Protein AF-0000000066054425 (afdb_homodimer)

Sequence (482 aa):
MESLDFTKAPPEFQEVKYLSDILLVTLASGWLVCYFATIRTAFCDRACWMPLLPLSCNVAWELVFITLYPPPGSPILGFWLLVNLGVIYSALRFAPSKASHLAVEKHYLPVLFVLAVGFWAWGHLALIEQLNPLPAFYYGGMACQLMTSAAALSGLVDQGSTQGASYTIWLSRVIGTSSALAGLFFRAHYWPSLWAWADNELMRWLAAAFGILDGVYGVQFWRLRRSENQLTIDHAHRKTEMESLDFTKAPPEFQEVKYLSDILLVTLASGWLVCYFATIRTAFCDRACWMPLLPLSCNVAWELVFITLYPPPGSPILGFWLLVNLGVIYSALRFAPSKASHLAVEKHYLPVLFVLAVGFWAWGHLALIEQLNPLPAFYYGGMACQLMTSAAALSGLVDQGSTQGASYTIWLSRVIGTSSALAGLFFRAHYWPSLWAWADNELMRWLAAAFGILDGVYGVQFWRLRRSENQLTIDHAHRKTE

Organism: Penicillium canescens (NCBI:txid5083)

Foldseek 3Di:
DPAVPCVPFDPLCVVVVVLLVVLQVLLLQLVLLLLVVLLVLLVVLLAALFALLLLLLVLLLLVLCVPPNDHPPPPVSVVVNVSSVSNVVSCLRSPDQPPPPVPDGSVCVVVVSVVSNVVSNVVLVVLCVVPNNPVSSVVSVLVSLLVRLQSSQVSCVVVLACRSHDPSNLVSNCSSVVSVLVSLVVCCVRGVVPRVVCPDVVNVVSVVSSCVSSVVSVVSSVVSVVVVVVVVVVVVVVVVD/DPAVPCVPFDPLCVVVVVLLVVLQVLLLQLVLLLLVVLLVLLVVLLAALFALLLLLLVLLLLVLCVPPNDHPPVPSSVVVNVSSVSNVCSCLRSPDQPPPPCPDGSVCVVVVSVVSNVVSNVVLVVLCVVPNNPVSSVVSVLVSLLVRLQSSQVSCVVVLACRSHDPSNLVSNCSSVVSVLVSLVVCCVRGVVPRVVCPDVVNVVSVVSSVVSSVVSVVSSVVSVVVVVVVVVVVVVVVVD

Nearest PDB structures (foldseek):
  8dyp-assembly1_A  TM=5.833E-01  e=1.787E-03  Homo sapiens
  8dkx-assembly1_P  TM=5.879E-01  e=7.947E-03  Homo sapiens
  7rxc-assembly1_K  TM=6.079E-01  e=1.527E-02  Gallus gallus
  8dkm-assembly1_P  TM=6.492E-01  e=5.904E-02  Homo sapiens
  8apy-assembly1_A  TM=5.789E-01  e=4.676E-02  Gallus gallus

pLDDT: mean 89.68, std 11.21, range [47.03, 98.62]

Radius of gyration: 24.19 Å; Cα contacts (8 Å, |Δi|>4): 532; chains: 2; bounding box: 61×75×50 Å

Secondary structure (DSSP, 8-state):
-----GGGS-HHHHHTHHHHHHHHHHHHHHHHHHHHHHHHHHHHHT--S--HHHHHHHHHHHHHHHHTSPPTTTHHHHHHHHHHHHHHHHHHHT--SSS-TTT--GGGHHHHHHHHHHHHHHHHHHHHHHH-HHHHHHHHHHHHHHHHHHHHHHHHHHHTS-TT--HHHHHHHHHHHHHHHHHHHHHHHH-HHHHGGGSSHHHHHHHHHHHHHHHHHHHHHHHHHHHHHHHHHHHHHHHH-/-----GGGS-HHHHHTHHHHHHHHHHHHHHHHHHHHHHHHHHHHHT--S--HHHHHHHHHHHHHHHHTSPPTTTHHHHHHHHHHHHHHHHHHHT--SSS-TTT--GGGHHHHHHHHHHHHHHHHHHHHHHH-HHHHHHHHHHHHHHHHHHHHHHHHHHHTS-TT--HHHHHHHHHHHHHHHHHHHHHHHH-HHHHGGGSSHHHHHHHHHHHHHHHHHHHHHHHHHHHHHHHHHHHHHHHH-

Structure (mmCIF, N/CA/C/O backbone):
data_AF-0000000066054425-model_v1
#
loop_
_entity.id
_entity.type
_entity.pdbx_description
1 polymer 'Terpene cyclase olcD'
#
loop_
_atom_site.group_PDB
_atom_site.id
_atom_site.type_symbol
_atom_site.label_atom_id
_atom_site.label_alt_id
_atom_site.label_comp_id
_atom_site.label_asym_id
_atom_site.label_entity_id
_atom_site.label_seq_id
_atom_site.pdbx_PDB_ins_code
_atom_site.Cartn_x
_atom_site.Cartn_y
_atom_site.Cartn_z
_atom_site.occupancy
_atom_site.B_iso_or_equiv
_atom_site.auth_seq_id
_atom_site.auth_comp_id
_atom_site.auth_asym_id
_atom_site.auth_atom_id
_atom_site.pdbx_PDB_model_num
ATOM 1 N N . MET A 1 1 ? 15.656 -22.156 0.666 1 47.09 1 MET A N 1
ATOM 2 C CA . MET A 1 1 ? 15.531 -21.688 -0.712 1 47.09 1 MET A CA 1
ATOM 3 C C . MET A 1 1 ? 16.656 -22.234 -1.577 1 47.09 1 MET A C 1
ATOM 5 O O . MET A 1 1 ? 17.766 -22.484 -1.083 1 47.09 1 MET A O 1
ATOM 9 N N . GLU A 1 2 ? 16.391 -23.062 -2.512 1 51.44 2 GLU A N 1
ATOM 10 C CA . GLU A 1 2 ? 17.562 -23.297 -3.355 1 51.44 2 GLU A CA 1
ATOM 11 C C . GLU A 1 2 ? 18.453 -22.062 -3.424 1 51.44 2 GLU A C 1
ATOM 13 O O . GLU A 1 2 ? 17.984 -20.969 -3.748 1 51.44 2 GLU A O 1
ATOM 18 N N . SER A 1 3 ? 19.281 -22.203 -2.588 1 54.91 3 SER A N 1
ATOM 19 C CA . SER A 1 3 ? 20.25 -21.188 -2.227 1 54.91 3 SER A CA 1
ATOM 20 C C . SER A 1 3 ? 20.766 -20.438 -3.459 1 54.91 3 SER A C 1
ATOM 22 O O . SER A 1 3 ? 20.688 -20.953 -4.574 1 54.91 3 SER A O 1
ATOM 24 N N . LEU A 1 4 ? 20.5 -19.031 -3.598 1 63.12 4 LEU A N 1
ATOM 25 C CA . LEU A 1 4 ? 21.297 -18.219 -4.492 1 63.12 4 LEU A CA 1
ATOM 26 C C . LEU A 1 4 ? 22.719 -18.766 -4.609 1 63.12 4 LEU A C 1
ATOM 28 O O . LEU A 1 4 ? 23.688 -18.047 -4.336 1 63.12 4 LEU A O 1
ATOM 32 N N . ASP A 1 5 ? 22.688 -20.078 -4.688 1 70.06 5 ASP A N 1
ATOM 33 C CA . ASP A 1 5 ? 23.984 -20.703 -4.887 1 70.06 5 ASP A CA 1
ATOM 34 C C . ASP A 1 5 ? 24.5 -20.469 -6.305 1 70.06 5 ASP A C 1
ATOM 36 O O . ASP A 1 5 ? 24.156 -21.188 -7.23 1 70.06 5 ASP A O 1
ATOM 40 N N . PHE A 1 6 ? 25.359 -19.547 -6.43 1 75.56 6 PHE A N 1
ATOM 41 C CA . PHE A 1 6 ? 25.828 -19.094 -7.73 1 75.56 6 PHE A CA 1
ATOM 42 C C . PHE A 1 6 ? 26.812 -20.078 -8.336 1 75.56 6 PHE A C 1
ATOM 44 O O . PHE A 1 6 ? 27.141 -19.984 -9.516 1 75.56 6 PHE A O 1
ATOM 51 N N . THR A 1 7 ? 27.125 -21.062 -7.5 1 75 7 THR A N 1
ATOM 52 C CA . THR A 1 7 ? 28.031 -22.078 -8.023 1 75 7 THR A CA 1
ATOM 53 C C . THR A 1 7 ? 27.312 -22.984 -9.016 1 75 7 THR A C 1
ATOM 55 O O . THR A 1 7 ? 27.953 -23.609 -9.859 1 75 7 THR A O 1
ATOM 58 N N . LYS A 1 8 ? 26.078 -23 -8.953 1 80.88 8 LYS A N 1
ATOM 59 C CA . LYS A 1 8 ? 25.281 -23.859 -9.828 1 80.88 8 LYS A CA 1
ATOM 60 C C . LYS A 1 8 ? 24.781 -23.094 -11.047 1 80.88 8 LYS A C 1
ATOM 62 O O . LYS A 1 8 ? 24 -23.625 -11.844 1 80.88 8 LYS A O 1
ATOM 67 N N . ALA A 1 9 ? 25.328 -21.906 -11.203 1 87.12 9 ALA A N 1
ATOM 68 C CA . ALA A 1 9 ? 24.891 -21.062 -12.305 1 87.12 9 ALA A CA 1
ATOM 69 C C . ALA A 1 9 ? 25.469 -21.547 -13.633 1 87.12 9 ALA A C 1
ATOM 71 O O . ALA A 1 9 ? 26.531 -22.156 -13.664 1 87.12 9 ALA A O 1
ATOM 72 N N . PRO A 1 10 ? 24.828 -21.281 -14.672 1 90.94 10 PRO A N 1
ATOM 73 C CA . PRO A 1 10 ? 25.344 -21.672 -15.984 1 90.94 10 PRO A CA 1
ATOM 74 C C . PRO A 1 10 ? 26.656 -20.969 -16.344 1 90.94 10 PRO A C 1
ATOM 76 O O . PRO A 1 10 ? 26.984 -19.938 -15.742 1 90.94 10 PRO A O 1
ATOM 79 N N . PRO A 1 11 ? 27.328 -21.609 -17.266 1 91 11 PRO A N 1
ATOM 80 C CA . PRO A 1 11 ? 28.641 -21.062 -17.656 1 91 11 PRO A CA 1
ATOM 81 C C . PRO A 1 11 ? 28.547 -19.609 -18.125 1 91 11 PRO A C 1
ATOM 83 O O . PRO A 1 11 ? 29.453 -18.812 -17.828 1 91 11 PRO A O 1
ATOM 86 N N . GLU A 1 12 ? 27.531 -19.25 -18.812 1 91.12 12 GLU A N 1
ATOM 87 C CA . GLU A 1 12 ? 27.375 -17.875 -19.297 1 91.12 12 GLU A CA 1
ATOM 88 C C . GLU A 1 12 ? 27.297 -16.891 -18.141 1 91.12 12 GLU A C 1
ATOM 90 O O . GLU A 1 12 ? 27.828 -15.781 -18.219 1 91.12 12 GLU A O 1
ATOM 95 N N . PHE A 1 13 ? 26.641 -17.266 -17.109 1 92.25 13 PHE A N 1
ATOM 96 C CA . PHE A 1 13 ? 26.547 -16.438 -15.906 1 92.25 13 PHE A CA 1
ATOM 97 C C . PHE A 1 13 ? 27.891 -16.406 -15.172 1 92.25 13 PHE A C 1
ATOM 99 O O . PHE A 1 13 ? 28.281 -15.352 -14.656 1 92.25 13 PHE A O 1
ATOM 106 N N . GLN A 1 14 ? 28.562 -17.531 -15.117 1 91.38 14 GLN A N 1
ATOM 107 C CA . GLN A 1 14 ? 29.828 -17.625 -14.406 1 91.38 14 GLN A CA 1
ATOM 108 C C . GLN A 1 14 ? 30.859 -16.672 -14.992 1 91.38 14 GLN A C 1
ATOM 110 O O . GLN A 1 14 ? 31.703 -16.141 -14.273 1 91.38 14 GLN A O 1
ATOM 115 N N . GLU A 1 15 ? 30.719 -16.422 -16.25 1 91.69 15 GLU A N 1
ATOM 116 C CA . GLU A 1 15 ? 31.656 -15.523 -16.922 1 91.69 15 GLU A CA 1
ATOM 117 C C . GLU A 1 15 ? 31.484 -14.078 -16.469 1 91.69 15 GLU A C 1
ATOM 119 O O . GLU A 1 15 ? 32.438 -13.305 -16.469 1 91.69 15 GLU A O 1
ATOM 124 N N . VAL A 1 16 ? 30.281 -13.766 -16.109 1 92.12 16 VAL A N 1
ATOM 125 C CA . VAL A 1 16 ? 29.984 -12.383 -15.766 1 92.12 16 VAL A CA 1
ATOM 126 C C . VAL A 1 16 ? 29.531 -12.297 -14.312 1 92.12 16 VAL A C 1
ATOM 128 O O . VAL A 1 16 ? 28.906 -11.312 -13.898 1 92.12 16 VAL A O 1
ATOM 131 N N . LYS A 1 17 ? 29.828 -13.258 -13.578 1 91.19 17 LYS A N 1
ATOM 132 C CA . LYS A 1 17 ? 29.406 -13.344 -12.188 1 91.19 17 LYS A CA 1
ATOM 133 C C . LYS A 1 17 ? 29.906 -12.148 -11.383 1 91.19 17 LYS A C 1
ATOM 135 O O . LYS A 1 17 ? 29.219 -11.68 -10.461 1 91.19 17 LYS A O 1
ATOM 140 N N . TYR A 1 18 ? 31.016 -11.656 -11.734 1 91.19 18 TYR A N 1
ATOM 141 C CA . TYR A 1 18 ? 31.594 -10.523 -11.016 1 91.19 18 TYR A CA 1
ATOM 142 C C . TYR A 1 18 ? 30.656 -9.32 -11.07 1 91.19 18 TYR A C 1
ATOM 144 O O . TYR A 1 18 ? 30.594 -8.531 -10.117 1 91.19 18 TYR A O 1
ATOM 152 N N . LEU A 1 19 ? 29.922 -9.109 -12.102 1 93.44 19 LEU A N 1
ATOM 153 C CA . LEU A 1 19 ? 28.969 -8.023 -12.203 1 93.44 19 LEU A CA 1
ATOM 154 C C . LEU A 1 19 ? 27.828 -8.195 -11.195 1 93.44 19 LEU A C 1
ATOM 156 O O . LEU A 1 19 ? 27.391 -7.227 -10.57 1 93.44 19 LEU A O 1
ATOM 160 N N . SER A 1 20 ? 27.375 -9.406 -11.078 1 90 20 SER A N 1
ATOM 161 C CA . SER A 1 20 ? 26.344 -9.711 -10.078 1 90 20 SER A CA 1
ATOM 162 C C . SER A 1 20 ? 26.859 -9.438 -8.672 1 90 20 SER A C 1
ATOM 164 O O . SER A 1 20 ? 26.125 -8.898 -7.836 1 90 20 SER A O 1
ATOM 166 N N . ASP A 1 21 ? 28.047 -9.781 -8.414 1 87.69 21 ASP A N 1
ATOM 167 C CA . ASP A 1 21 ? 28.641 -9.547 -7.105 1 87.69 21 ASP A CA 1
ATOM 168 C C . ASP A 1 21 ? 28.75 -8.055 -6.812 1 87.69 21 ASP A C 1
ATOM 170 O O . ASP A 1 21 ? 28.516 -7.617 -5.684 1 87.69 21 ASP A O 1
ATOM 174 N N . ILE A 1 22 ? 29.172 -7.309 -7.77 1 93.19 22 ILE A N 1
ATOM 175 C CA . ILE A 1 22 ? 29.266 -5.863 -7.613 1 93.19 22 ILE A CA 1
ATOM 176 C C . ILE A 1 22 ? 27.906 -5.277 -7.285 1 93.19 22 ILE A C 1
ATOM 178 O O . ILE A 1 22 ? 27.781 -4.418 -6.402 1 93.19 22 ILE A O 1
ATOM 182 N N . LEU A 1 23 ? 26.922 -5.746 -7.926 1 93.25 23 LEU A N 1
ATOM 183 C CA . LEU A 1 23 ? 25.562 -5.258 -7.695 1 93.25 23 LEU A CA 1
ATOM 184 C C . LEU A 1 23 ? 25.078 -5.625 -6.297 1 93.25 23 LEU A C 1
ATOM 186 O O . LEU A 1 23 ? 24.422 -4.824 -5.633 1 93.25 23 LEU A O 1
ATOM 190 N N . LEU A 1 24 ? 25.438 -6.758 -5.887 1 87.81 24 LEU A N 1
ATOM 191 C CA . LEU A 1 24 ? 25.047 -7.203 -4.551 1 87.81 24 LEU A CA 1
ATOM 192 C C . LEU A 1 24 ? 25.75 -6.371 -3.48 1 87.81 24 LEU A C 1
ATOM 194 O O . LEU A 1 24 ? 25.141 -5.992 -2.479 1 87.81 24 LEU A O 1
ATOM 198 N N . VAL A 1 25 ? 27.016 -6.121 -3.67 1 88.38 25 VAL A N 1
ATOM 199 C CA . VAL A 1 25 ? 27.781 -5.324 -2.717 1 88.38 25 VAL A CA 1
ATOM 200 C C . VAL A 1 25 ? 27.266 -3.891 -2.701 1 88.38 25 VAL A C 1
ATOM 202 O O . VAL A 1 25 ? 27.188 -3.264 -1.643 1 88.38 25 VAL A O 1
ATOM 205 N N . THR A 1 26 ? 26.953 -3.389 -3.861 1 93.19 26 THR A N 1
ATOM 206 C CA . THR A 1 26 ? 26.391 -2.043 -3.961 1 93.19 26 THR A CA 1
ATOM 207 C C . THR A 1 26 ? 25.047 -1.952 -3.246 1 93.19 26 THR A C 1
ATOM 209 O O . THR A 1 26 ? 24.766 -0.965 -2.562 1 93.19 26 THR A O 1
ATOM 212 N N . LEU A 1 27 ? 24.25 -2.928 -3.418 1 91.75 27 LEU A N 1
ATOM 213 C CA . LEU A 1 27 ? 22.984 -3.006 -2.715 1 91.75 27 LEU A CA 1
ATOM 214 C C . LEU A 1 27 ? 23.188 -2.988 -1.205 1 91.75 27 LEU A C 1
ATOM 216 O O . LEU A 1 27 ? 22.562 -2.197 -0.497 1 91.75 27 LEU A O 1
ATOM 220 N N . ALA A 1 28 ? 24.047 -3.826 -0.742 1 86.75 28 ALA A N 1
ATOM 221 C CA . ALA A 1 28 ? 24.281 -3.959 0.693 1 86.75 28 ALA A CA 1
ATOM 222 C C . ALA A 1 28 ? 24.875 -2.678 1.269 1 86.75 28 ALA A C 1
ATOM 224 O O . ALA A 1 28 ? 24.453 -2.205 2.322 1 86.75 28 ALA A O 1
ATOM 225 N N . SER A 1 29 ? 25.844 -2.119 0.558 1 90 29 SER A N 1
ATOM 226 C CA . SER A 1 29 ? 26.5 -0.9 1.025 1 90 29 SER A CA 1
ATOM 227 C C . SER A 1 29 ? 25.531 0.28 1.019 1 90 29 SER A C 1
ATOM 229 O O . SER A 1 29 ? 25.562 1.118 1.923 1 90 29 SER A O 1
ATOM 231 N N . GLY A 1 30 ? 24.719 0.323 -0.009 1 93.25 30 GLY A N 1
ATOM 232 C CA . GLY A 1 30 ? 23.75 1.396 -0.083 1 93.25 30 GLY A CA 1
ATOM 233 C C . GLY A 1 30 ? 22.812 1.438 1.111 1 93.25 30 GLY A C 1
ATOM 234 O O . GLY A 1 30 ? 22.656 2.479 1.755 1 93.25 30 GLY A O 1
ATOM 235 N N . TRP A 1 31 ? 22.312 0.34 1.506 1 91.81 31 TRP A N 1
ATOM 236 C CA . TRP A 1 31 ? 21.359 0.296 2.604 1 91.81 31 TRP A CA 1
ATOM 237 C C . TRP A 1 31 ? 22.062 0.409 3.951 1 91.81 31 TRP A C 1
ATOM 239 O O . TRP A 1 31 ? 21.516 0.968 4.902 1 91.81 31 TRP A O 1
ATOM 249 N N . LEU A 1 32 ? 23.281 -0.096 4.043 1 90.88 32 LEU A N 1
ATOM 250 C CA . LEU A 1 32 ? 24.031 0.084 5.277 1 90.88 32 LEU A CA 1
ATOM 251 C C . LEU A 1 32 ? 24.328 1.56 5.523 1 90.88 32 LEU A C 1
ATOM 253 O O . LEU A 1 32 ? 24.172 2.051 6.645 1 90.88 32 LEU A O 1
ATOM 257 N N . VAL A 1 33 ? 24.75 2.213 4.492 1 94.44 33 VAL A N 1
ATOM 258 C CA . VAL A 1 33 ? 24.984 3.646 4.602 1 94.44 33 VAL A CA 1
ATOM 259 C C . VAL A 1 33 ? 23.688 4.367 4.961 1 94.44 33 VAL A C 1
ATOM 261 O O . VAL A 1 33 ? 23.688 5.281 5.789 1 94.44 33 VAL A O 1
ATOM 264 N N . CYS A 1 34 ? 22.625 3.951 4.391 1 95.44 34 CYS A N 1
ATOM 265 C CA . CYS A 1 34 ? 21.328 4.543 4.684 1 95.44 34 CYS A CA 1
ATOM 266 C C . CYS A 1 34 ? 20.984 4.395 6.16 1 95.44 34 CYS A C 1
ATOM 268 O O . CYS A 1 34 ? 20.531 5.348 6.797 1 95.44 34 CYS A O 1
ATOM 270 N N . TYR A 1 35 ? 21.234 3.246 6.711 1 94.12 35 TYR A N 1
ATOM 271 C CA . TYR A 1 35 ? 20.906 2.998 8.109 1 94.12 35 TYR A CA 1
ATOM 272 C C . TYR A 1 35 ? 21.75 3.863 9.031 1 94.12 35 TYR A C 1
ATOM 274 O O . TYR A 1 35 ? 21.234 4.504 9.953 1 94.12 35 TYR A O 1
ATOM 282 N N . PHE A 1 36 ? 23 3.93 8.727 1 95.81 36 PHE A N 1
ATOM 283 C CA . PHE A 1 36 ? 23.891 4.723 9.562 1 95.81 36 PHE A CA 1
ATOM 284 C C . PHE A 1 36 ? 23.547 6.203 9.469 1 95.81 36 PHE A C 1
ATOM 286 O O . PHE A 1 36 ? 23.516 6.906 10.484 1 95.81 36 PHE A O 1
ATOM 293 N N . ALA A 1 37 ? 23.312 6.629 8.289 1 97.31 37 ALA A N 1
ATOM 294 C CA . ALA A 1 37 ? 22.953 8.031 8.094 1 97.31 37 ALA A CA 1
ATOM 295 C C . ALA A 1 37 ? 21.625 8.344 8.781 1 97.31 37 ALA A C 1
ATOM 297 O O . ALA A 1 37 ? 21.438 9.438 9.32 1 97.31 37 ALA A O 1
ATOM 298 N N . THR A 1 38 ? 20.719 7.453 8.742 1 97.25 38 THR A N 1
ATOM 299 C CA . THR A 1 38 ? 19.438 7.629 9.406 1 97.25 38 THR A CA 1
ATOM 300 C C . THR A 1 38 ? 19.609 7.801 10.906 1 97.25 38 THR A C 1
ATOM 302 O O . THR A 1 38 ? 19.062 8.727 11.508 1 97.25 38 THR A O 1
ATOM 305 N N . ILE A 1 39 ? 20.422 6.953 11.484 1 96.94 39 ILE A N 1
ATOM 306 C CA . ILE A 1 39 ? 20.656 7.008 12.922 1 96.94 39 ILE A CA 1
ATOM 307 C C . ILE A 1 39 ? 21.344 8.328 13.281 1 96.94 39 ILE A C 1
ATOM 309 O O . ILE A 1 39 ? 20.891 9.039 14.188 1 96.94 39 ILE A O 1
ATOM 313 N N . ARG A 1 40 ? 22.281 8.68 12.555 1 97.5 40 ARG A N 1
ATOM 314 C CA . ARG A 1 40 ? 23.031 9.898 12.82 1 97.5 40 ARG A CA 1
ATOM 315 C C . ARG A 1 40 ? 22.141 11.125 12.695 1 97.5 40 ARG A C 1
ATOM 317 O O . ARG A 1 40 ? 22.094 11.969 13.594 1 97.5 40 ARG A O 1
ATOM 324 N N . THR A 1 41 ? 21.453 11.203 11.617 1 97.81 41 THR A N 1
ATOM 325 C CA . THR A 1 41 ? 20.609 12.367 11.352 1 97.81 41 THR A CA 1
ATOM 326 C C . THR A 1 41 ? 19.484 12.461 12.375 1 97.81 41 THR A C 1
ATOM 328 O O . THR A 1 41 ? 19.094 13.555 12.781 1 97.81 41 THR A O 1
ATOM 331 N N . ALA A 1 42 ? 18.953 11.344 12.758 1 96.81 42 ALA A N 1
ATOM 332 C CA . ALA A 1 42 ? 17.875 11.32 13.727 1 96.81 42 ALA A CA 1
ATOM 333 C C . ALA A 1 42 ? 18.312 11.922 15.062 1 96.81 42 ALA A C 1
ATOM 335 O O . ALA A 1 42 ? 17.578 12.703 15.672 1 96.81 42 ALA A O 1
ATOM 336 N N . PHE A 1 43 ? 19.484 11.617 15.508 1 96.62 43 PHE A N 1
ATOM 337 C CA . PHE A 1 43 ? 19.984 12.117 16.781 1 96.62 43 PHE A CA 1
ATOM 338 C C . PHE A 1 43 ? 20.406 13.578 16.672 1 96.62 43 PHE A C 1
ATOM 340 O O . PHE A 1 43 ? 20.25 14.352 17.625 1 96.62 43 PHE A O 1
ATOM 347 N N . CYS A 1 44 ? 20.797 13.961 15.531 1 97.12 44 CYS A N 1
ATOM 348 C CA . CYS A 1 44 ? 21.203 15.344 15.32 1 97.12 44 CYS A CA 1
ATOM 349 C C . CYS A 1 44 ? 19.984 16.266 15.25 1 97.12 44 CYS A C 1
ATOM 351 O O . CYS A 1 44 ? 19.969 17.328 15.867 1 97.12 44 CYS A O 1
ATOM 353 N N . ASP A 1 45 ? 19 15.805 14.531 1 96.06 45 ASP A N 1
ATOM 354 C CA . ASP A 1 45 ? 17.844 16.641 14.266 1 96.06 45 ASP A CA 1
ATOM 355 C C . ASP A 1 45 ? 16.734 16.391 15.297 1 96.06 45 ASP A C 1
ATOM 357 O O . ASP A 1 45 ? 15.766 17.141 15.359 1 96.06 45 ASP A O 1
ATOM 361 N N . ARG A 1 46 ? 16.906 15.32 16.078 1 95.19 46 ARG A N 1
ATOM 362 C CA . ARG A 1 46 ? 15.852 14.883 16.984 1 95.19 46 ARG A CA 1
ATOM 363 C C . ARG A 1 46 ? 14.539 14.672 16.25 1 95.19 46 ARG A C 1
ATOM 365 O O . ARG A 1 46 ? 13.492 15.156 16.688 1 95.19 46 ARG A O 1
ATOM 372 N N . ALA A 1 47 ? 14.727 14.133 15.094 1 94.62 47 ALA A N 1
ATOM 373 C CA . ALA A 1 47 ? 13.633 13.766 14.195 1 94.62 47 ALA A CA 1
ATOM 374 C C . ALA A 1 47 ? 14.062 12.641 13.258 1 94.62 47 ALA A C 1
ATOM 376 O O . ALA A 1 47 ? 15.227 12.547 12.883 1 94.62 47 ALA A O 1
ATOM 377 N N . CYS A 1 48 ? 13.148 11.805 12.914 1 94.44 48 CYS A N 1
ATOM 378 C CA . CYS A 1 48 ? 13.461 10.672 12.062 1 94.44 48 CYS A CA 1
ATOM 379 C C . CYS A 1 48 ? 12.547 10.633 10.844 1 94.44 48 CYS A C 1
ATOM 381 O O . CYS A 1 48 ? 11.32 10.734 10.977 1 94.44 48 CYS A O 1
ATOM 383 N N . TRP A 1 49 ? 13.117 10.43 9.664 1 93 49 TRP A N 1
ATOM 384 C CA . TRP A 1 49 ? 12.375 10.43 8.414 1 93 49 TRP A CA 1
ATOM 385 C C . TRP A 1 49 ? 11.562 9.141 8.258 1 93 49 TRP A C 1
ATOM 387 O O . TRP A 1 49 ? 10.594 9.102 7.5 1 93 49 TRP A O 1
ATOM 397 N N . MET A 1 50 ? 11.953 8.07 8.906 1 91.62 50 MET A N 1
ATOM 398 C CA . MET A 1 50 ? 11.438 6.719 8.695 1 91.62 50 MET A CA 1
ATOM 399 C C . MET A 1 50 ? 10.172 6.488 9.5 1 91.62 50 MET A C 1
ATOM 401 O O . MET A 1 50 ? 10.211 6.43 10.734 1 91.62 50 MET A O 1
ATOM 405 N N . PRO A 1 51 ? 9.047 6.262 8.703 1 90.25 51 PRO A N 1
ATOM 406 C CA . PRO A 1 51 ? 7.812 5.961 9.438 1 90.25 51 PRO A CA 1
ATOM 407 C C . PRO A 1 51 ? 7.797 4.543 10.008 1 90.25 51 PRO A C 1
ATOM 409 O O . PRO A 1 51 ? 8.398 3.635 9.422 1 90.25 51 PRO A O 1
ATOM 412 N N . LEU A 1 52 ? 7.027 4.359 11 1 92.25 52 LEU A N 1
ATOM 413 C CA . LEU A 1 52 ? 7.023 3.105 11.75 1 92.25 52 LEU A CA 1
ATOM 414 C C . LEU A 1 52 ? 6.352 1.996 10.945 1 92.25 52 LEU A C 1
ATOM 416 O O . LEU A 1 52 ? 6.742 0.831 11.047 1 92.25 52 LEU A O 1
ATOM 420 N N . LEU A 1 53 ? 5.402 2.373 10.117 1 92.88 53 LEU A N 1
ATOM 421 C CA . LEU A 1 53 ? 4.648 1.354 9.391 1 92.88 53 LEU A CA 1
ATOM 422 C C . LEU A 1 53 ? 5.535 0.633 8.383 1 92.88 53 LEU A C 1
ATOM 424 O O . LEU A 1 53 ? 5.66 -0.593 8.43 1 92.88 53 LEU A O 1
ATOM 428 N N . PRO A 1 54 ? 6.168 1.306 7.488 1 95.62 54 PRO A N 1
ATOM 429 C CA . PRO A 1 54 ? 7.07 0.595 6.578 1 95.62 54 PRO A CA 1
ATOM 430 C C . PRO A 1 54 ? 8.242 -0.057 7.301 1 95.62 54 PRO A C 1
ATOM 432 O O . PRO A 1 54 ? 8.727 -1.111 6.879 1 95.62 54 PRO A O 1
ATOM 435 N N . LEU A 1 55 ? 8.695 0.582 8.359 1 95.5 55 LEU A N 1
ATOM 436 C CA . LEU A 1 55 ? 9.789 0.002 9.141 1 95.5 55 LEU A CA 1
ATOM 437 C C . LEU A 1 55 ? 9.383 -1.353 9.711 1 95.5 55 LEU A C 1
ATOM 439 O O . LEU A 1 55 ? 10.164 -2.307 9.664 1 95.5 55 LEU A O 1
ATOM 443 N N . SER A 1 56 ? 8.219 -1.407 10.258 1 96.88 56 SER A N 1
ATOM 444 C CA . SER A 1 56 ? 7.758 -2.674 10.82 1 96.88 56 SER A CA 1
ATOM 445 C C . SER A 1 56 ? 7.645 -3.744 9.734 1 96.88 56 SER A C 1
ATOM 447 O O . SER A 1 56 ? 7.918 -4.922 9.992 1 96.88 56 SER A O 1
ATOM 449 N N . CYS A 1 57 ? 7.223 -3.398 8.57 1 97.19 57 CYS A N 1
ATOM 450 C CA . CYS A 1 57 ? 7.133 -4.336 7.457 1 97.19 57 CYS A CA 1
ATOM 451 C C . CYS A 1 57 ? 8.508 -4.852 7.066 1 97.19 57 CYS A C 1
ATOM 453 O O . CYS A 1 57 ? 8.68 -6.043 6.785 1 97.19 57 CYS A O 1
ATOM 455 N N . ASN A 1 58 ? 9.461 -3.955 7.035 1 94.38 58 ASN A N 1
ATOM 456 C CA . ASN A 1 58 ? 10.836 -4.316 6.703 1 94.38 58 ASN A CA 1
ATOM 457 C C . ASN A 1 58 ? 11.438 -5.254 7.746 1 94.38 58 ASN A C 1
ATOM 459 O O . ASN A 1 58 ? 12.133 -6.215 7.402 1 94.38 58 ASN A O 1
ATOM 463 N N . VAL A 1 59 ? 11.195 -4.961 8.945 1 93.69 59 VAL A N 1
ATOM 464 C CA . VAL A 1 59 ? 11.688 -5.801 10.031 1 93.69 59 VAL A CA 1
ATOM 465 C C . VAL A 1 59 ? 11.055 -7.188 9.938 1 93.69 59 VAL A C 1
ATOM 467 O O . VAL A 1 59 ? 11.742 -8.203 10.102 1 93.69 59 VAL A O 1
ATOM 470 N N . ALA A 1 60 ? 9.805 -7.246 9.688 1 96 60 ALA A N 1
ATOM 471 C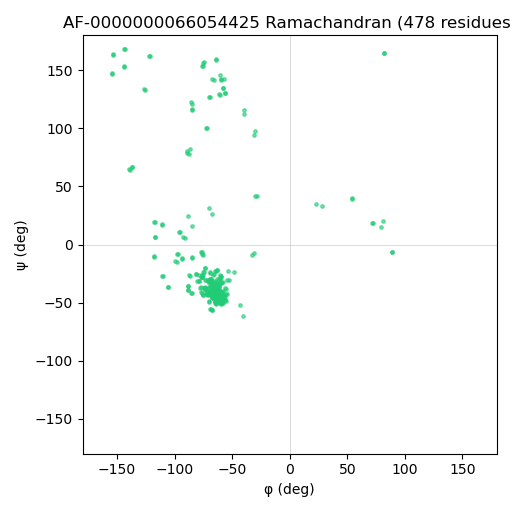 CA . ALA A 1 60 ? 9.125 -8.523 9.508 1 96 60 ALA A CA 1
ATOM 472 C C . ALA A 1 60 ? 9.734 -9.32 8.359 1 96 60 ALA A C 1
ATOM 474 O O . ALA A 1 60 ? 9.93 -10.531 8.461 1 96 60 ALA A O 1
ATOM 475 N N . TRP A 1 61 ? 9.953 -8.633 7.289 1 93.94 61 TRP A N 1
ATOM 476 C CA . TRP A 1 61 ? 10.578 -9.242 6.121 1 93.94 61 TRP A CA 1
ATOM 477 C C . TRP A 1 61 ? 11.93 -9.852 6.48 1 93.94 61 TRP A C 1
ATOM 479 O O . TRP A 1 61 ? 12.203 -11.008 6.156 1 93.94 61 TRP A O 1
ATOM 489 N N . GLU A 1 62 ? 12.758 -9.102 7.195 1 89 62 GLU A N 1
ATOM 490 C CA . GLU A 1 62 ? 14.078 -9.578 7.605 1 89 62 GLU A CA 1
ATOM 491 C C . GLU A 1 62 ? 13.969 -10.773 8.547 1 89 62 GLU A C 1
ATOM 493 O O . GLU A 1 62 ? 14.68 -11.766 8.383 1 89 62 GLU A O 1
ATOM 498 N N . LEU A 1 63 ? 13.094 -10.672 9.438 1 89.81 63 LEU A N 1
ATOM 499 C CA . LEU A 1 63 ? 12.938 -11.734 10.43 1 89.81 63 LEU A CA 1
ATOM 500 C C . LEU A 1 63 ? 12.492 -13.031 9.758 1 89.81 63 LEU A C 1
ATOM 502 O O . LEU A 1 63 ? 13.047 -14.094 10.031 1 89.81 63 LEU A O 1
ATOM 506 N N . VAL A 1 64 ? 11.578 -12.906 8.883 1 92.12 64 VAL A N 1
ATOM 507 C CA . VAL A 1 64 ? 11.031 -14.094 8.227 1 92.12 64 VAL A CA 1
ATOM 508 C C . VAL A 1 64 ? 12.094 -14.734 7.344 1 92.12 64 VAL A C 1
ATOM 510 O O . VAL A 1 64 ? 12.312 -15.945 7.41 1 92.12 64 VAL A O 1
ATOM 513 N N . PHE A 1 65 ? 12.766 -13.984 6.625 1 87.31 65 PHE A N 1
ATOM 514 C CA . PHE A 1 65 ? 13.648 -14.562 5.621 1 87.31 65 PHE A CA 1
ATOM 515 C C . PHE A 1 65 ? 15.008 -14.891 6.219 1 87.31 65 PHE A C 1
ATOM 517 O O . PHE A 1 65 ? 15.688 -15.812 5.762 1 87.31 65 PHE A O 1
ATOM 524 N N . ILE A 1 66 ? 15.453 -14.211 7.246 1 81.31 66 ILE A N 1
ATOM 525 C CA . ILE A 1 66 ? 16.703 -14.562 7.914 1 81.31 66 ILE A CA 1
ATOM 526 C C . ILE A 1 66 ? 16.5 -15.836 8.734 1 81.31 66 ILE A C 1
ATOM 528 O O . ILE A 1 66 ? 17.406 -16.672 8.82 1 81.31 66 ILE A O 1
ATOM 532 N N . THR A 1 67 ? 15.359 -16.031 9.344 1 83 67 THR A N 1
ATOM 533 C CA . THR A 1 67 ? 15.141 -17.141 10.266 1 83 67 THR A CA 1
ATOM 534 C C . THR A 1 67 ? 14.648 -18.375 9.523 1 83 67 THR A C 1
ATOM 536 O O . THR A 1 67 ? 15.094 -19.484 9.797 1 83 67 THR A O 1
ATOM 539 N N . LEU A 1 68 ? 13.805 -18.266 8.555 1 83.12 68 LEU A N 1
ATOM 540 C CA . LEU A 1 68 ? 13.148 -19.422 7.973 1 83.12 68 LEU A CA 1
ATOM 541 C C . LEU A 1 68 ? 13.734 -19.75 6.602 1 83.12 68 LEU A C 1
ATOM 543 O O . LEU A 1 68 ? 13.875 -20.922 6.246 1 83.12 68 LEU A O 1
ATOM 547 N N . TYR A 1 69 ? 14.055 -18.703 5.914 1 81.5 69 TYR A N 1
ATOM 548 C CA . TYR A 1 69 ? 14.562 -18.906 4.562 1 81.5 69 TYR A CA 1
ATOM 549 C C . TYR A 1 69 ? 15.758 -18.016 4.281 1 81.5 69 TYR A C 1
ATOM 551 O O . TYR A 1 69 ? 15.727 -17.188 3.365 1 81.5 69 TYR A O 1
ATOM 559 N N . PRO A 1 70 ? 16.828 -18.312 5 1 74.5 70 PRO A N 1
ATOM 560 C CA . PRO A 1 70 ? 17.984 -17.438 4.848 1 74.5 70 PRO A CA 1
ATOM 561 C C . PRO A 1 70 ? 18.656 -17.578 3.48 1 74.5 70 PRO A C 1
ATOM 563 O O . PRO A 1 70 ? 18.797 -18.703 2.971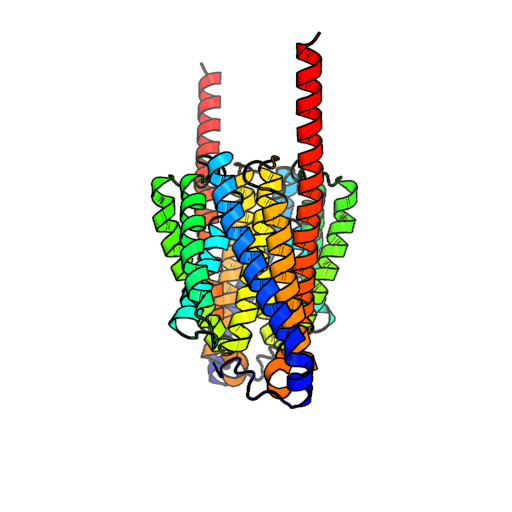 1 74.5 70 PRO A O 1
ATOM 566 N 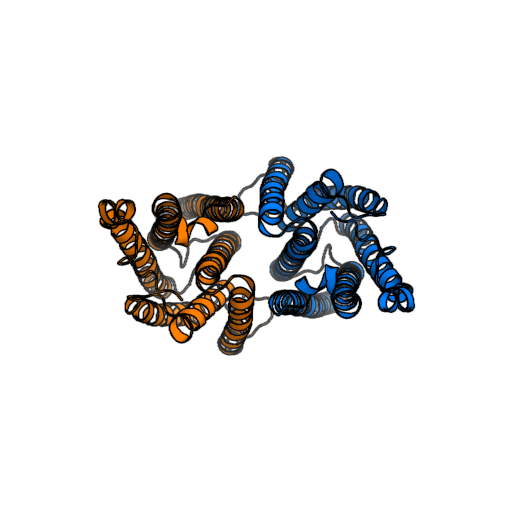N . PRO A 1 71 ? 18.812 -16.297 2.799 1 65.38 71 PRO A N 1
ATOM 567 C CA . PRO A 1 71 ? 19.578 -16.375 1.558 1 65.38 71 PRO A CA 1
ATOM 568 C C . PRO A 1 71 ? 21 -16.906 1.779 1 65.38 71 PRO A C 1
ATOM 570 O O . PRO A 1 71 ? 21.578 -16.719 2.852 1 65.38 71 PRO A O 1
ATOM 573 N N . PRO A 1 72 ? 21.531 -17.734 0.813 1 60.06 72 PRO A N 1
ATOM 574 C CA . PRO A 1 72 ? 22.891 -18.266 0.995 1 60.06 72 PRO A CA 1
ATOM 575 C C . PRO A 1 72 ? 23.938 -17.172 1.171 1 60.06 72 PRO A C 1
ATOM 577 O O . PRO A 1 72 ? 23.844 -16.125 0.541 1 60.06 72 PRO A O 1
ATOM 580 N N . GLY A 1 73 ? 24.969 -17.344 2.031 1 55.56 73 GLY A N 1
ATOM 581 C CA . GLY A 1 73 ? 26.109 -16.469 2.238 1 55.56 73 GLY A CA 1
ATOM 582 C C . GLY A 1 73 ? 25.781 -15.273 3.123 1 55.56 73 GLY A C 1
ATOM 583 O O . GLY A 1 73 ? 26.469 -14.25 3.068 1 55.56 73 GLY A O 1
ATOM 584 N N . SER A 1 74 ? 24.688 -15.289 3.818 1 57.66 74 SER A N 1
ATOM 585 C CA . SER A 1 74 ? 23.984 -14.109 4.309 1 57.66 74 SER A CA 1
ATOM 586 C C . SER A 1 74 ? 24.516 -13.68 5.676 1 57.66 74 SER A C 1
ATOM 588 O O . SER A 1 74 ? 23.75 -13.234 6.531 1 57.66 74 SER A O 1
ATOM 590 N N . PRO A 1 75 ? 25.734 -14.023 5.988 1 58.44 75 PRO A N 1
ATOM 591 C CA . PRO A 1 75 ? 26 -13.383 7.281 1 58.44 75 PRO A CA 1
ATOM 592 C C . PRO A 1 75 ? 25.609 -11.906 7.305 1 58.44 75 PRO A C 1
ATOM 594 O O . PRO A 1 75 ? 25.344 -11.352 8.375 1 58.44 75 PRO A O 1
ATOM 597 N N . ILE A 1 76 ? 25.594 -11.375 6.098 1 60.38 76 ILE A N 1
ATOM 598 C CA . ILE A 1 76 ? 25.359 -9.945 5.992 1 60.38 76 ILE A CA 1
ATOM 599 C C . ILE A 1 76 ? 23.938 -9.609 6.453 1 60.38 76 ILE A C 1
ATOM 601 O O . ILE A 1 76 ? 23.703 -8.562 7.055 1 60.38 76 ILE A O 1
ATOM 605 N N . LEU A 1 77 ? 23.109 -10.562 6.348 1 62.84 77 LEU A N 1
ATOM 606 C CA . LEU A 1 77 ? 21.7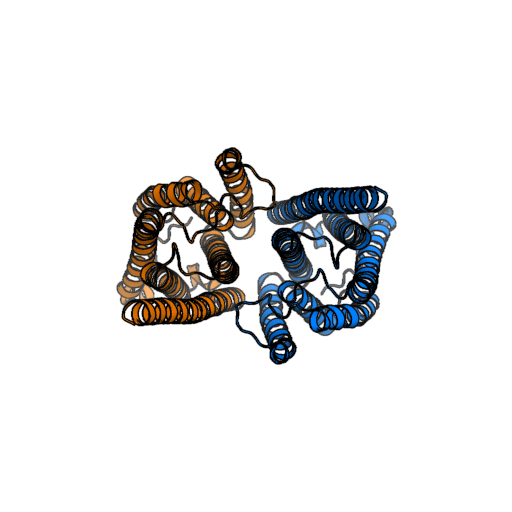34 -10.297 6.746 1 62.84 77 LEU A CA 1
ATOM 607 C C . LEU A 1 77 ? 21.625 -10.102 8.258 1 62.84 77 LEU A C 1
ATOM 609 O O . LEU A 1 77 ? 20.859 -9.273 8.727 1 62.84 77 LEU A O 1
ATOM 613 N N . GLY A 1 78 ? 22.547 -10.867 8.844 1 64.69 78 GLY A N 1
ATOM 614 C CA . GLY A 1 78 ? 22.547 -10.672 10.289 1 64.69 78 GLY A CA 1
ATOM 615 C C . GLY A 1 78 ? 23.031 -9.305 10.711 1 64.69 78 GLY A C 1
ATOM 616 O O . GLY A 1 78 ? 22.469 -8.688 11.617 1 64.69 78 GLY A O 1
ATOM 617 N N . PHE A 1 79 ? 24.031 -8.867 10.016 1 72.88 79 PHE A N 1
ATOM 618 C CA . PHE A 1 79 ? 24.562 -7.539 10.305 1 72.88 79 PHE A CA 1
ATOM 619 C C . PHE A 1 79 ? 23.531 -6.465 9.961 1 72.88 79 PHE A C 1
ATOM 621 O O . PHE A 1 79 ? 23.391 -5.477 10.695 1 72.88 79 PHE A O 1
ATOM 628 N N . TRP A 1 80 ? 22.812 -6.68 8.992 1 75.44 80 TRP A N 1
ATOM 629 C CA . TRP A 1 80 ? 21.766 -5.758 8.578 1 75.44 80 TRP A CA 1
ATOM 630 C C . TRP A 1 80 ? 20.688 -5.641 9.656 1 75.44 80 TRP A C 1
ATOM 632 O O . TRP A 1 80 ? 20.234 -4.543 9.969 1 75.44 80 TRP A O 1
ATOM 642 N N . LEU A 1 81 ? 20.438 -6.742 10.234 1 77.19 81 LEU A N 1
ATOM 643 C CA . LEU A 1 81 ? 19.406 -6.758 11.266 1 77.19 81 LEU A CA 1
ATOM 644 C C . LEU A 1 81 ? 19.875 -6.027 12.516 1 77.19 81 LEU A C 1
ATOM 646 O O . LEU A 1 81 ? 19.094 -5.328 13.164 1 77.19 81 LEU A O 1
ATOM 650 N N . LEU A 1 82 ? 21.109 -6.094 12.727 1 82.25 82 LEU A N 1
ATOM 651 C CA . LEU A 1 82 ? 21.641 -5.441 13.914 1 82.25 82 LEU A CA 1
ATOM 652 C C . LEU A 1 82 ? 21.625 -3.926 13.766 1 82.25 82 LEU A C 1
ATOM 654 O O . LEU A 1 82 ? 21.25 -3.211 14.695 1 82.25 82 LEU A O 1
ATOM 658 N N . VAL A 1 83 ? 21.984 -3.453 12.648 1 85.94 83 VAL A N 1
ATOM 659 C CA . VAL A 1 83 ? 21.969 -2.012 12.43 1 85.94 83 VAL A CA 1
ATOM 660 C C . VAL A 1 83 ? 20.531 -1.508 12.383 1 85.94 83 VAL A C 1
ATOM 662 O O . VAL A 1 83 ? 20.25 -0.387 12.812 1 85.94 83 VAL A O 1
ATOM 665 N N . ASN A 1 84 ? 19.719 -2.354 11.93 1 87.69 84 ASN A N 1
ATOM 666 C CA . ASN A 1 84 ? 18.297 -2.008 11.844 1 87.69 84 ASN A CA 1
ATOM 667 C C . ASN A 1 84 ? 17.688 -1.774 13.219 1 87.69 84 ASN A C 1
ATOM 669 O O . ASN A 1 84 ? 16.719 -1.023 13.359 1 87.69 84 ASN A O 1
ATOM 673 N N . LEU A 1 85 ? 18.297 -2.326 14.227 1 91.12 85 LEU A N 1
ATOM 674 C CA . LEU A 1 85 ? 17.828 -2.078 15.586 1 91.12 85 LEU A CA 1
ATOM 675 C C . LEU A 1 85 ? 18.047 -0.619 15.977 1 91.12 85 LEU A C 1
ATOM 677 O O . LEU A 1 85 ? 17.219 -0.037 16.688 1 91.12 85 LEU A O 1
ATOM 681 N N . GLY A 1 86 ? 19.156 -0.093 15.516 1 94.25 86 GLY A N 1
ATOM 682 C CA . GLY A 1 86 ? 19.391 1.324 15.734 1 94.25 86 GLY A CA 1
ATOM 683 C C . GLY A 1 86 ? 18.375 2.215 15.047 1 94.25 86 GLY A C 1
ATOM 684 O O . GLY A 1 86 ? 17.953 3.229 15.602 1 94.25 86 GLY A O 1
ATOM 685 N N . VAL A 1 87 ? 18 1.806 13.898 1 95.44 87 VAL A N 1
ATOM 686 C CA . VAL A 1 87 ? 17 2.559 13.148 1 95.44 87 VAL A CA 1
ATOM 687 C C . VAL A 1 87 ? 15.656 2.49 13.867 1 95.44 87 VAL A C 1
ATOM 689 O O . VAL A 1 87 ? 14.961 3.5 13.992 1 95.44 87 VAL A O 1
ATOM 692 N N . ILE A 1 88 ? 15.367 1.294 14.383 1 95.69 88 ILE A N 1
ATOM 693 C CA . ILE A 1 88 ? 14.125 1.097 15.117 1 95.69 88 ILE A CA 1
ATOM 694 C C . ILE A 1 88 ? 14.102 1.997 16.344 1 95.69 88 ILE A C 1
ATOM 696 O O . ILE A 1 88 ? 13.117 2.693 16.609 1 95.69 88 ILE A O 1
ATOM 700 N N . TYR A 1 89 ? 15.125 2 17.016 1 95.19 89 TYR A N 1
ATOM 701 C CA . TYR A 1 89 ? 15.234 2.826 18.203 1 95.19 89 TYR A CA 1
ATOM 702 C C . TYR A 1 89 ? 15.078 4.305 17.875 1 95.19 89 TYR A C 1
ATOM 704 O O . TYR A 1 89 ? 14.359 5.031 18.547 1 95.19 89 TYR A O 1
ATOM 712 N N . SER A 1 90 ? 15.75 4.734 16.859 1 96 90 SER A N 1
ATOM 713 C CA . SER A 1 90 ? 15.68 6.133 16.438 1 96 90 SER A CA 1
ATOM 714 C C . SER A 1 90 ? 14.266 6.523 16.031 1 96 90 SER A C 1
ATOM 716 O O . SER A 1 90 ? 13.781 7.598 16.391 1 96 90 SER A O 1
ATOM 718 N N . ALA A 1 91 ? 13.633 5.645 15.297 1 94.94 91 ALA A N 1
ATOM 719 C CA . ALA A 1 91 ? 12.289 5.926 14.812 1 94.94 91 ALA A CA 1
ATOM 720 C C . ALA A 1 91 ? 11.289 6.008 15.961 1 94.94 91 ALA A C 1
ATOM 722 O O . ALA A 1 91 ? 10.398 6.855 15.961 1 94.94 91 ALA A O 1
ATOM 723 N N . LEU A 1 92 ? 11.469 5.188 16.969 1 93.44 92 LEU A N 1
ATOM 724 C CA . LEU A 1 92 ? 10.555 5.172 18.109 1 93.44 92 LEU A CA 1
ATOM 725 C C . LEU A 1 92 ? 10.836 6.344 19.031 1 93.44 92 LEU A C 1
ATOM 727 O O . LEU A 1 92 ? 9.906 6.977 19.547 1 93.44 92 LEU A O 1
ATOM 731 N N . ARG A 1 93 ? 12.047 6.645 19.172 1 92.5 93 ARG A N 1
ATOM 732 C CA . ARG A 1 93 ? 12.453 7.695 20.109 1 92.5 93 ARG A CA 1
ATOM 733 C C . ARG A 1 93 ? 12.023 9.07 19.594 1 92.5 93 ARG A C 1
ATOM 735 O O . ARG A 1 93 ? 11.578 9.914 20.391 1 92.5 93 ARG A O 1
ATOM 742 N N . PHE A 1 94 ? 12.07 9.32 18.328 1 92.19 94 PHE A N 1
ATOM 743 C CA . PHE A 1 94 ? 11.844 10.664 17.797 1 92.19 94 PHE A CA 1
ATOM 744 C C . PHE A 1 94 ? 10.531 10.727 17.031 1 92.19 94 PHE A C 1
ATOM 746 O O . PHE A 1 94 ? 10.344 11.609 16.188 1 92.19 94 PHE A O 1
ATOM 753 N N . ALA A 1 95 ? 9.719 9.688 17.297 1 86.38 95 ALA A N 1
ATOM 754 C CA . ALA A 1 95 ? 8.391 9.727 16.703 1 86.38 95 ALA A CA 1
ATOM 755 C C . ALA A 1 95 ? 7.605 10.945 17.188 1 86.38 95 ALA A C 1
ATOM 757 O O . ALA A 1 95 ? 7.68 11.312 18.359 1 86.38 95 ALA A O 1
ATOM 758 N N . PRO A 1 96 ? 7.055 11.703 16.188 1 74.25 96 PRO A N 1
ATOM 759 C CA . PRO A 1 96 ? 6.312 12.883 16.625 1 74.25 96 PRO A CA 1
ATOM 760 C C . PRO A 1 96 ? 5.168 12.539 17.578 1 74.25 96 PRO A C 1
ATOM 762 O O . PRO A 1 96 ? 4.562 11.469 17.469 1 74.25 96 PRO A O 1
ATOM 765 N N . SER A 1 97 ? 5.133 13.422 18.703 1 59.75 97 SER A N 1
ATOM 766 C CA . SER A 1 97 ? 4.066 13.266 19.688 1 59.75 97 SER A CA 1
ATOM 767 C C . SER A 1 97 ? 2.693 13.469 19.062 1 59.75 97 SER A C 1
ATOM 769 O O . SER A 1 97 ? 1.725 12.812 19.438 1 59.75 97 SER A O 1
ATOM 771 N N . LYS A 1 98 ? 2.631 14.562 18.312 1 54.47 98 LYS A N 1
ATOM 772 C CA . LYS A 1 98 ? 1.366 15.07 17.781 1 54.47 98 LYS A CA 1
ATOM 773 C C . LYS A 1 98 ? 0.93 14.273 16.547 1 54.47 98 LYS A C 1
ATOM 775 O O . LYS A 1 98 ? -0.157 14.5 16.016 1 54.47 98 LYS A O 1
ATOM 780 N N . ALA A 1 99 ? 1.981 13.75 15.961 1 48.19 99 ALA A N 1
ATOM 781 C CA . ALA A 1 99 ? 1.602 13.328 14.617 1 48.19 99 ALA A CA 1
ATOM 782 C C . ALA A 1 99 ? 0.222 12.68 14.617 1 48.19 99 ALA A C 1
ATOM 784 O O . ALA A 1 99 ? -0.514 12.773 13.633 1 48.19 99 ALA A O 1
ATOM 785 N N . SER A 1 100 ? -0.046 11.453 15.398 1 49.28 100 SER A N 1
ATOM 786 C CA . SER A 1 100 ? -1.211 10.648 15.055 1 49.28 100 SER A CA 1
ATOM 787 C C . SER A 1 100 ? -2.461 11.141 15.773 1 49.28 100 SER A C 1
ATOM 789 O O . SER A 1 100 ? -2.49 11.195 17 1 49.28 100 SER A O 1
ATOM 791 N N . HIS A 1 101 ? -3.127 12.172 15.25 1 51.06 101 HIS A N 1
ATOM 792 C CA . HIS A 1 101 ? -4.492 12.258 15.766 1 51.06 101 HIS A CA 1
ATOM 793 C C . HIS A 1 101 ? -5.047 10.883 16.094 1 51.06 101 HIS A C 1
ATOM 795 O O . HIS A 1 101 ? -6.152 10.766 16.625 1 51.06 101 HIS A O 1
ATOM 801 N N . LEU A 1 102 ? -4.289 9.922 15.727 1 57.03 102 LEU A N 1
ATOM 802 C CA . LEU A 1 102 ? -4.77 8.648 16.25 1 57.03 102 LEU A CA 1
ATOM 803 C C . LEU A 1 102 ? -4.578 8.578 17.766 1 57.03 102 LEU A C 1
ATOM 805 O O . LEU A 1 102 ? -5.074 7.656 18.422 1 57.03 102 LEU A O 1
ATOM 809 N N . ALA A 1 103 ? -4.66 9.664 18.344 1 61.75 103 ALA A N 1
ATOM 810 C CA . ALA A 1 103 ? -4.551 9.828 19.797 1 61.75 103 ALA A CA 1
ATOM 811 C C . ALA A 1 103 ? -3.795 8.664 20.422 1 61.75 103 ALA A C 1
ATOM 813 O O . ALA A 1 103 ? -4.238 8.102 21.438 1 61.75 103 ALA A O 1
ATOM 814 N N . VAL A 1 104 ? -2.812 8.203 19.609 1 70 104 VAL A N 1
ATOM 815 C CA . VAL A 1 104 ? -2.066 7.129 20.266 1 70 104 VAL A CA 1
ATOM 816 C C . VAL A 1 104 ? -0.951 7.723 21.125 1 70 104 VAL A C 1
ATOM 818 O O . VAL A 1 104 ? -0.133 8.508 20.641 1 70 104 VAL A O 1
ATOM 821 N N . GLU A 1 105 ? -1.017 7.387 22.344 1 77.25 105 GLU A N 1
ATOM 822 C CA . GLU A 1 105 ? 0.022 7.844 23.266 1 77.25 105 GLU A CA 1
ATOM 823 C C . GLU A 1 105 ? 1.367 7.203 22.938 1 77.25 105 GLU A C 1
ATOM 825 O O . GLU A 1 105 ? 1.43 6.027 22.578 1 77.25 105 GLU A O 1
ATOM 830 N N . LYS A 1 106 ? 2.363 7.949 23.078 1 81.75 106 LYS A N 1
ATOM 831 C CA . LYS A 1 106 ? 3.725 7.559 22.719 1 81.75 106 LYS A CA 1
ATOM 832 C C . LYS A 1 106 ? 4.113 6.25 23.406 1 81.75 106 LYS A C 1
ATOM 834 O O . LYS A 1 106 ? 4.836 5.434 22.844 1 81.75 106 LYS A O 1
ATOM 839 N N . HIS A 1 107 ? 3.574 6.02 24.531 1 84.19 107 HIS A N 1
ATOM 840 C CA . HIS A 1 107 ? 4.012 4.855 25.297 1 84.19 107 HIS A CA 1
ATOM 841 C C . HIS A 1 107 ? 3.439 3.568 24.719 1 84.19 107 HIS A C 1
ATOM 843 O O . HIS A 1 107 ? 3.93 2.477 25.016 1 84.19 107 HIS A O 1
ATOM 849 N N . TYR A 1 108 ? 2.541 3.688 23.781 1 88.19 108 TYR A N 1
ATOM 850 C CA . TYR A 1 108 ? 1.95 2.51 23.156 1 88.19 108 TYR A CA 1
ATOM 851 C C . TYR A 1 108 ? 2.646 2.186 21.844 1 88.19 108 TYR A C 1
ATOM 853 O O . TYR A 1 108 ? 2.426 1.119 21.266 1 88.19 108 TYR A O 1
ATOM 861 N N . LEU A 1 109 ? 3.504 3.039 21.406 1 89.88 109 LEU A N 1
ATOM 862 C CA . LEU A 1 109 ? 4.086 2.908 20.078 1 89.88 109 LEU A CA 1
ATOM 863 C C . LEU A 1 109 ? 4.918 1.636 19.969 1 89.88 109 LEU A C 1
ATOM 865 O O . LEU A 1 109 ? 4.816 0.904 18.984 1 89.88 109 LEU A O 1
ATOM 869 N N . PRO A 1 110 ? 5.715 1.249 21.016 1 92.38 110 PRO A N 1
ATOM 870 C CA . PRO A 1 110 ? 6.496 0.017 20.891 1 92.38 110 PRO A CA 1
ATOM 871 C C . PRO A 1 110 ? 5.617 -1.229 20.781 1 92.38 110 PRO A C 1
ATOM 873 O O . PRO A 1 110 ? 5.93 -2.139 20 1 92.38 110 PRO A O 1
ATOM 876 N N . VAL A 1 111 ? 4.594 -1.247 21.562 1 93.88 111 VAL A N 1
ATOM 877 C CA . VAL A 1 111 ? 3.689 -2.393 21.516 1 93.88 111 VAL A CA 1
ATOM 878 C C . VAL A 1 111 ? 3.006 -2.463 20.156 1 93.88 111 VAL A C 1
ATOM 880 O O . VAL A 1 111 ? 2.887 -3.541 19.562 1 93.88 111 VAL A O 1
ATOM 883 N N . LEU A 1 112 ? 2.576 -1.352 19.672 1 93.06 112 LEU A N 1
ATOM 884 C CA . LEU A 1 112 ? 1.941 -1.301 18.359 1 93.06 112 LEU A CA 1
ATOM 885 C C . LEU A 1 112 ? 2.924 -1.708 17.266 1 93.06 112 LEU A C 1
ATOM 887 O O . LEU A 1 112 ? 2.539 -2.361 16.281 1 93.06 112 LEU A O 1
ATOM 891 N N . PHE A 1 113 ? 4.141 -1.288 17.5 1 95.56 113 PHE A N 1
ATOM 892 C CA . PHE A 1 113 ? 5.184 -1.648 16.547 1 95.56 113 PHE A CA 1
ATOM 893 C C . PHE A 1 113 ? 5.363 -3.16 16.484 1 95.56 113 PHE A C 1
ATOM 895 O O . PHE A 1 113 ? 5.406 -3.742 15.391 1 95.56 113 PHE A O 1
ATOM 902 N N . VAL A 1 114 ? 5.395 -3.842 17.562 1 96.75 114 VAL A N 1
ATOM 903 C CA . VAL A 1 114 ? 5.59 -5.285 17.641 1 96.75 114 VAL A CA 1
ATOM 904 C C . VAL A 1 114 ? 4.387 -6.004 17.031 1 96.75 114 VAL A C 1
ATOM 906 O O . VAL A 1 114 ? 4.539 -6.988 16.312 1 96.75 114 VAL A O 1
ATOM 909 N N . LEU A 1 115 ? 3.211 -5.52 17.312 1 97.31 115 LEU A N 1
ATOM 910 C CA . LEU A 1 115 ? 2.002 -6.102 16.734 1 97.31 115 LEU A CA 1
ATOM 911 C C . LEU A 1 115 ? 2 -5.961 15.227 1 97.31 115 LEU A C 1
ATOM 913 O O . LEU A 1 115 ? 1.613 -6.895 14.508 1 97.31 115 LEU A O 1
ATOM 917 N N . ALA A 1 116 ? 2.475 -4.797 14.781 1 97.38 116 ALA A N 1
ATOM 918 C CA . ALA A 1 116 ? 2.557 -4.574 13.336 1 97.38 116 ALA A CA 1
ATOM 919 C C . ALA A 1 116 ? 3.566 -5.52 12.695 1 97.38 116 ALA A C 1
ATOM 921 O O . ALA A 1 116 ? 3.322 -6.055 11.609 1 97.38 116 ALA A O 1
ATOM 922 N N . VAL A 1 117 ? 4.668 -5.73 13.312 1 97.62 117 VAL A N 1
ATOM 923 C CA . VAL A 1 117 ? 5.676 -6.66 12.812 1 97.62 117 VAL A CA 1
ATOM 924 C C . VAL A 1 117 ? 5.074 -8.055 12.688 1 97.62 117 VAL A C 1
ATOM 926 O O . VAL A 1 117 ? 5.273 -8.734 11.672 1 97.62 117 VAL A O 1
ATOM 929 N N . GLY A 1 118 ? 4.371 -8.484 13.727 1 98.31 118 GLY A N 1
ATOM 930 C CA . GLY A 1 118 ? 3.713 -9.773 13.672 1 98.31 118 GLY A CA 1
ATOM 931 C C . GLY A 1 118 ? 2.717 -9.891 12.531 1 98.31 118 GLY A C 1
ATOM 932 O O . GLY A 1 118 ? 2.664 -10.914 11.844 1 98.31 118 GLY A O 1
ATOM 933 N N . PHE A 1 119 ? 1.97 -8.891 12.406 1 98.62 119 PHE A N 1
ATOM 934 C CA . PHE A 1 119 ? 0.978 -8.875 11.336 1 98.62 119 PHE A CA 1
ATOM 935 C C . PHE A 1 119 ? 1.65 -8.969 9.969 1 98.62 119 PHE A C 1
ATOM 937 O O . PHE A 1 119 ? 1.2 -9.727 9.102 1 98.62 119 PHE A O 1
ATOM 944 N N . TRP A 1 120 ? 2.725 -8.195 9.742 1 98.5 120 TRP A N 1
ATOM 945 C CA . TRP A 1 120 ? 3.459 -8.242 8.484 1 98.5 120 TRP A CA 1
ATOM 946 C C . TRP A 1 120 ? 4.125 -9.594 8.297 1 98.5 120 TRP A C 1
ATOM 948 O O . TRP A 1 120 ? 4.238 -10.086 7.168 1 98.5 120 TRP A O 1
ATOM 958 N N . ALA A 1 121 ? 4.633 -10.125 9.367 1 97.94 121 ALA A N 1
ATOM 959 C CA . ALA A 1 121 ? 5.238 -11.453 9.273 1 97.94 121 ALA A CA 1
ATOM 960 C C . ALA A 1 121 ? 4.242 -12.469 8.734 1 97.94 121 ALA A C 1
ATOM 962 O O . ALA A 1 121 ? 4.586 -13.305 7.895 1 97.94 121 ALA A O 1
ATOM 963 N N . TRP A 1 122 ? 3.047 -12.375 9.281 1 98.44 122 TRP A N 1
ATOM 964 C CA . TRP A 1 122 ? 1.974 -13.203 8.75 1 98.44 122 TRP A CA 1
ATOM 965 C C . TRP A 1 122 ? 1.807 -12.992 7.246 1 98.44 122 TRP A C 1
ATOM 967 O O . TRP A 1 122 ? 1.664 -13.945 6.488 1 98.44 122 TRP A O 1
ATOM 977 N N . GLY A 1 123 ? 1.858 -11.805 6.812 1 98.38 123 GLY A N 1
ATOM 978 C CA . GLY A 1 123 ? 1.737 -11.484 5.398 1 98.38 123 GLY A CA 1
ATOM 979 C C . GLY A 1 123 ? 2.863 -12.055 4.559 1 98.38 123 GLY A C 1
ATOM 980 O O . GLY A 1 123 ? 2.623 -12.609 3.484 1 98.38 123 GLY A O 1
ATOM 981 N N . HIS A 1 124 ? 4.09 -11.906 5.039 1 98.06 124 HIS A N 1
ATOM 982 C CA . HIS A 1 124 ? 5.234 -12.445 4.312 1 98.06 124 HIS A CA 1
ATOM 983 C C . HIS A 1 124 ? 5.176 -13.969 4.234 1 98.06 124 HIS A C 1
ATOM 985 O O . HIS A 1 124 ? 5.523 -14.555 3.207 1 98.06 124 HIS A O 1
ATOM 991 N N . LEU A 1 125 ? 4.742 -14.586 5.32 1 97.44 125 LEU A N 1
ATOM 992 C CA . LEU A 1 125 ? 4.602 -16.047 5.32 1 97.44 125 LEU A CA 1
ATOM 993 C C . LEU A 1 125 ? 3.521 -16.484 4.34 1 97.44 125 LEU A C 1
ATOM 995 O O . LEU A 1 125 ? 3.684 -17.484 3.645 1 97.44 125 LEU A O 1
ATOM 999 N N . ALA A 1 126 ? 2.459 -15.75 4.297 1 97.75 126 ALA A N 1
ATOM 1000 C CA . ALA A 1 126 ? 1.395 -16.031 3.338 1 97.75 126 ALA A CA 1
ATOM 1001 C C . ALA A 1 126 ? 1.896 -15.891 1.904 1 97.75 126 ALA A C 1
ATOM 1003 O O . ALA A 1 126 ? 1.516 -16.672 1.027 1 97.75 126 ALA A O 1
ATOM 1004 N N . LEU A 1 127 ? 2.719 -14.938 1.648 1 96.69 127 LEU A N 1
ATOM 1005 C CA . LEU A 1 127 ? 3.295 -14.719 0.326 1 96.69 127 LEU A CA 1
ATOM 1006 C C . LEU A 1 127 ? 4.199 -15.875 -0.071 1 96.69 127 LEU A C 1
ATOM 1008 O O . LEU A 1 127 ? 4.203 -16.297 -1.23 1 96.69 127 LEU A O 1
ATOM 1012 N N . ILE A 1 128 ? 4.949 -16.359 0.896 1 95.19 128 ILE A N 1
ATOM 1013 C CA . ILE A 1 128 ? 5.832 -17.5 0.658 1 95.19 128 ILE A CA 1
ATOM 1014 C C . ILE A 1 128 ? 5.004 -18.719 0.255 1 95.19 128 ILE A C 1
ATOM 1016 O O . ILE A 1 128 ? 5.379 -19.453 -0.66 1 95.19 128 ILE A O 1
ATOM 1020 N N . GLU A 1 129 ? 3.914 -18.922 0.895 1 94.81 129 GLU A N 1
ATOM 1021 C CA . GLU A 1 129 ? 3.043 -20.047 0.575 1 94.81 129 GLU A CA 1
ATOM 1022 C C . GLU A 1 129 ? 2.492 -19.938 -0.844 1 94.81 129 GLU A C 1
ATOM 1024 O O . GLU A 1 129 ? 2.291 -20.938 -1.521 1 94.81 129 GLU A O 1
ATOM 1029 N N . GLN A 1 130 ? 2.342 -18.719 -1.278 1 93.31 130 GLN A N 1
ATOM 1030 C CA . GLN A 1 130 ? 1.722 -18.484 -2.578 1 93.31 130 GLN A CA 1
ATOM 1031 C C . GLN A 1 130 ? 2.76 -18.5 -3.695 1 93.31 130 GLN A C 1
ATOM 1033 O O . GLN A 1 130 ? 2.467 -18.938 -4.812 1 93.31 130 GLN A O 1
ATOM 1038 N N . LEU A 1 131 ? 3.977 -18.016 -3.518 1 92.62 131 LEU A N 1
ATOM 1039 C CA . LEU A 1 131 ? 4.918 -17.781 -4.605 1 92.62 131 LEU A CA 1
ATOM 1040 C C . LEU A 1 131 ? 6.164 -18.641 -4.445 1 92.62 131 LEU A C 1
ATOM 1042 O O . LEU A 1 131 ? 7 -18.703 -5.348 1 92.62 131 LEU A O 1
ATOM 1046 N N . ASN A 1 132 ? 6.383 -19.312 -3.346 1 91.25 132 ASN A N 1
ATOM 1047 C CA . ASN A 1 132 ? 7.637 -19.953 -2.965 1 91.25 132 ASN A CA 1
ATOM 1048 C C . ASN A 1 132 ? 8.617 -18.953 -2.357 1 91.25 132 ASN A C 1
ATOM 1050 O O . ASN A 1 132 ? 8.461 -17.734 -2.533 1 91.25 132 ASN A O 1
ATOM 1054 N N . PRO A 1 133 ? 9.602 -19.312 -1.726 1 90.62 133 PRO A N 1
ATOM 1055 C CA . PRO A 1 133 ? 10.453 -18.453 -0.909 1 90.62 133 PRO A CA 1
ATOM 1056 C C . PRO A 1 133 ? 11.234 -17.438 -1.743 1 90.62 133 PRO A C 1
ATOM 1058 O O . PRO A 1 133 ? 11.289 -16.25 -1.395 1 90.62 133 PRO A O 1
ATOM 1061 N N . LEU A 1 134 ? 11.805 -17.812 -2.889 1 89.75 134 LEU A N 1
ATOM 1062 C CA . LEU A 1 134 ? 12.68 -16.922 -3.648 1 89.75 134 LEU A CA 1
ATOM 1063 C C . LEU A 1 134 ? 11.898 -15.758 -4.242 1 89.75 134 LEU A C 1
ATOM 1065 O O . LEU A 1 134 ? 12.203 -14.594 -3.979 1 89.75 134 LEU A O 1
ATOM 1069 N N . PRO A 1 135 ? 10.844 -16.016 -5.012 1 93.38 135 PRO A N 1
ATOM 1070 C CA . PRO A 1 135 ? 10.062 -14.867 -5.492 1 93.38 135 PRO A CA 1
ATOM 1071 C C . PRO A 1 135 ? 9.438 -14.062 -4.355 1 93.38 135 PRO A C 1
ATOM 1073 O O . PRO A 1 135 ? 9.344 -12.836 -4.445 1 93.38 135 PRO A O 1
ATOM 1076 N N . ALA A 1 136 ? 9.031 -14.75 -3.324 1 94.62 136 ALA A N 1
ATOM 1077 C CA . ALA A 1 136 ? 8.438 -14.055 -2.186 1 94.62 136 ALA A CA 1
ATOM 1078 C C . ALA A 1 136 ? 9.438 -13.102 -1.538 1 94.62 136 ALA A C 1
ATOM 1080 O O . ALA A 1 136 ? 9.055 -12.039 -1.052 1 94.62 136 ALA A O 1
ATOM 1081 N N . PHE A 1 137 ? 10.664 -13.484 -1.478 1 92.31 137 PHE A N 1
ATOM 1082 C CA . PHE A 1 137 ? 11.734 -12.641 -0.947 1 92.31 137 PHE A CA 1
ATOM 1083 C C . PHE A 1 137 ? 11.805 -11.32 -1.699 1 92.31 137 PHE A C 1
ATOM 1085 O O . PHE A 1 137 ? 11.836 -10.25 -1.084 1 92.31 137 PHE A O 1
ATOM 1092 N N . TYR A 1 138 ? 11.703 -11.367 -2.967 1 93.69 138 TYR A N 1
ATOM 1093 C CA . TYR A 1 138 ? 11.906 -10.172 -3.785 1 93.69 138 TYR A CA 1
ATOM 1094 C C . TYR A 1 138 ? 10.617 -9.367 -3.895 1 93.69 138 TYR A C 1
ATOM 1096 O O . TYR A 1 138 ? 10.641 -8.141 -3.832 1 93.69 138 TYR A O 1
ATOM 1104 N N . TYR A 1 139 ? 9.477 -10.031 -4.078 1 95.88 139 TYR A N 1
ATOM 1105 C CA . TYR A 1 139 ? 8.219 -9.297 -4.105 1 95.88 139 TYR A CA 1
ATOM 1106 C C . TYR A 1 139 ? 7.93 -8.656 -2.752 1 95.88 139 TYR A C 1
ATOM 1108 O O . TYR A 1 139 ? 7.426 -7.535 -2.686 1 95.88 139 TYR A O 1
ATOM 1116 N N . GLY A 1 140 ? 8.234 -9.43 -1.708 1 96.06 140 GLY A N 1
ATOM 1117 C CA . GLY A 1 140 ? 8.109 -8.852 -0.38 1 96.06 140 GLY A CA 1
ATOM 1118 C C . GLY A 1 140 ? 9.023 -7.652 -0.166 1 96.06 140 GLY A C 1
ATOM 1119 O O . GLY A 1 140 ? 8.609 -6.648 0.42 1 96.06 140 GLY A O 1
ATOM 1120 N N . GLY A 1 141 ? 10.203 -7.809 -0.618 1 95 141 GLY A N 1
ATOM 1121 C CA . GLY A 1 141 ? 11.125 -6.691 -0.551 1 95 141 GLY A CA 1
ATOM 1122 C C . GLY A 1 141 ? 10.648 -5.469 -1.313 1 95 141 GLY A C 1
ATOM 1123 O O . GLY A 1 141 ? 10.797 -4.34 -0.846 1 95 141 GLY A O 1
ATOM 1124 N N . MET A 1 142 ? 10.102 -5.707 -2.465 1 96.88 142 MET A N 1
ATOM 1125 C CA . MET A 1 142 ? 9.57 -4.609 -3.268 1 96.88 142 MET A CA 1
ATOM 1126 C C . MET A 1 142 ? 8.398 -3.936 -2.559 1 96.88 142 MET A C 1
ATOM 1128 O O . MET A 1 142 ? 8.25 -2.713 -2.619 1 96.88 142 MET A O 1
ATOM 1132 N N . ALA A 1 143 ? 7.574 -4.758 -1.937 1 96.94 143 ALA A N 1
ATOM 1133 C CA . ALA A 1 143 ? 6.473 -4.191 -1.162 1 96.94 143 ALA A CA 1
ATOM 1134 C C . ALA A 1 143 ? 6.996 -3.295 -0.042 1 96.94 143 ALA A C 1
ATOM 1136 O O . ALA A 1 143 ? 6.469 -2.203 0.183 1 96.94 143 ALA A O 1
ATOM 1137 N N . CYS A 1 144 ? 8.008 -3.734 0.63 1 96.81 144 CYS A N 1
ATOM 1138 C CA . CYS A 1 144 ? 8.648 -2.93 1.668 1 96.81 144 CYS A CA 1
ATOM 1139 C C . CYS A 1 144 ? 9.188 -1.629 1.092 1 96.81 144 CYS A C 1
ATOM 1141 O O . CYS A 1 144 ? 8.984 -0.557 1.664 1 96.81 144 CYS A O 1
ATOM 1143 N N . GLN A 1 145 ? 9.828 -1.76 -0.034 1 97 145 GLN A N 1
ATOM 1144 C CA . GLN A 1 145 ? 10.445 -0.61 -0.683 1 97 145 GLN A CA 1
ATOM 1145 C C . GLN A 1 145 ? 9.398 0.429 -1.079 1 97 145 GLN A C 1
ATOM 1147 O O . GLN A 1 145 ? 9.578 1.622 -0.821 1 97 145 GLN A O 1
ATOM 1152 N N . LEU A 1 146 ? 8.359 -0.037 -1.668 1 97.5 146 LEU A N 1
ATOM 1153 C CA . LEU A 1 146 ? 7.336 0.89 -2.139 1 97.5 146 LEU A CA 1
ATOM 1154 C C . LEU A 1 146 ? 6.621 1.552 -0.966 1 97.5 146 LEU A C 1
ATOM 1156 O O . LEU A 1 146 ? 6.281 2.734 -1.028 1 97.5 146 LEU A O 1
ATOM 1160 N N . MET A 1 147 ? 6.375 0.771 0.056 1 96.81 147 MET A N 1
ATOM 1161 C CA . MET A 1 147 ? 5.77 1.349 1.253 1 96.81 147 MET A CA 1
ATOM 1162 C C . MET A 1 147 ? 6.676 2.414 1.86 1 96.81 147 MET A C 1
ATOM 1164 O O . MET A 1 147 ? 6.203 3.479 2.266 1 96.81 147 MET A O 1
ATOM 1168 N N . THR A 1 148 ? 7.926 2.129 1.922 1 96.75 148 THR A N 1
ATOM 1169 C CA . THR A 1 148 ? 8.891 3.086 2.457 1 96.75 148 THR A CA 1
ATOM 1170 C C . THR A 1 148 ? 8.93 4.348 1.596 1 96.75 148 THR A C 1
ATOM 1172 O O . THR A 1 148 ? 8.883 5.461 2.117 1 96.75 148 THR A O 1
ATOM 1175 N N . SER A 1 149 ? 8.977 4.148 0.297 1 97.38 149 SER A N 1
ATOM 1176 C CA . SER A 1 149 ? 9.031 5.273 -0.63 1 97.38 149 SER A CA 1
ATOM 1177 C C . SER A 1 149 ? 7.793 6.156 -0.508 1 97.38 149 SER A C 1
ATOM 1179 O O . SER A 1 149 ? 7.902 7.383 -0.45 1 97.38 149 SER A O 1
ATOM 1181 N N . ALA A 1 150 ? 6.652 5.516 -0.451 1 94.69 150 ALA A N 1
ATOM 1182 C CA . ALA A 1 150 ? 5.395 6.258 -0.375 1 94.69 150 ALA A CA 1
ATOM 1183 C C . ALA A 1 150 ? 5.27 6.984 0.959 1 94.69 150 ALA A C 1
ATOM 1185 O O . ALA A 1 150 ? 4.871 8.148 1.003 1 94.69 150 ALA A O 1
ATOM 1186 N N . ALA A 1 151 ? 5.598 6.32 2.031 1 93.44 151 ALA A N 1
ATOM 1187 C CA . ALA A 1 151 ? 5.48 6.922 3.359 1 93.44 151 ALA A CA 1
ATOM 1188 C C . ALA A 1 151 ? 6.496 8.047 3.543 1 93.44 151 ALA A C 1
ATOM 1190 O O . ALA A 1 151 ? 6.199 9.055 4.184 1 93.44 151 ALA A O 1
ATOM 1191 N N . ALA A 1 152 ? 7.672 7.832 3.023 1 94.75 152 ALA A N 1
ATOM 1192 C CA . ALA A 1 152 ? 8.695 8.875 3.105 1 94.75 152 ALA A CA 1
ATOM 1193 C C . ALA A 1 152 ? 8.25 10.133 2.363 1 94.75 152 ALA A C 1
ATOM 1195 O O . ALA A 1 152 ? 8.414 11.242 2.867 1 94.75 152 ALA A O 1
ATOM 1196 N N . LEU A 1 153 ? 7.715 9.93 1.235 1 93.06 153 LEU A N 1
ATOM 1197 C CA . LEU A 1 153 ? 7.258 11.055 0.432 1 93.06 153 LEU A CA 1
ATOM 1198 C C . LEU A 1 153 ? 6.109 11.789 1.12 1 93.06 153 LEU A C 1
ATOM 1200 O O . LEU A 1 153 ? 6.109 13.016 1.206 1 93.06 153 LEU A O 1
ATOM 1204 N N . SER A 1 154 ? 5.16 11.023 1.632 1 88.94 154 SER A N 1
ATOM 1205 C CA . SER A 1 154 ? 4.027 11.617 2.336 1 88.94 154 SER A CA 1
ATOM 1206 C C . SER A 1 154 ? 4.484 12.375 3.58 1 88.94 154 SER A C 1
ATOM 1208 O O . SER A 1 154 ? 3.99 13.469 3.865 1 88.94 154 SER A O 1
ATOM 1210 N N . GLY A 1 155 ? 5.406 11.773 4.266 1 87.75 155 GLY A N 1
ATOM 1211 C CA . GLY A 1 155 ? 5.934 12.438 5.449 1 87.75 155 GLY A CA 1
ATOM 1212 C C . GLY A 1 155 ? 6.652 13.734 5.137 1 87.75 155 GLY A C 1
ATOM 1213 O O . GLY A 1 155 ? 6.504 14.719 5.859 1 87.75 155 GLY A O 1
ATOM 1214 N N . LEU A 1 156 ? 7.387 13.719 4.074 1 90.69 156 LEU A N 1
ATOM 1215 C CA . LEU A 1 156 ? 8.125 14.914 3.662 1 90.69 156 LEU A CA 1
ATOM 1216 C C . LEU A 1 156 ? 7.164 16.047 3.311 1 90.69 156 LEU A C 1
ATOM 1218 O O . LEU A 1 156 ? 7.375 17.188 3.717 1 90.69 156 LEU A O 1
ATOM 1222 N N . VAL A 1 157 ? 6.113 15.727 2.67 1 85.62 157 VAL A N 1
ATOM 1223 C CA . VAL A 1 157 ? 5.141 16.719 2.217 1 85.62 157 VAL A CA 1
ATOM 1224 C C . VAL A 1 157 ? 4.332 17.234 3.404 1 85.62 157 VAL A C 1
ATOM 1226 O O . VAL A 1 157 ? 4.074 18.422 3.518 1 85.62 157 VAL A O 1
ATOM 1229 N N . ASP A 1 158 ? 4.004 16.406 4.289 1 83.81 158 ASP A N 1
ATOM 1230 C CA . ASP A 1 158 ? 3.189 16.766 5.445 1 83.81 158 ASP A CA 1
ATOM 1231 C C . ASP A 1 158 ? 3.973 17.641 6.422 1 83.81 158 ASP A C 1
ATOM 1233 O O . ASP A 1 158 ? 3.43 18.594 6.984 1 83.81 158 ASP A O 1
ATOM 1237 N N . GLN A 1 159 ? 5.152 17.281 6.609 1 85.06 159 GLN A N 1
ATOM 1238 C CA . GLN A 1 159 ? 5.977 18.016 7.559 1 85.06 159 GLN A CA 1
ATOM 1239 C C . GLN A 1 159 ? 6.406 19.359 6.98 1 85.06 159 GLN A C 1
ATOM 1241 O O . GLN A 1 159 ? 6.586 20.328 7.719 1 85.06 159 GLN A O 1
ATOM 1246 N N . GLY A 1 160 ? 6.684 19.422 5.754 1 88.19 160 GLY A N 1
ATOM 1247 C CA . GLY A 1 160 ? 7.102 20.656 5.109 1 88.19 160 GLY A CA 1
ATOM 1248 C C . GLY A 1 160 ? 8.508 21.078 5.488 1 88.19 160 GLY A C 1
ATOM 1249 O O . GLY A 1 160 ? 8.828 22.266 5.484 1 88.19 160 GLY A O 1
ATOM 1250 N N . SER A 1 161 ? 9.219 20.141 5.992 1 91.94 161 SER A N 1
ATOM 1251 C CA . SER A 1 161 ? 10.602 20.375 6.391 1 91.94 161 SER A CA 1
ATOM 1252 C C . SER A 1 161 ? 11.477 19.156 6.121 1 91.94 161 SER A C 1
ATOM 1254 O O . SER A 1 161 ? 10.984 18.031 6.027 1 91.94 161 SER A O 1
ATOM 1256 N N . THR A 1 162 ? 12.711 19.391 5.926 1 94.94 162 THR A N 1
ATOM 1257 C CA . THR A 1 162 ? 13.648 18.312 5.641 1 94.94 162 THR A CA 1
ATOM 1258 C C . THR A 1 162 ? 14.289 17.797 6.93 1 94.94 162 THR A C 1
ATOM 1260 O O . THR A 1 162 ? 15.219 17 6.887 1 94.94 162 THR A O 1
ATOM 1263 N N . GLN A 1 163 ? 13.828 18.281 8.023 1 94.5 163 GLN A N 1
ATOM 1264 C CA . GLN A 1 163 ? 14.352 17.844 9.312 1 94.5 163 GLN A CA 1
ATOM 1265 C C . GLN A 1 163 ? 14.242 16.328 9.469 1 94.5 163 GLN A C 1
ATOM 1267 O O . GLN A 1 163 ? 13.203 15.742 9.148 1 94.5 163 GLN A O 1
ATOM 1272 N N . GLY A 1 164 ? 15.375 15.641 9.875 1 95.62 164 GLY A N 1
ATOM 1273 C CA . GLY A 1 164 ? 15.414 14.203 10.078 1 95.62 164 GLY A CA 1
ATOM 1274 C C . GLY A 1 164 ? 15.773 13.43 8.828 1 95.62 164 GLY A C 1
ATOM 1275 O O . GLY A 1 164 ? 15.93 12.211 8.867 1 95.62 164 GLY A O 1
ATOM 1276 N N . ALA A 1 165 ? 15.859 14.156 7.762 1 96.62 165 ALA A N 1
ATOM 1277 C CA . ALA A 1 165 ? 16.203 13.547 6.477 1 96.62 165 ALA A CA 1
ATOM 1278 C C . ALA A 1 165 ? 17.453 14.18 5.887 1 96.62 165 ALA A C 1
ATOM 1280 O O . ALA A 1 165 ? 17.922 15.227 6.359 1 96.62 165 ALA A O 1
ATOM 1281 N N . SER A 1 166 ? 18.109 13.547 4.941 1 97.31 166 SER A N 1
ATOM 1282 C CA . SER A 1 166 ? 19.297 14.078 4.277 1 97.31 166 SER A CA 1
ATOM 1283 C C . SER A 1 166 ? 19.453 13.508 2.869 1 97.31 166 SER A C 1
ATOM 1285 O O . SER A 1 166 ? 18.844 12.492 2.541 1 97.31 166 SER A O 1
ATOM 1287 N N . TYR A 1 167 ? 20.266 14.148 2.078 1 97.31 167 TYR A N 1
ATOM 1288 C CA . TYR A 1 167 ? 20.562 13.664 0.737 1 97.31 167 TYR A CA 1
ATOM 1289 C C . TYR A 1 167 ? 21.266 12.312 0.794 1 97.31 167 TYR A C 1
ATOM 1291 O O . TYR A 1 167 ? 21.047 11.461 -0.072 1 97.31 167 TYR A O 1
ATOM 1299 N N . THR A 1 168 ? 22.047 12.164 1.79 1 98.06 168 THR A N 1
ATOM 1300 C CA . THR A 1 168 ? 22.781 10.906 1.938 1 98.06 168 THR A CA 1
ATOM 1301 C C . THR A 1 168 ? 21.812 9.75 2.156 1 98.06 168 THR A C 1
ATOM 1303 O O . THR A 1 168 ? 21.984 8.672 1.584 1 98.06 168 THR A O 1
ATOM 1306 N N . ILE A 1 169 ? 20.828 9.938 2.953 1 98.12 169 ILE A N 1
ATOM 1307 C CA . ILE A 1 169 ? 19.828 8.914 3.227 1 98.12 169 ILE A CA 1
ATOM 1308 C C . ILE A 1 169 ? 19.094 8.555 1.935 1 98.12 169 ILE A C 1
ATOM 1310 O O . ILE A 1 169 ? 19.016 7.379 1.569 1 98.12 169 ILE A O 1
ATOM 1314 N N . TRP A 1 170 ? 18.641 9.547 1.242 1 98.06 170 TRP A N 1
ATOM 1315 C CA . TRP A 1 170 ? 17.859 9.336 0.02 1 98.06 170 TRP A CA 1
ATOM 1316 C C . TRP A 1 170 ? 18.719 8.672 -1.055 1 98.06 170 TRP A C 1
ATOM 1318 O O . TRP A 1 170 ? 18.328 7.652 -1.63 1 98.06 170 TRP A O 1
ATOM 1328 N N . LEU A 1 171 ? 19.922 9.18 -1.342 1 98.25 171 LEU A N 1
ATOM 1329 C CA . LEU A 1 171 ? 20.781 8.695 -2.418 1 98.25 171 LEU A CA 1
ATOM 1330 C C . LEU A 1 171 ? 21.25 7.273 -2.135 1 98.25 171 LEU A C 1
ATOM 1332 O O . LEU A 1 171 ? 21.312 6.445 -3.047 1 98.25 171 LEU A O 1
ATOM 1336 N N . SER A 1 172 ? 21.578 6.992 -0.948 1 97.69 172 SER A N 1
ATOM 1337 C CA . SER A 1 172 ? 22.062 5.66 -0.611 1 97.69 172 SER A CA 1
ATOM 1338 C C . SER A 1 172 ? 20.969 4.609 -0.768 1 97.69 172 SER A C 1
ATOM 1340 O O . SER A 1 172 ? 21.234 3.512 -1.271 1 97.69 172 SER A O 1
ATOM 1342 N N . ARG A 1 173 ? 19.797 4.934 -0.312 1 96 173 ARG A N 1
ATOM 1343 C CA . ARG A 1 173 ? 18.719 3.963 -0.452 1 96 173 ARG A CA 1
ATOM 1344 C C . ARG A 1 173 ? 18.359 3.762 -1.918 1 96 173 ARG A C 1
ATOM 1346 O O . ARG A 1 173 ? 18.094 2.637 -2.346 1 96 173 ARG A O 1
ATOM 1353 N N . VAL A 1 174 ? 18.375 4.836 -2.715 1 98.12 174 VAL A N 1
ATOM 1354 C CA . VAL A 1 174 ? 18.062 4.742 -4.137 1 98.12 174 VAL A CA 1
ATOM 1355 C C . VAL A 1 174 ? 19.125 3.91 -4.844 1 98.12 174 VAL A C 1
ATOM 1357 O O . VAL A 1 174 ? 18.812 3.051 -5.668 1 98.12 174 VAL A O 1
ATOM 1360 N N . ILE A 1 175 ? 20.359 4.172 -4.535 1 98 175 ILE A N 1
ATOM 1361 C CA . ILE A 1 175 ? 21.453 3.432 -5.141 1 98 175 ILE A CA 1
ATOM 1362 C C . ILE A 1 175 ? 21.359 1.956 -4.762 1 98 175 ILE A C 1
ATOM 1364 O O . ILE A 1 175 ? 21.484 1.077 -5.617 1 98 175 ILE A O 1
ATOM 1368 N N . GLY A 1 176 ? 21.109 1.696 -3.52 1 95.94 176 GLY A N 1
ATOM 1369 C CA . GLY A 1 176 ? 20.969 0.323 -3.062 1 95.94 176 GLY A CA 1
ATOM 1370 C C . GLY A 1 176 ? 19.844 -0.423 -3.76 1 95.94 176 GLY A C 1
ATOM 1371 O O . GLY A 1 176 ? 20.047 -1.513 -4.297 1 95.94 176 GLY A O 1
ATOM 1372 N N . THR A 1 177 ? 18.688 0.155 -3.785 1 97.38 177 THR A N 1
ATOM 1373 C CA . THR A 1 177 ? 17.516 -0.493 -4.371 1 97.38 177 THR A CA 1
ATOM 1374 C C . THR A 1 177 ? 17.672 -0.618 -5.887 1 97.38 177 THR A C 1
ATOM 1376 O O . THR A 1 177 ? 17.281 -1.63 -6.473 1 97.38 177 THR A O 1
ATOM 1379 N N . SER A 1 178 ? 18.234 0.418 -6.539 1 98.25 178 SER A N 1
ATOM 1380 C CA . SER A 1 178 ? 18.469 0.333 -7.977 1 98.25 178 SER A CA 1
ATOM 1381 C C . SER A 1 178 ? 19.438 -0.802 -8.305 1 98.25 178 SER A C 1
ATOM 1383 O O . SER A 1 178 ? 19.266 -1.491 -9.32 1 98.25 178 SER A O 1
ATOM 1385 N N . SER A 1 179 ? 20.406 -0.934 -7.492 1 96.88 179 SER A N 1
ATOM 1386 C CA . SER A 1 179 ? 21.359 -2.021 -7.691 1 96.88 179 SER A CA 1
ATOM 1387 C C . SER A 1 179 ? 20.688 -3.381 -7.512 1 96.88 179 SER A C 1
ATOM 1389 O O . SER A 1 179 ? 21 -4.332 -8.234 1 96.88 179 SER A O 1
ATOM 1391 N N . ALA A 1 180 ? 19.828 -3.504 -6.52 1 94.69 180 ALA A N 1
ATOM 1392 C CA . ALA A 1 180 ? 19.078 -4.738 -6.305 1 94.69 180 ALA A CA 1
ATOM 1393 C C . ALA A 1 180 ? 18.25 -5.09 -7.531 1 94.69 180 ALA A C 1
ATOM 1395 O O . ALA A 1 180 ? 18.219 -6.246 -7.953 1 94.69 180 ALA A O 1
ATOM 1396 N N . LEU A 1 181 ? 17.594 -4.109 -8.102 1 97.19 181 LEU A N 1
ATOM 1397 C CA . LEU A 1 181 ? 16.75 -4.32 -9.266 1 97.19 181 LEU A CA 1
ATOM 1398 C C . LEU A 1 181 ? 17.578 -4.699 -10.484 1 97.19 181 LEU A C 1
ATOM 1400 O O . LEU A 1 181 ? 17.234 -5.625 -11.227 1 97.19 181 LEU A O 1
ATOM 1404 N N . ALA A 1 182 ? 18.672 -3.988 -10.648 1 97.06 182 ALA A N 1
ATOM 1405 C CA . ALA A 1 182 ? 19.562 -4.324 -11.742 1 97.06 182 ALA A CA 1
ATOM 1406 C C . ALA A 1 182 ? 20.078 -5.758 -11.617 1 97.06 182 ALA A C 1
ATOM 1408 O O . ALA A 1 182 ? 20.172 -6.477 -12.617 1 97.06 182 ALA A O 1
ATOM 1409 N N . GLY A 1 183 ? 20.422 -6.145 -10.406 1 94.69 183 GLY A N 1
ATOM 1410 C CA . GLY A 1 183 ? 20.859 -7.512 -10.172 1 94.69 183 GLY A CA 1
ATOM 1411 C C . GLY A 1 183 ? 19.797 -8.547 -10.484 1 94.69 183 GLY A C 1
ATOM 1412 O O . GLY A 1 183 ? 20.094 -9.602 -11.039 1 94.69 183 GLY A O 1
ATOM 1413 N N . LEU A 1 184 ? 18.625 -8.219 -10.102 1 94.44 184 LEU A N 1
ATOM 1414 C CA . LEU A 1 184 ? 17.5 -9.117 -10.344 1 94.44 184 LEU A CA 1
ATOM 1415 C C . LEU A 1 184 ? 17.312 -9.344 -11.836 1 94.44 184 LEU A C 1
ATOM 1417 O O . LEU A 1 184 ? 17.219 -10.492 -12.289 1 94.44 184 LEU A O 1
ATOM 1421 N N . PHE A 1 185 ? 17.266 -8.289 -12.617 1 96.38 185 PHE A N 1
ATOM 1422 C CA . PHE A 1 185 ? 17.078 -8.398 -14.055 1 96.38 185 PHE A CA 1
ATOM 1423 C C . PHE A 1 185 ? 18.297 -9.023 -14.719 1 96.38 185 PHE A C 1
ATOM 1425 O O . PHE A 1 185 ? 18.156 -9.75 -15.711 1 96.38 185 PHE A O 1
ATOM 1432 N N . PHE A 1 186 ? 19.469 -8.742 -14.156 1 95.38 186 PHE A N 1
ATOM 1433 C CA . PHE A 1 186 ? 20.719 -9.336 -14.633 1 95.38 186 PHE A CA 1
ATOM 1434 C C . PHE A 1 186 ? 20.672 -10.852 -14.492 1 95.38 186 PHE A C 1
ATOM 1436 O O . PHE A 1 186 ? 20.984 -11.578 -15.445 1 95.38 186 PHE A O 1
ATOM 1443 N N . ARG A 1 187 ? 20.281 -11.297 -13.406 1 92.94 187 ARG A N 1
ATOM 1444 C CA . ARG A 1 187 ? 20.203 -12.734 -13.148 1 92.94 187 ARG A CA 1
ATOM 1445 C C . ARG A 1 187 ? 19.109 -13.391 -13.984 1 92.94 187 ARG A C 1
ATOM 1447 O O . ARG A 1 187 ? 19.266 -14.523 -14.445 1 92.94 187 ARG A O 1
ATOM 1454 N N . ALA A 1 188 ? 18.062 -12.719 -14.164 1 94.25 188 ALA A N 1
ATOM 1455 C CA . ALA A 1 188 ? 17 -13.25 -15.008 1 94.25 188 ALA A CA 1
ATOM 1456 C C . ALA A 1 188 ? 17.469 -13.43 -16.453 1 94.25 188 ALA A C 1
ATOM 1458 O O . ALA A 1 188 ? 17.062 -14.375 -17.125 1 94.25 188 ALA A O 1
ATOM 1459 N N . HIS A 1 189 ? 18.328 -12.562 -16.922 1 94.62 189 HIS A N 1
ATOM 1460 C CA . HIS A 1 189 ? 18.812 -12.609 -18.281 1 94.62 189 HIS A CA 1
ATOM 1461 C C . HIS A 1 189 ? 19.859 -13.711 -18.453 1 94.62 189 HIS A C 1
ATOM 1463 O O . HIS A 1 189 ? 19.797 -14.492 -19.406 1 94.62 189 HIS A O 1
ATOM 1469 N N . TYR A 1 190 ? 20.75 -13.891 -17.531 1 94.19 190 TYR A N 1
ATOM 1470 C CA . TYR A 1 190 ? 21.906 -14.766 -17.719 1 94.19 190 TYR A CA 1
ATOM 1471 C C . TYR A 1 190 ? 21.656 -16.125 -17.062 1 94.19 190 TYR A C 1
ATOM 1473 O O . TYR A 1 190 ? 22.375 -17.094 -17.344 1 94.19 190 TYR A O 1
ATOM 1481 N N . TRP A 1 191 ? 20.656 -16.172 -16.25 1 92.75 191 TRP A N 1
ATOM 1482 C CA . TRP A 1 191 ? 20.312 -17.422 -15.57 1 92.75 191 TRP A CA 1
ATOM 1483 C C . TRP A 1 191 ? 18.797 -17.609 -15.531 1 92.75 191 TRP A C 1
ATOM 1485 O O . TRP A 1 191 ? 18.219 -17.766 -14.461 1 92.75 191 TRP A O 1
ATOM 1495 N N . PRO A 1 192 ? 18.219 -17.766 -16.703 1 92.62 192 PRO A N 1
ATOM 1496 C CA . PRO A 1 192 ? 16.75 -17.812 -16.766 1 92.62 192 PRO A CA 1
ATOM 1497 C C . PRO A 1 192 ? 16.188 -19.078 -16.141 1 92.62 192 PRO A C 1
ATOM 1499 O O . PRO A 1 192 ? 15.047 -19.078 -15.656 1 92.62 192 PRO A O 1
ATOM 1502 N N . SER A 1 193 ? 16.859 -20.188 -16.031 1 90.88 193 SER A N 1
ATOM 1503 C CA . SER A 1 193 ? 16.328 -21.438 -15.5 1 90.88 193 SER A CA 1
ATOM 1504 C C . SER A 1 193 ? 15.859 -21.266 -14.062 1 90.88 193 SER A C 1
ATOM 1506 O O . SER A 1 193 ? 14.898 -21.906 -13.633 1 90.88 193 SER A O 1
ATOM 1508 N N . LEU A 1 194 ? 16.516 -20.312 -13.391 1 89.12 194 LEU A N 1
ATOM 1509 C CA . LEU A 1 194 ? 16.141 -20.094 -11.992 1 89.12 194 LEU A CA 1
ATOM 1510 C C . LEU A 1 194 ? 15.438 -18.766 -11.812 1 89.12 194 LEU A C 1
ATOM 1512 O O . LEU A 1 194 ? 14.562 -18.625 -10.953 1 89.12 194 LEU A O 1
ATOM 1516 N N . TRP A 1 195 ? 15.773 -17.828 -12.711 1 92.75 195 TRP A N 1
ATOM 1517 C CA . TRP A 1 195 ? 15.414 -16.453 -12.391 1 92.75 195 TRP A CA 1
ATOM 1518 C C . TRP A 1 195 ? 14.414 -15.898 -13.406 1 92.75 195 TRP A C 1
ATOM 1520 O O . TRP A 1 195 ? 14.016 -14.734 -13.32 1 92.75 195 TRP A O 1
ATOM 1530 N N . ALA A 1 196 ? 13.914 -16.641 -14.289 1 92.5 196 ALA A N 1
ATOM 1531 C CA . ALA A 1 196 ? 13.047 -16.172 -15.352 1 92.5 196 ALA A CA 1
ATOM 1532 C C . ALA A 1 196 ? 11.781 -15.516 -14.789 1 92.5 196 ALA A C 1
ATOM 1534 O O . ALA A 1 196 ? 11.219 -14.609 -15.398 1 92.5 196 ALA A O 1
ATOM 1535 N N . TRP A 1 197 ? 11.414 -15.953 -13.594 1 92.25 197 TRP A N 1
ATOM 1536 C CA . TRP A 1 197 ? 10.203 -15.445 -12.969 1 92.25 197 TRP A CA 1
ATOM 1537 C C . TRP A 1 197 ? 10.312 -13.953 -12.688 1 92.25 197 TRP A C 1
ATOM 1539 O O . TRP A 1 197 ? 9.297 -13.266 -12.523 1 92.25 197 TRP A O 1
ATOM 1549 N N . ALA A 1 198 ? 11.5 -13.484 -12.609 1 94.19 198 ALA A N 1
ATOM 1550 C CA . ALA A 1 198 ? 11.719 -12.102 -12.211 1 94.19 198 ALA A CA 1
ATOM 1551 C C . ALA A 1 198 ? 11.516 -11.148 -13.383 1 94.19 198 ALA A C 1
ATOM 1553 O O . ALA A 1 198 ? 11.266 -9.961 -13.195 1 94.19 198 ALA A O 1
ATOM 1554 N N . ASP A 1 199 ? 11.688 -11.641 -14.531 1 94.75 199 ASP A N 1
ATOM 1555 C CA . ASP A 1 199 ? 11.578 -10.812 -15.727 1 94.75 199 ASP A CA 1
ATOM 1556 C C . ASP A 1 199 ? 10.141 -10.789 -16.25 1 94.75 199 ASP A C 1
ATOM 1558 O O . ASP A 1 199 ? 9.828 -11.453 -17.25 1 94.75 199 ASP A O 1
ATOM 1562 N N . ASN A 1 200 ? 9.297 -10.031 -15.672 1 95.88 200 ASN A N 1
ATOM 1563 C CA . ASN A 1 200 ? 7.895 -9.906 -16.062 1 95.88 200 ASN A CA 1
ATOM 1564 C C . ASN A 1 200 ? 7.398 -8.477 -15.922 1 95.88 200 ASN A C 1
ATOM 1566 O O . ASN A 1 200 ? 8.094 -7.625 -15.359 1 95.88 200 ASN A O 1
ATOM 1570 N N . GLU A 1 201 ? 6.25 -8.188 -16.453 1 96.75 201 GLU A N 1
ATOM 1571 C CA . GLU A 1 201 ? 5.73 -6.824 -16.5 1 96.75 201 GLU A CA 1
ATOM 1572 C C . GLU A 1 201 ? 5.379 -6.309 -15.117 1 96.75 201 GLU A C 1
ATOM 1574 O O . GLU A 1 201 ? 5.477 -5.109 -14.852 1 96.75 201 GLU A O 1
ATOM 1579 N N . LEU A 1 202 ? 4.992 -7.199 -14.234 1 97.38 202 LEU A N 1
ATOM 1580 C CA . LEU A 1 202 ? 4.676 -6.77 -12.883 1 97.38 202 LEU A CA 1
ATOM 1581 C C . LEU A 1 202 ? 5.918 -6.238 -12.172 1 97.38 202 LEU A C 1
ATOM 1583 O O . LEU A 1 202 ? 5.867 -5.191 -11.523 1 97.38 202 LEU A O 1
ATOM 1587 N N . MET A 1 203 ? 7.004 -6.949 -12.281 1 97.81 203 MET A N 1
ATOM 1588 C CA . MET A 1 203 ? 8.258 -6.496 -11.68 1 97.81 203 MET A CA 1
ATOM 1589 C C . MET A 1 203 ? 8.711 -5.176 -12.297 1 97.81 203 MET A C 1
ATOM 1591 O O . MET A 1 203 ? 9.211 -4.297 -11.594 1 97.81 203 MET A O 1
ATOM 1595 N N . ARG A 1 204 ? 8.523 -5.016 -13.586 1 97.88 204 ARG A N 1
ATOM 1596 C CA . ARG A 1 204 ? 8.852 -3.754 -14.242 1 97.88 204 ARG A CA 1
ATOM 1597 C C . ARG A 1 204 ? 7.965 -2.623 -13.734 1 97.88 204 ARG A C 1
ATOM 1599 O O . ARG A 1 204 ? 8.43 -1.494 -13.562 1 97.88 204 ARG A O 1
ATOM 1606 N N . TRP A 1 205 ? 6.715 -2.922 -13.555 1 98.44 205 TRP A N 1
ATOM 1607 C CA . TRP A 1 205 ? 5.793 -1.937 -13 1 98.44 205 TRP A CA 1
ATOM 1608 C C . TRP A 1 205 ? 6.219 -1.519 -11.594 1 98.44 205 TRP A C 1
ATOM 1610 O O . TRP A 1 205 ? 6.223 -0.33 -11.273 1 98.44 205 TRP A O 1
ATOM 1620 N N . LEU A 1 206 ? 6.578 -2.49 -10.766 1 98.25 206 LEU A N 1
ATOM 1621 C CA . LEU A 1 206 ? 7.027 -2.209 -9.406 1 98.25 206 LEU A CA 1
ATOM 1622 C C . LEU A 1 206 ? 8.297 -1.368 -9.422 1 98.25 206 LEU A C 1
ATOM 1624 O O . LEU A 1 206 ? 8.445 -0.44 -8.617 1 98.25 206 LEU A O 1
ATOM 1628 N N . ALA A 1 207 ? 9.203 -1.705 -10.32 1 98.19 207 ALA A N 1
ATOM 1629 C CA . ALA A 1 207 ? 10.438 -0.934 -10.469 1 98.19 207 ALA A CA 1
ATOM 1630 C C . ALA A 1 207 ? 10.133 0.503 -10.883 1 98.19 207 ALA A C 1
ATOM 1632 O O . ALA A 1 207 ? 10.734 1.445 -10.367 1 98.19 207 ALA A O 1
ATOM 1633 N N . ALA A 1 208 ? 9.211 0.62 -11.805 1 98.5 208 ALA A N 1
ATOM 1634 C CA . ALA A 1 208 ? 8.82 1.952 -12.258 1 98.5 208 ALA A CA 1
ATOM 1635 C C . ALA A 1 208 ? 8.188 2.752 -11.125 1 98.5 208 ALA A C 1
ATOM 1637 O O . ALA A 1 208 ? 8.438 3.951 -10.984 1 98.5 208 ALA A O 1
ATOM 1638 N N . ALA A 1 209 ? 7.352 2.1 -10.352 1 98.38 209 ALA A N 1
ATOM 1639 C CA . ALA A 1 209 ? 6.734 2.756 -9.203 1 98.38 209 ALA A CA 1
ATOM 1640 C C . ALA A 1 209 ? 7.793 3.268 -8.227 1 98.38 209 ALA A C 1
ATOM 1642 O O . ALA A 1 209 ? 7.699 4.395 -7.738 1 98.38 209 ALA A O 1
ATOM 1643 N N . PHE A 1 210 ? 8.781 2.441 -7.965 1 98.31 210 PHE A N 1
ATOM 1644 C CA . PHE A 1 210 ? 9.898 2.846 -7.125 1 98.31 210 PHE A CA 1
ATOM 1645 C C . PHE A 1 210 ? 10.602 4.066 -7.711 1 98.31 210 PHE A C 1
ATOM 1647 O O . PHE A 1 210 ? 10.836 5.051 -7.008 1 98.31 210 PHE A O 1
ATOM 1654 N N . GLY A 1 211 ? 10.898 4.012 -8.977 1 98.25 211 GLY A N 1
ATOM 1655 C CA . GLY A 1 211 ? 11.562 5.129 -9.633 1 98.25 211 GLY A CA 1
ATOM 1656 C C . GLY A 1 211 ? 10.773 6.422 -9.547 1 98.25 211 GLY A C 1
ATOM 1657 O O . GLY A 1 211 ? 11.344 7.488 -9.297 1 98.25 211 GLY A O 1
ATOM 1658 N N . ILE A 1 212 ? 9.516 6.332 -9.703 1 97.81 212 ILE A N 1
ATOM 1659 C CA . ILE A 1 212 ? 8.656 7.508 -9.688 1 97.81 212 ILE A CA 1
ATOM 1660 C C . ILE A 1 212 ? 8.586 8.078 -8.273 1 97.81 212 ILE A C 1
ATOM 1662 O O . ILE A 1 212 ? 8.812 9.273 -8.062 1 97.81 212 ILE A O 1
ATOM 1666 N N . LEU A 1 213 ? 8.328 7.27 -7.273 1 97.31 213 LEU A N 1
ATOM 1667 C CA . LEU A 1 213 ? 8.156 7.734 -5.902 1 97.31 213 LEU A CA 1
ATOM 1668 C C . LEU A 1 213 ? 9.453 8.344 -5.371 1 97.31 213 LEU A C 1
ATOM 1670 O O . LEU A 1 213 ? 9.445 9.438 -4.805 1 97.31 213 LEU A O 1
ATOM 1674 N N . ASP A 1 214 ? 10.516 7.629 -5.609 1 98 214 ASP A N 1
ATOM 1675 C CA . ASP A 1 214 ? 11.781 8.117 -5.078 1 98 214 ASP A CA 1
ATOM 1676 C C . ASP A 1 214 ? 12.312 9.289 -5.91 1 98 214 ASP A C 1
ATOM 1678 O O . ASP A 1 214 ? 13.055 10.133 -5.398 1 98 214 ASP A O 1
ATOM 1682 N N . GLY A 1 215 ? 11.953 9.305 -7.188 1 97.56 215 GLY A N 1
ATOM 1683 C CA . GLY A 1 215 ? 12.266 10.484 -7.977 1 97.56 215 GLY A CA 1
ATOM 1684 C C . GLY A 1 215 ? 11.539 11.727 -7.504 1 97.56 215 GLY A C 1
ATOM 1685 O O . GLY A 1 215 ? 12.148 12.781 -7.328 1 97.56 215 GLY A O 1
ATOM 1686 N N . VAL A 1 216 ? 10.25 11.617 -7.293 1 95.25 216 VAL A N 1
ATOM 1687 C CA . VAL A 1 216 ? 9.453 12.727 -6.801 1 95.25 216 VAL A CA 1
ATOM 1688 C C . VAL A 1 216 ? 9.953 13.148 -5.418 1 95.25 216 VAL A C 1
ATOM 1690 O O . VAL A 1 216 ? 10.008 14.336 -5.105 1 95.25 216 VAL A O 1
ATOM 1693 N N . TYR A 1 217 ? 10.289 12.18 -4.617 1 96.38 217 TYR A N 1
ATOM 1694 C CA . TYR A 1 217 ? 10.844 12.492 -3.307 1 96.38 217 TYR A CA 1
ATOM 1695 C C . TYR A 1 217 ? 12.086 13.375 -3.441 1 96.38 217 TYR A C 1
ATOM 1697 O O . TYR A 1 217 ? 12.219 14.375 -2.727 1 96.38 217 TYR A O 1
ATOM 1705 N N . GLY A 1 218 ? 12.977 12.969 -4.352 1 96.62 218 GLY A N 1
ATOM 1706 C CA . GLY A 1 218 ? 14.18 13.75 -4.559 1 96.62 218 GLY A CA 1
ATOM 1707 C C . GLY A 1 218 ? 13.906 15.18 -4.977 1 96.62 218 GLY A C 1
ATOM 1708 O O . GLY A 1 218 ? 14.523 16.109 -4.469 1 96.62 218 GLY A O 1
ATOM 1709 N N . VAL A 1 219 ? 12.992 15.359 -5.816 1 94.88 219 VAL A N 1
ATOM 1710 C CA . VAL A 1 219 ? 12.633 16.688 -6.305 1 94.88 219 VAL A CA 1
ATOM 1711 C C . VAL A 1 219 ? 12.023 17.5 -5.168 1 94.88 219 VAL A C 1
ATOM 1713 O O . VAL A 1 219 ? 12.383 18.672 -4.977 1 94.88 219 VAL A O 1
ATOM 1716 N N . GLN A 1 220 ? 11.109 16.906 -4.422 1 93.19 220 GLN A N 1
ATOM 1717 C CA . GLN A 1 220 ? 10.469 17.594 -3.314 1 93.19 220 GLN A CA 1
ATOM 1718 C C . GLN A 1 220 ? 11.477 17.953 -2.225 1 93.19 220 GLN A C 1
ATOM 1720 O O . GLN A 1 220 ? 11.398 19.016 -1.62 1 93.19 220 GLN A O 1
ATOM 1725 N N . PHE A 1 221 ? 12.336 17.047 -2.025 1 96 221 PHE A N 1
ATOM 1726 C CA . PHE A 1 221 ? 13.375 17.297 -1.033 1 96 221 PHE A CA 1
ATOM 1727 C C . PHE A 1 221 ? 14.234 18.484 -1.434 1 96 221 PHE A C 1
ATOM 1729 O O . PHE A 1 221 ? 14.531 19.344 -0.607 1 96 221 PHE A O 1
ATOM 1736 N N . TRP A 1 222 ? 14.609 18.516 -2.648 1 95.5 222 TRP A N 1
ATOM 1737 C CA . TRP A 1 222 ? 15.422 19.609 -3.186 1 95.5 222 TRP A CA 1
ATOM 1738 C C . TRP A 1 222 ? 14.695 20.938 -3.074 1 95.5 222 TRP A C 1
ATOM 1740 O O . TRP A 1 222 ? 15.281 21.938 -2.67 1 95.5 222 TRP A O 1
ATOM 1750 N N . ARG A 1 223 ? 13.484 21 -3.344 1 92.44 223 ARG A N 1
ATOM 1751 C CA . ARG A 1 223 ? 12.688 22.219 -3.281 1 92.44 223 ARG A CA 1
ATOM 1752 C C . ARG A 1 223 ? 12.57 22.719 -1.846 1 92.44 223 ARG A C 1
ATOM 1754 O O . ARG A 1 223 ? 12.711 23.922 -1.589 1 92.44 223 ARG A O 1
ATOM 1761 N N . LEU A 1 224 ? 12.289 21.812 -0.973 1 92.88 224 LEU A N 1
ATOM 1762 C CA . LEU A 1 224 ? 12.141 22.172 0.433 1 92.88 224 LEU A CA 1
ATOM 1763 C C . LEU A 1 224 ? 13.461 22.688 1.005 1 92.88 224 LEU A C 1
ATOM 1765 O O . LEU A 1 224 ? 13.484 23.656 1.752 1 92.88 224 LEU A O 1
ATOM 1769 N N . ARG A 1 225 ? 14.453 22 0.643 1 94.06 225 ARG A N 1
ATOM 1770 C CA . ARG A 1 225 ? 15.773 22.391 1.125 1 94.06 225 ARG A CA 1
ATOM 1771 C C . ARG A 1 225 ? 16.156 23.781 0.603 1 94.06 225 ARG A C 1
ATOM 1773 O O . ARG A 1 225 ? 16.75 24.578 1.329 1 94.06 225 ARG A O 1
ATOM 1780 N N . ARG A 1 226 ? 15.852 24.031 -0.557 1 93.75 226 ARG A N 1
ATOM 1781 C CA . ARG A 1 226 ? 16.125 25.344 -1.153 1 93.75 226 ARG A CA 1
ATOM 1782 C C . ARG A 1 226 ? 15.336 26.438 -0.444 1 93.75 226 ARG A C 1
ATOM 1784 O O . ARG A 1 226 ? 15.867 27.516 -0.178 1 93.75 226 ARG A O 1
ATOM 1791 N N . SER A 1 227 ? 14.125 26.141 -0.182 1 91.12 227 SER A N 1
ATOM 1792 C CA . SER A 1 227 ? 13.289 27.109 0.526 1 91.12 227 SER A CA 1
ATOM 1793 C C . SER A 1 227 ? 13.812 27.359 1.936 1 91.12 227 SER A C 1
ATOM 1795 O O . SER A 1 227 ? 13.789 28.5 2.41 1 91.12 227 SER A O 1
ATOM 1797 N N . GLU A 1 228 ? 14.219 26.328 2.52 1 92.94 228 GLU A N 1
ATOM 1798 C CA . GLU A 1 228 ? 14.758 26.438 3.867 1 92.94 228 GLU A CA 1
ATOM 1799 C C . GLU A 1 228 ? 16.047 27.25 3.871 1 92.94 228 GLU A C 1
ATOM 1801 O O . GLU A 1 228 ? 16.297 28.031 4.793 1 92.94 228 GLU A O 1
ATOM 1806 N N . ASN A 1 229 ? 16.812 27.047 2.895 1 91.62 229 ASN A N 1
ATOM 1807 C CA . ASN A 1 229 ? 18.047 27.812 2.766 1 91.62 229 ASN A CA 1
ATOM 1808 C C . ASN A 1 229 ? 17.781 29.281 2.5 1 91.62 229 ASN A C 1
ATOM 1810 O O . ASN A 1 229 ? 18.469 30.156 3.027 1 91.62 229 ASN A O 1
ATOM 1814 N N . GLN A 1 230 ? 16.828 29.594 1.722 1 90.94 230 GLN A N 1
ATOM 1815 C CA . GLN A 1 230 ? 16.469 30.969 1.442 1 90.94 230 GLN A CA 1
ATOM 1816 C C . GLN A 1 230 ? 15.938 31.672 2.695 1 90.94 230 GLN A C 1
ATOM 1818 O O . GLN A 1 230 ? 16.234 32.844 2.934 1 90.94 230 GLN A O 1
ATOM 1823 N N . LEU A 1 231 ? 15.188 30.938 3.418 1 89.5 231 LEU A N 1
ATOM 1824 C CA . LEU A 1 231 ? 14.664 31.484 4.66 1 89.5 231 LEU A CA 1
ATOM 1825 C C . LEU A 1 231 ? 15.789 31.797 5.641 1 89.5 231 LEU A C 1
ATOM 1827 O O . LEU A 1 231 ? 15.734 32.781 6.367 1 89.5 231 LEU A O 1
ATOM 1831 N N . THR A 1 232 ? 16.797 30.969 5.668 1 88.06 232 THR A N 1
ATOM 1832 C CA . THR A 1 232 ? 17.938 31.172 6.547 1 88.06 232 THR A CA 1
ATOM 1833 C C . THR A 1 232 ? 18.75 32.406 6.105 1 88.06 232 THR A C 1
ATOM 1835 O O . THR A 1 232 ? 19.219 33.156 6.945 1 88.06 232 THR A O 1
ATOM 1838 N N . ILE A 1 233 ? 18.844 32.594 4.855 1 89.56 233 ILE A N 1
ATOM 1839 C CA . ILE A 1 233 ? 19.578 33.719 4.309 1 89.56 233 ILE A CA 1
ATOM 1840 C C . ILE A 1 233 ? 18.812 35 4.598 1 89.56 233 ILE A C 1
ATOM 1842 O O . ILE A 1 233 ? 19.406 36 4.996 1 89.56 233 ILE A O 1
ATOM 1846 N N . ASP A 1 234 ? 17.562 34.938 4.406 1 90.12 234 ASP A N 1
ATOM 1847 C CA . ASP A 1 234 ? 16.734 36.125 4.645 1 90.12 234 ASP A CA 1
ATOM 1848 C C . ASP A 1 234 ? 16.75 36.531 6.121 1 90.12 234 ASP A C 1
ATOM 1850 O O . ASP A 1 234 ? 16.766 37.719 6.449 1 90.12 234 ASP A O 1
ATOM 1854 N N . HIS A 1 235 ? 16.703 35.594 6.965 1 89.5 235 HIS A N 1
ATOM 1855 C CA . HIS A 1 235 ? 16.75 35.875 8.398 1 89.5 235 HIS A CA 1
ATOM 1856 C C . HIS A 1 235 ? 18.094 36.469 8.805 1 89.5 235 HIS A C 1
ATOM 1858 O O . HIS A 1 235 ? 18.156 37.312 9.695 1 89.5 235 HIS A O 1
ATOM 1864 N N . ALA A 1 236 ? 19.062 36.062 8.133 1 89 236 ALA A N 1
ATOM 1865 C CA . ALA A 1 236 ? 20.406 36.594 8.398 1 89 236 ALA A CA 1
ATOM 1866 C C . ALA A 1 236 ? 20.531 38.031 7.918 1 89 236 ALA A C 1
ATOM 1868 O O . ALA A 1 236 ? 21.141 38.875 8.602 1 89 236 ALA A O 1
ATOM 1869 N N . HIS A 1 237 ? 20.016 38.281 6.91 1 88.62 237 HIS A N 1
ATOM 1870 C CA . HIS A 1 237 ? 20.062 39.625 6.348 1 88.62 237 HIS A CA 1
ATOM 1871 C C . HIS A 1 237 ? 19.266 40.625 7.195 1 88.62 237 HIS A C 1
ATOM 1873 O O . HIS A 1 237 ? 19.656 41.781 7.355 1 88.62 237 HIS A O 1
ATOM 1879 N N . ARG A 1 238 ? 18.172 40.219 7.715 1 86.69 238 ARG A N 1
ATOM 1880 C CA . ARG A 1 238 ? 17.328 41.094 8.547 1 86.69 238 ARG A CA 1
ATOM 1881 C C . ARG A 1 238 ? 18.016 41.406 9.875 1 86.69 238 ARG A C 1
ATOM 1883 O O . ARG A 1 238 ? 17.812 42.469 10.445 1 86.69 238 ARG A O 1
ATOM 1890 N N . LYS A 1 239 ? 18.781 40.594 10.359 1 84.38 239 LYS A N 1
ATOM 1891 C CA . LYS A 1 239 ? 19.484 40.812 11.617 1 84.38 239 LYS A CA 1
ATOM 1892 C C . LYS A 1 239 ? 20.656 41.781 11.43 1 84.38 239 LYS A C 1
ATOM 1894 O O . LYS A 1 239 ? 21.078 42.438 12.375 1 84.38 239 LYS A O 1
ATOM 1899 N N . THR A 1 240 ? 21.172 41.844 10.289 1 80.62 240 THR A N 1
ATOM 1900 C CA . THR A 1 240 ? 22.297 42.75 10.031 1 80.62 240 THR A CA 1
ATOM 1901 C C . THR A 1 240 ? 21.797 44.156 9.703 1 80.62 240 THR A C 1
ATOM 1903 O O . THR A 1 240 ? 22.578 45.125 9.711 1 80.62 240 THR A O 1
ATOM 1906 N N . GLU A 1 241 ? 20.578 44.25 9.5 1 71.38 241 GLU A N 1
ATOM 1907 C CA . GLU A 1 241 ? 20.016 45.594 9.336 1 71.38 241 GLU A CA 1
ATOM 1908 C C . GLU A 1 241 ? 19.469 46.125 10.656 1 71.38 241 GLU A C 1
ATOM 1910 O O . GLU A 1 241 ? 18.938 45.375 11.461 1 71.38 241 GLU A O 1
ATOM 1915 N N . MET B 1 1 ? -12.734 -14.133 -19.375 1 47.03 1 MET B N 1
ATOM 1916 C CA . MET B 1 1 ? -12.578 -14.93 -18.172 1 47.03 1 MET B CA 1
ATOM 1917 C C . MET B 1 1 ? -13.602 -16.062 -18.109 1 47.03 1 MET B C 1
ATOM 1919 O O . MET B 1 1 ? -14.703 -15.93 -18.656 1 47.03 1 MET B O 1
ATOM 1923 N N . GLU B 1 2 ? -13.234 -17.281 -18.188 1 51.69 2 GLU B N 1
ATOM 1924 C CA . GLU B 1 2 ? -14.328 -18.219 -17.922 1 51.69 2 GLU B CA 1
ATOM 1925 C C . GLU B 1 2 ? -15.344 -17.609 -16.953 1 51.69 2 GLU B C 1
ATOM 1927 O O . GLU B 1 2 ? -14.984 -17.156 -15.867 1 51.69 2 GLU B O 1
ATOM 1932 N N . SER B 1 3 ? -16.234 -17.172 -17.641 1 55.56 3 SER B N 1
ATOM 1933 C CA . SER B 1 3 ? -17.344 -16.391 -17.109 1 55.56 3 SER B CA 1
ATOM 1934 C C . SER B 1 3 ? -17.828 -16.938 -15.781 1 55.56 3 SER B C 1
ATOM 1936 O O . SER B 1 3 ? -17.641 -18.125 -15.484 1 55.56 3 SER B O 1
ATOM 1938 N N . LEU B 1 4 ? -17.641 -16.172 -14.578 1 63.28 4 LEU B N 1
ATOM 1939 C CA . LEU B 1 4 ? -18.453 -16.438 -13.398 1 63.28 4 LEU B CA 1
ATOM 1940 C C . LEU B 1 4 ? -19.812 -16.984 -13.805 1 63.28 4 LEU B C 1
ATOM 1942 O O . LEU B 1 4 ? -20.859 -16.422 -13.445 1 63.28 4 LEU B O 1
ATOM 1946 N N . ASP B 1 5 ? -19.672 -17.859 -14.797 1 70.12 5 ASP B N 1
ATOM 1947 C CA . ASP B 1 5 ? -20.891 -18.531 -15.219 1 70.12 5 ASP B CA 1
ATOM 1948 C C . ASP B 1 5 ? -21.359 -19.547 -14.172 1 70.12 5 ASP B C 1
ATOM 1950 O O . ASP B 1 5 ? -20.891 -20.688 -14.156 1 70.12 5 ASP B O 1
ATOM 1954 N N . PHE B 1 6 ? -22.297 -19.156 -13.422 1 75.94 6 PHE B N 1
ATOM 1955 C CA . PHE B 1 6 ? -22.734 -19.938 -12.273 1 75.94 6 PHE B CA 1
ATOM 1956 C C . PHE B 1 6 ? -23.594 -21.125 -12.719 1 75.94 6 PHE B C 1
ATOM 1958 O O . PHE B 1 6 ? -23.875 -22.031 -11.93 1 75.94 6 PHE B O 1
ATOM 1965 N N . THR B 1 7 ? -23.844 -21.094 -14.008 1 75.44 7 THR B N 1
ATOM 1966 C CA . THR B 1 7 ? -24.625 -22.219 -14.516 1 75.44 7 THR B CA 1
ATOM 1967 C C . THR B 1 7 ? -23.781 -23.484 -14.578 1 75.44 7 THR B C 1
ATOM 1969 O O . THR B 1 7 ? -24.312 -24.594 -14.578 1 75.44 7 THR B O 1
ATOM 1972 N N . LYS B 1 8 ? -22.547 -23.328 -14.594 1 81.06 8 LYS B N 1
ATOM 1973 C CA . LYS B 1 8 ? -21.625 -24.469 -14.688 1 81.06 8 LYS B CA 1
ATOM 1974 C C . LYS B 1 8 ? -21.141 -24.906 -13.305 1 81.06 8 LYS B C 1
ATOM 1976 O O . LYS B 1 8 ? -20.281 -25.766 -13.195 1 81.06 8 LYS B O 1
ATOM 1981 N N . ALA B 1 9 ? -21.781 -24.359 -12.305 1 87.31 9 ALA B N 1
ATOM 1982 C CA . ALA B 1 9 ? -21.375 -24.656 -10.938 1 87.31 9 ALA B CA 1
ATOM 1983 C C . ALA B 1 9 ? -21.844 -26.047 -10.516 1 87.31 9 ALA B C 1
ATOM 1985 O O . ALA B 1 9 ? -22.844 -26.547 -11.039 1 87.31 9 ALA B O 1
ATOM 1986 N N . PRO B 1 10 ? -21.188 -26.625 -9.648 1 91 10 PRO B N 1
ATOM 1987 C CA . PRO B 1 10 ? -21.594 -27.953 -9.164 1 91 10 PRO B CA 1
ATOM 1988 C C . PRO B 1 10 ? -22.953 -27.922 -8.453 1 91 10 PRO B C 1
ATOM 1990 O O . PRO B 1 10 ? -23.406 -26.859 -8.031 1 91 10 PRO B O 1
ATOM 1993 N N . PRO B 1 11 ? -23.516 -29.125 -8.414 1 90.94 11 PRO B N 1
ATOM 1994 C CA . PRO B 1 11 ? -24.844 -29.219 -7.812 1 90.94 11 PRO B CA 1
ATOM 1995 C C . PRO B 1 11 ? -24.891 -28.672 -6.387 1 90.94 11 PRO B C 1
ATOM 1997 O O . PRO B 1 11 ? -25.875 -28.047 -5.984 1 90.94 11 PRO B O 1
ATOM 2000 N N . GLU B 1 12 ? -23.875 -28.891 -5.617 1 91.12 12 GLU B N 1
ATOM 2001 C CA . GLU B 1 12 ? -23.828 -28.422 -4.238 1 91.12 12 GLU B CA 1
ATOM 2002 C C . GLU B 1 12 ? -23.922 -26.891 -4.18 1 91.12 12 GLU B C 1
ATOM 2004 O O . GLU B 1 12 ? -24.562 -26.344 -3.289 1 91.12 12 GLU B O 1
ATOM 2009 N N . PHE B 1 13 ? -23.281 -26.234 -5.078 1 92.31 13 PHE B N 1
ATOM 2010 C CA . PHE B 1 13 ? -23.328 -24.781 -5.176 1 92.31 13 PHE B CA 1
ATOM 2011 C C . PHE B 1 13 ? -24.688 -24.328 -5.668 1 92.31 13 PHE B C 1
ATOM 2013 O O . PHE B 1 13 ? -25.234 -23.328 -5.191 1 92.31 13 PHE B O 1
ATOM 2020 N N . GLN B 1 14 ? -25.25 -25.047 -6.633 1 91.44 14 GLN B N 1
ATOM 2021 C CA . GLN B 1 14 ? -26.531 -24.672 -7.211 1 91.44 14 GLN B CA 1
ATOM 2022 C C . GLN B 1 14 ? -27.641 -24.656 -6.148 1 91.44 14 GLN B C 1
ATOM 2024 O O . GLN B 1 14 ? -28.562 -23.844 -6.215 1 91.44 14 GLN B O 1
ATOM 2029 N N . GLU B 1 15 ? -27.469 -25.453 -5.164 1 91.69 15 GLU B N 1
ATOM 2030 C CA . GLU B 1 15 ? -28.453 -25.547 -4.094 1 91.69 15 GLU B CA 1
ATOM 2031 C C . GLU B 1 15 ? -28.438 -24.281 -3.232 1 91.69 15 GLU B C 1
ATOM 2033 O O . GLU B 1 15 ? -29.469 -23.891 -2.67 1 91.69 15 GLU B O 1
ATOM 2038 N N . VAL B 1 16 ? -27.297 -23.703 -3.145 1 92.19 16 VAL B N 1
ATOM 2039 C CA . VAL B 1 16 ? -27.156 -22.547 -2.258 1 92.19 16 VAL B CA 1
ATOM 2040 C C . VAL B 1 16 ? -26.797 -21.312 -3.07 1 92.19 16 VAL B C 1
ATOM 2042 O O . VAL B 1 16 ? -26.297 -20.312 -2.52 1 92.19 16 VAL B O 1
ATOM 2045 N N . LYS B 1 17 ? -27.031 -21.344 -4.293 1 91.25 17 LYS B N 1
ATOM 2046 C CA . LYS B 1 17 ? -26.656 -20.266 -5.203 1 91.25 17 LYS B CA 1
ATOM 2047 C C . LYS B 1 17 ? -27.328 -18.953 -4.785 1 91.25 17 LYS B C 1
ATOM 2049 O O . LYS B 1 17 ? -26.734 -17.875 -4.957 1 91.25 17 LYS B O 1
ATOM 2054 N N . TYR B 1 18 ? -28.469 -19.031 -4.238 1 91.31 18 TYR B N 1
ATOM 2055 C CA . TYR B 1 18 ? -29.188 -17.844 -3.822 1 91.31 18 TYR B CA 1
ATOM 2056 C C . TYR B 1 18 ? -28.391 -17.047 -2.797 1 91.31 18 TYR B C 1
ATOM 2058 O O . TYR B 1 18 ? -28.453 -15.82 -2.768 1 91.31 18 TYR B O 1
ATOM 2066 N N . LEU B 1 19 ? -27.625 -17.656 -1.957 1 93.44 19 LEU B N 1
ATOM 2067 C CA . LEU B 1 19 ? -26.781 -16.969 -0.991 1 93.44 19 LEU B CA 1
ATOM 2068 C C . LEU B 1 19 ? -25.688 -16.172 -1.697 1 93.44 19 LEU B C 1
ATOM 2070 O O . LEU B 1 19 ? -25.391 -15.047 -1.302 1 93.44 19 LEU B O 1
ATOM 2074 N N . SER B 1 20 ? -25.109 -16.781 -2.693 1 90 20 SER B N 1
ATOM 2075 C CA . SER B 1 20 ? -24.109 -16.078 -3.494 1 90 20 SER B CA 1
ATOM 2076 C C . SER B 1 20 ? -24.703 -14.859 -4.184 1 90 20 SER B C 1
ATOM 2078 O O . SER B 1 20 ? -24.078 -13.805 -4.238 1 90 20 SER B O 1
ATOM 2080 N N . ASP B 1 21 ? -25.859 -15 -4.676 1 87.81 21 ASP B N 1
ATOM 2081 C CA . ASP B 1 21 ? -26.531 -13.891 -5.34 1 87.81 21 ASP B CA 1
ATOM 2082 C C . ASP B 1 21 ? -26.828 -12.75 -4.359 1 87.81 21 ASP B C 1
ATOM 2084 O O . ASP B 1 21 ? -26.688 -11.578 -4.703 1 87.81 21 ASP B O 1
ATOM 2088 N N . ILE B 1 22 ? -27.266 -13.094 -3.195 1 93.25 22 ILE B N 1
ATOM 2089 C CA . ILE B 1 22 ? -27.531 -12.094 -2.166 1 93.25 22 ILE B CA 1
ATOM 2090 C C . ILE B 1 22 ? -26.25 -11.336 -1.841 1 93.25 22 ILE B C 1
ATOM 2092 O O . ILE B 1 22 ? -26.25 -10.109 -1.708 1 93.25 22 ILE B O 1
ATOM 2096 N N . LEU B 1 23 ? -25.188 -12.023 -1.76 1 93.31 23 LEU B N 1
ATOM 2097 C CA . LEU B 1 23 ? -23.906 -11.406 -1.452 1 93.31 23 LEU B CA 1
ATOM 2098 C C . LEU B 1 23 ? -23.453 -10.484 -2.582 1 93.31 23 LEU B C 1
ATOM 2100 O O . LEU B 1 23 ? -22.922 -9.406 -2.332 1 93.31 23 LEU B O 1
ATOM 2104 N N . LEU B 1 24 ? -23.703 -10.891 -3.746 1 87.88 24 LEU B N 1
ATOM 2105 C CA . LEU B 1 24 ? -23.344 -10.078 -4.902 1 87.88 24 LEU B CA 1
ATOM 2106 C C . LEU B 1 24 ? -24.188 -8.805 -4.949 1 87.88 24 LEU B C 1
ATOM 2108 O O . LEU B 1 24 ? -23.656 -7.727 -5.25 1 87.88 24 LEU B O 1
ATOM 2112 N N . VAL B 1 25 ? -25.469 -8.922 -4.691 1 88.5 25 VAL B N 1
ATOM 2113 C CA . VAL B 1 25 ? -26.359 -7.766 -4.695 1 88.5 25 VAL B CA 1
ATOM 2114 C C . VAL B 1 25 ? -25.984 -6.824 -3.557 1 88.5 25 VAL B C 1
ATOM 2116 O O . VAL B 1 25 ? -26.016 -5.602 -3.717 1 88.5 25 VAL B O 1
ATOM 2119 N N . THR B 1 26 ? -25.656 -7.395 -2.434 1 93.19 26 THR B N 1
ATOM 2120 C CA . THR B 1 26 ? -25.25 -6.594 -1.288 1 93.19 26 THR B CA 1
ATOM 2121 C C . THR B 1 26 ? -23.953 -5.836 -1.596 1 93.19 26 THR B C 1
ATOM 2123 O O . THR B 1 26 ? -23.812 -4.668 -1.231 1 93.19 26 THR B O 1
ATOM 2126 N N . LEU B 1 27 ? -23.047 -6.488 -2.219 1 91.81 27 LEU B N 1
ATOM 2127 C CA . LEU B 1 27 ? -21.812 -5.859 -2.652 1 91.81 27 LEU B CA 1
ATOM 2128 C C . LEU B 1 27 ? -22.094 -4.684 -3.586 1 91.81 27 LEU B C 1
ATOM 2130 O O . LEU B 1 27 ? -21.594 -3.58 -3.373 1 91.81 27 LEU B O 1
ATOM 2134 N N . ALA B 1 28 ? -22.891 -4.922 -4.574 1 86.75 28 ALA B N 1
ATOM 2135 C CA . ALA B 1 28 ? -23.188 -3.9 -5.574 1 86.75 28 ALA B CA 1
ATOM 2136 C C . ALA B 1 28 ? -23.938 -2.727 -4.957 1 86.75 28 ALA B C 1
ATOM 2138 O O . ALA B 1 28 ? -23.609 -1.566 -5.219 1 86.75 28 ALA B O 1
ATOM 2139 N N . SER B 1 29 ? -24.906 -3.039 -4.117 1 90 29 SER B N 1
ATOM 2140 C CA . SER B 1 29 ? -25.703 -1.994 -3.482 1 90 29 SER B CA 1
ATOM 2141 C C . SER B 1 29 ? -24.859 -1.178 -2.508 1 90 29 SER B C 1
ATOM 2143 O O . SER B 1 29 ? -25.031 0.041 -2.41 1 90 29 SER B O 1
ATOM 2145 N N . GLY B 1 30 ? -24.016 -1.871 -1.795 1 93.19 30 GLY B N 1
ATOM 2146 C CA . GLY B 1 30 ? -23.156 -1.172 -0.861 1 93.19 30 GLY B CA 1
ATOM 2147 C C . GLY B 1 30 ? -22.281 -0.116 -1.524 1 93.19 30 GLY B C 1
ATOM 2148 O O . GLY B 1 30 ? -22.266 1.04 -1.096 1 93.19 30 GLY B O 1
ATOM 2149 N N . TRP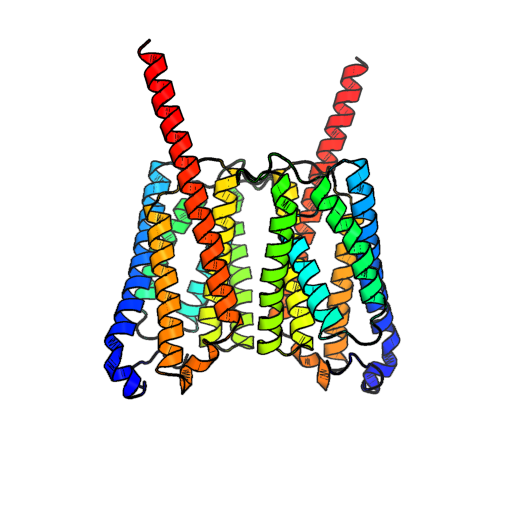 B 1 31 ? -21.703 -0.429 -2.604 1 91.75 31 TRP B N 1
ATOM 2150 C CA . TRP B 1 31 ? -20.797 0.502 -3.27 1 91.75 31 TRP B CA 1
ATOM 2151 C C . TRP B 1 31 ? -21.578 1.554 -4.051 1 91.75 31 TRP B C 1
ATOM 2153 O O . TRP B 1 31 ? -21.141 2.699 -4.176 1 91.75 31 TRP B O 1
ATOM 2163 N N . LEU B 1 32 ? -22.75 1.192 -4.57 1 90.75 32 LEU B N 1
ATOM 2164 C CA . LEU B 1 32 ? -23.578 2.193 -5.23 1 90.75 32 LEU B CA 1
ATOM 2165 C C . LEU B 1 32 ? -24.031 3.26 -4.242 1 90.75 32 LEU B C 1
ATOM 2167 O O . LEU B 1 32 ? -23.984 4.453 -4.539 1 90.75 32 LEU B O 1
ATOM 2171 N N . VAL B 1 33 ? -24.453 2.809 -3.107 1 94.31 33 VAL B N 1
ATOM 2172 C CA . VAL B 1 33 ? -24.844 3.748 -2.061 1 94.31 33 VAL B CA 1
ATOM 2173 C C . VAL B 1 33 ? -23.641 4.602 -1.657 1 94.31 33 VAL B C 1
ATOM 2175 O O . VAL B 1 33 ? -23.781 5.812 -1.449 1 94.31 33 VAL B O 1
ATOM 2178 N N . CYS B 1 34 ? -22.531 4.012 -1.578 1 95.38 34 CYS B N 1
ATOM 2179 C CA . CYS B 1 34 ? -21.312 4.738 -1.232 1 95.38 34 CYS B CA 1
ATOM 2180 C C . CYS B 1 34 ? -21.016 5.84 -2.246 1 95.38 34 CYS B C 1
ATOM 2182 O O . CYS B 1 34 ? -20.703 6.969 -1.869 1 95.38 34 CYS B O 1
ATOM 2184 N N . TYR B 1 35 ? -21.188 5.539 -3.498 1 93.94 35 TYR B N 1
ATOM 2185 C CA . TYR B 1 35 ? -20.906 6.516 -4.543 1 93.94 35 TYR B CA 1
ATOM 2186 C C . TYR B 1 35 ? -21.875 7.684 -4.473 1 93.94 35 TYR B C 1
ATOM 2188 O O . TYR B 1 35 ? -21.469 8.844 -4.516 1 93.94 35 TYR B O 1
ATOM 2196 N N . PHE B 1 36 ? -23.109 7.355 -4.289 1 95.75 36 PHE B N 1
ATOM 2197 C CA . PHE B 1 36 ? -24.109 8.406 -4.227 1 95.75 36 PHE B CA 1
ATOM 2198 C C . PHE B 1 36 ? -23.922 9.273 -2.99 1 95.75 36 PHE B C 1
ATOM 2200 O O . PHE B 1 36 ? -24.016 10.5 -3.064 1 95.75 36 PHE B O 1
ATOM 2207 N N . ALA B 1 37 ? -23.672 8.625 -1.912 1 97.31 37 ALA B N 1
ATOM 2208 C CA . ALA B 1 37 ? -23.438 9.367 -0.675 1 97.31 37 ALA B CA 1
ATOM 2209 C C . ALA B 1 37 ? -22.188 10.234 -0.787 1 97.31 37 ALA B C 1
ATOM 2211 O O . ALA B 1 37 ? -22.141 11.344 -0.25 1 97.31 37 ALA B O 1
ATOM 2212 N N . THR B 1 38 ? -21.188 9.75 -1.417 1 97.19 38 THR B N 1
ATOM 2213 C CA . THR B 1 38 ? -19.969 10.508 -1.626 1 97.19 38 THR B CA 1
ATOM 2214 C C . THR B 1 38 ? -20.234 11.773 -2.428 1 97.19 38 THR B C 1
ATOM 2216 O O . THR B 1 38 ? -19.812 12.867 -2.045 1 97.19 38 THR B O 1
ATOM 2219 N N . ILE B 1 39 ? -20.984 11.641 -3.498 1 96.94 39 ILE B N 1
ATOM 2220 C CA . ILE B 1 39 ? -21.297 12.773 -4.355 1 96.94 39 ILE B CA 1
ATOM 2221 C C . ILE B 1 39 ? -22.125 13.797 -3.576 1 96.94 39 ILE B C 1
ATOM 2223 O O . ILE B 1 39 ? -21.797 14.984 -3.555 1 96.94 39 ILE B O 1
ATOM 2227 N N . ARG B 1 40 ? -23.062 13.32 -2.893 1 97.5 40 ARG B N 1
ATOM 2228 C CA . ARG B 1 40 ? -23.953 14.211 -2.137 1 97.5 40 ARG B CA 1
ATOM 2229 C C . ARG B 1 40 ? -23.172 14.953 -1.054 1 97.5 40 ARG B C 1
ATOM 2231 O O . ARG B 1 40 ? -23.281 16.172 -0.947 1 97.5 40 ARG B O 1
ATOM 2238 N N . THR B 1 41 ? -22.453 14.234 -0.292 1 97.81 41 THR B N 1
ATOM 2239 C CA . THR B 1 41 ? -21.719 14.82 0.824 1 97.81 41 THR B CA 1
ATOM 2240 C C . THR B 1 41 ? -20.656 15.797 0.322 1 97.81 41 THR B C 1
ATOM 2242 O O . THR B 1 41 ? -20.406 16.828 0.951 1 97.81 41 THR B O 1
ATOM 2245 N N . ALA B 1 42 ? -20.031 15.461 -0.771 1 96.81 42 ALA B N 1
ATOM 2246 C CA . ALA B 1 42 ? -19 16.312 -1.34 1 96.81 42 ALA B CA 1
ATOM 2247 C C . ALA B 1 42 ? -19.562 17.688 -1.709 1 96.81 42 ALA B C 1
ATOM 2249 O O . ALA B 1 42 ? -18.938 18.719 -1.441 1 96.81 42 ALA B O 1
ATOM 2250 N N . PHE B 1 43 ? -20.734 17.734 -2.277 1 96.62 43 PHE B N 1
ATOM 2251 C CA . PHE B 1 43 ? -21.328 19 -2.697 1 96.62 43 PHE B CA 1
ATOM 2252 C C . PHE B 1 43 ? -21.891 19.75 -1.499 1 96.62 43 PHE B C 1
ATOM 2254 O O . PHE B 1 43 ? -21.875 20.984 -1.474 1 96.62 43 PHE B O 1
ATOM 2261 N N . CYS B 1 44 ? -22.266 19.047 -0.52 1 97.12 44 CYS B N 1
ATOM 2262 C CA . CYS B 1 44 ? -22.812 19.688 0.678 1 97.12 44 CYS B CA 1
ATOM 2263 C C . CYS B 1 44 ? -21.688 20.312 1.505 1 97.12 44 CYS B C 1
ATOM 2265 O O . CYS B 1 44 ? -21.812 21.453 1.963 1 97.12 44 CYS B O 1
ATOM 2267 N N . ASP B 1 45 ? -20.641 19.578 1.639 1 96.06 45 ASP B N 1
ATOM 2268 C CA . ASP B 1 45 ? -19.547 20 2.516 1 96.06 45 ASP B CA 1
ATOM 2269 C C . ASP B 1 45 ? -18.484 20.766 1.737 1 96.06 45 ASP B C 1
ATOM 2271 O O . ASP B 1 45 ? -17.594 21.375 2.33 1 96.06 45 ASP B O 1
ATOM 2275 N N . ARG B 1 46 ? -18.578 20.703 0.397 1 95.25 46 ARG B N 1
ATOM 2276 C CA . ARG B 1 46 ? -17.531 21.25 -0.46 1 95.25 46 ARG B CA 1
ATOM 2277 C C . ARG B 1 46 ? -16.172 20.672 -0.1 1 95.25 46 ARG B C 1
ATOM 2279 O O . ARG B 1 46 ? -15.195 21.422 0.06 1 95.25 46 ARG B O 1
ATOM 2286 N N . ALA B 1 47 ? -16.25 19.422 0.177 1 94.62 47 ALA B N 1
ATOM 2287 C CA . ALA B 1 47 ? -15.078 18.609 0.493 1 94.62 47 ALA B CA 1
ATOM 2288 C C . ALA B 1 47 ? -15.344 17.141 0.17 1 94.62 47 ALA B C 1
ATOM 2290 O O . ALA B 1 47 ? -16.469 16.672 0.271 1 94.62 47 ALA B O 1
ATOM 2291 N N . CYS B 1 48 ? -14.328 16.453 -0.219 1 94.44 48 CYS B N 1
ATOM 2292 C CA . CYS B 1 48 ? -14.484 15.055 -0.598 1 94.44 48 CYS B CA 1
ATOM 2293 C C . CYS B 1 48 ? -13.508 14.172 0.173 1 94.44 48 CYS B C 1
ATOM 2295 O O . CYS B 1 48 ? -12.312 14.461 0.229 1 94.44 48 CYS B O 1
ATOM 2297 N N . TRP B 1 49 ? -14 13.07 0.705 1 92.94 49 TRP B N 1
ATOM 2298 C CA . TRP B 1 49 ? -13.195 12.164 1.521 1 92.94 49 TRP B CA 1
ATOM 2299 C C . TRP B 1 49 ? -12.25 11.336 0.65 1 92.94 49 TRP B C 1
ATOM 2301 O O . TRP B 1 49 ? -11.242 10.82 1.136 1 92.94 49 TRP B O 1
ATOM 2311 N N . MET B 1 50 ? -12.555 11.148 -0.613 1 91.5 50 MET B N 1
ATOM 2312 C CA . MET B 1 50 ? -11.898 10.203 -1.51 1 91.5 50 MET B CA 1
ATOM 2313 C C . MET B 1 50 ? -10.641 10.82 -2.123 1 91.5 50 MET B C 1
ATOM 2315 O O . MET B 1 50 ? -10.734 11.75 -2.926 1 91.5 50 MET B O 1
ATOM 2319 N N . PRO B 1 51 ? -9.477 10.156 -1.759 1 90.06 51 PRO B N 1
ATOM 2320 C CA . PRO B 1 51 ? -8.25 10.672 -2.385 1 90.06 51 PRO B CA 1
ATOM 2321 C C . PRO B 1 51 ? -8.117 10.258 -3.848 1 90.06 51 PRO B C 1
ATOM 2323 O O . PRO B 1 51 ? -8.586 9.18 -4.23 1 90.06 51 PRO B O 1
ATOM 2326 N N . LEU B 1 52 ? -7.391 11 -4.57 1 92.19 52 LEU B N 1
ATOM 2327 C CA . LEU B 1 52 ? -7.297 10.828 -6.016 1 92.19 52 LEU B CA 1
ATOM 2328 C C . LEU B 1 52 ? -6.477 9.586 -6.355 1 92.19 52 LEU B C 1
ATOM 2330 O O . LEU B 1 52 ? -6.746 8.914 -7.352 1 92.19 52 LEU B O 1
ATOM 2334 N N . LEU B 1 53 ? -5.527 9.258 -5.488 1 92.81 53 LEU B N 1
ATOM 2335 C CA . LEU B 1 53 ? -4.637 8.148 -5.797 1 92.81 53 LEU B CA 1
ATOM 2336 C C . LEU B 1 53 ? -5.398 6.824 -5.789 1 92.81 53 LEU B C 1
ATOM 2338 O O . LEU B 1 53 ? -5.395 6.094 -6.781 1 92.81 53 LEU B O 1
ATOM 2342 N N . PRO B 1 54 ? -6.055 6.469 -4.754 1 95.62 54 PRO B N 1
ATOM 2343 C CA . PRO B 1 54 ? -6.832 5.227 -4.797 1 95.62 54 PRO B CA 1
ATOM 2344 C C . PRO B 1 54 ? -7.973 5.281 -5.812 1 95.62 54 PRO B C 1
ATOM 2346 O O . PRO B 1 54 ? -8.32 4.254 -6.406 1 95.62 54 PRO B O 1
ATOM 2349 N N . LEU B 1 55 ? -8.539 6.453 -5.984 1 95.5 55 LEU B N 1
ATOM 2350 C CA . LEU B 1 55 ? -9.602 6.598 -6.973 1 95.5 55 LEU B CA 1
ATOM 2351 C C . LEU B 1 55 ? -9.094 6.258 -8.375 1 95.5 55 LEU B C 1
ATOM 2353 O O . LEU B 1 55 ? -9.766 5.555 -9.125 1 95.5 55 LEU B O 1
ATOM 2357 N N . SER B 1 56 ? -7.953 6.773 -8.695 1 96.88 56 SER B N 1
ATOM 2358 C CA . SER B 1 56 ? -7.391 6.484 -10.016 1 96.88 56 SER B CA 1
ATOM 2359 C C . SER B 1 56 ? -7.117 4.992 -10.18 1 96.88 56 SER B C 1
ATOM 2361 O O . SER B 1 56 ? -7.281 4.441 -11.273 1 96.88 56 SER B O 1
ATOM 2363 N N . CYS B 1 57 ? -6.68 4.328 -9.156 1 97.19 57 CYS B N 1
ATOM 2364 C CA . CYS B 1 57 ? -6.438 2.889 -9.203 1 97.19 57 CYS B CA 1
ATOM 2365 C C . CYS B 1 57 ? -7.738 2.127 -9.438 1 97.19 57 CYS B C 1
ATOM 2367 O O . CYS B 1 57 ? -7.766 1.162 -10.203 1 97.19 57 CYS B O 1
ATOM 2369 N N . ASN B 1 58 ? -8.773 2.562 -8.766 1 94.25 58 ASN B N 1
ATOM 2370 C CA . ASN B 1 58 ? -10.086 1.941 -8.914 1 94.25 58 ASN B CA 1
ATOM 2371 C C . ASN B 1 58 ? -10.641 2.123 -10.32 1 94.25 58 ASN B C 1
ATOM 2373 O O . ASN B 1 58 ? -11.211 1.195 -10.891 1 94.25 58 ASN B O 1
ATOM 2377 N N . VAL B 1 59 ? -10.484 3.271 -10.82 1 93.56 59 VAL B N 1
ATOM 2378 C CA . VAL B 1 59 ? -10.938 3.561 -12.18 1 93.56 59 VAL B CA 1
ATOM 2379 C C . VAL B 1 59 ? -10.172 2.699 -13.18 1 93.56 59 VAL B C 1
ATOM 2381 O O . VAL B 1 59 ? -10.758 2.143 -14.109 1 93.56 59 VAL B O 1
ATOM 2384 N N . ALA B 1 60 ? -8.898 2.59 -13.008 1 96 60 ALA B N 1
ATOM 2385 C CA . ALA B 1 60 ? -8.078 1.734 -13.867 1 96 60 ALA B CA 1
ATOM 2386 C C . ALA B 1 60 ? -8.555 0.284 -13.805 1 96 60 ALA B C 1
ATOM 2388 O O . ALA B 1 60 ? -8.625 -0.395 -14.828 1 96 60 ALA B O 1
ATOM 2389 N N . TRP B 1 61 ? -8.797 -0.149 -12.617 1 93.88 61 TRP B N 1
ATOM 2390 C CA . TRP B 1 61 ? -9.297 -1.504 -12.406 1 93.88 61 TRP B CA 1
ATOM 2391 C C . TRP B 1 61 ? -10.594 -1.73 -13.164 1 93.88 61 TRP B C 1
ATOM 2393 O O . TRP B 1 61 ? -10.734 -2.721 -13.891 1 93.88 61 TRP B O 1
ATOM 2403 N N . GLU B 1 62 ? -11.531 -0.801 -13.07 1 89 62 GLU B N 1
ATOM 2404 C CA . GLU B 1 62 ? -12.812 -0.904 -13.766 1 89 62 GLU B CA 1
ATOM 2405 C C . GLU B 1 62 ? -12.625 -0.885 -15.273 1 89 62 GLU B C 1
ATOM 2407 O O . GLU B 1 62 ? -13.227 -1.691 -15.992 1 89 62 GLU B O 1
ATOM 2412 N N . LEU B 1 63 ? -11.812 -0.032 -15.703 1 89.69 63 LEU B N 1
ATOM 2413 C CA . LEU B 1 63 ? -11.602 0.108 -17.141 1 89.69 63 LEU B CA 1
ATOM 2414 C C . LEU B 1 63 ? -10.992 -1.163 -17.719 1 89.69 63 LEU B C 1
ATOM 2416 O O . LEU B 1 63 ? -11.453 -1.657 -18.766 1 89.69 63 LEU B O 1
ATOM 2420 N N . VAL B 1 64 ? -10.055 -1.685 -17.047 1 92.06 64 VAL B N 1
ATOM 2421 C CA . VAL B 1 64 ? -9.352 -2.865 -17.531 1 92.06 64 VAL B CA 1
ATOM 2422 C C . VAL B 1 64 ? -10.305 -4.062 -17.547 1 92.06 64 VAL B C 1
ATOM 2424 O O . VAL B 1 64 ? -10.406 -4.777 -18.547 1 92.06 64 VAL B O 1
ATOM 2427 N N . PHE B 1 65 ? -11.023 -4.23 -16.547 1 87.31 65 PHE B N 1
ATOM 2428 C CA . PHE B 1 65 ? -11.789 -5.461 -16.422 1 87.31 65 PHE B CA 1
ATOM 2429 C C . PHE B 1 65 ? -13.141 -5.328 -17.109 1 87.31 65 PHE B C 1
ATOM 2431 O O . PHE B 1 65 ? -13.703 -6.32 -17.578 1 87.31 65 PHE B O 1
ATOM 2438 N N . ILE B 1 66 ? -13.688 -4.156 -17.25 1 81.38 66 ILE B N 1
ATOM 2439 C CA . ILE B 1 66 ? -14.922 -3.973 -18 1 81.38 66 ILE B CA 1
ATOM 2440 C C . ILE B 1 66 ? -14.641 -4.086 -19.484 1 81.38 66 ILE B C 1
ATOM 2442 O O . ILE B 1 66 ? -15.453 -4.625 -20.25 1 81.38 66 ILE B O 1
ATOM 2446 N N . THR B 1 67 ? -13.523 -3.602 -19.969 1 83.12 67 THR B N 1
ATOM 2447 C CA . THR B 1 67 ? -13.234 -3.533 -21.391 1 83.12 67 THR B CA 1
ATOM 2448 C C . THR B 1 67 ? -12.578 -4.824 -21.875 1 83.12 67 THR B C 1
ATOM 2450 O O . THR B 1 67 ? -12.922 -5.336 -22.938 1 83.12 67 THR B O 1
ATOM 2453 N N . LEU B 1 68 ? -11.703 -5.422 -21.141 1 83.19 68 LEU B N 1
ATOM 2454 C CA . LEU B 1 68 ? -10.898 -6.523 -21.656 1 83.19 68 LEU B CA 1
ATOM 2455 C C . LEU B 1 68 ? -11.375 -7.859 -21.094 1 83.19 68 LEU B C 1
ATOM 2457 O O . LEU B 1 68 ? -11.375 -8.867 -21.797 1 83.19 68 LEU B O 1
ATOM 2461 N N . TYR B 1 69 ? -11.773 -7.801 -19.859 1 81.5 69 TYR B N 1
ATOM 2462 C CA . TYR B 1 69 ? -12.18 -9.039 -19.219 1 81.5 69 TYR B CA 1
ATOM 2463 C C . TYR B 1 69 ? -13.453 -8.836 -18.406 1 81.5 69 TYR B C 1
ATOM 2465 O O . TYR B 1 69 ? -13.453 -9.055 -17.188 1 81.5 69 TYR B O 1
ATOM 2473 N N . PRO B 1 70 ? -14.516 -8.57 -19.125 1 74.44 70 PRO B N 1
ATOM 2474 C CA . PRO B 1 70 ? -15.75 -8.281 -18.406 1 74.44 70 PRO B CA 1
ATOM 2475 C C . PRO B 1 70 ? -16.328 -9.5 -17.688 1 74.44 70 PRO B C 1
ATOM 2477 O O . PRO B 1 70 ? -16.328 -10.602 -18.25 1 74.44 70 PRO B O 1
ATOM 2480 N N . PRO B 1 71 ? -16.594 -9.25 -16.266 1 65.31 71 PRO B N 1
ATOM 2481 C CA . PRO B 1 71 ? -17.281 -10.359 -15.594 1 65.31 71 PRO B CA 1
ATOM 2482 C C . PRO B 1 71 ? -18.641 -10.664 -16.203 1 65.31 71 PRO B C 1
ATOM 2484 O O . PRO B 1 71 ? -19.281 -9.766 -16.75 1 65.31 71 PRO B O 1
ATOM 2487 N N . PRO B 1 72 ? -19.062 -11.977 -16.219 1 59.97 72 PRO B N 1
ATOM 2488 C CA . PRO B 1 72 ? -20.359 -12.305 -16.797 1 59.97 72 PRO B CA 1
ATOM 2489 C C . PRO B 1 72 ? -21.516 -11.586 -16.094 1 59.97 72 PRO B C 1
ATOM 2491 O O . PRO B 1 72 ? -21.484 -11.398 -14.875 1 59.97 72 PRO B O 1
ATOM 2494 N N . GLY B 1 73 ? -22.562 -11.117 -16.797 1 55.66 73 GLY B N 1
ATOM 2495 C CA . GLY B 1 73 ? -23.781 -10.5 -16.297 1 55.66 73 GLY B CA 1
ATOM 2496 C C . GLY B 1 73 ? -23.594 -9.031 -15.953 1 55.66 73 GLY B C 1
ATOM 2497 O O . GLY B 1 73 ? -24.328 -8.484 -15.125 1 55.66 73 GLY B O 1
ATOM 2498 N N . SER B 1 74 ? -22.609 -8.383 -16.469 1 57.38 74 SER B N 1
ATOM 2499 C CA . SER B 1 74 ? -21.906 -7.195 -15.992 1 57.38 74 SER B CA 1
ATOM 2500 C C . SER B 1 74 ? -22.625 -5.922 -16.422 1 57.38 74 SER B C 1
ATOM 2502 O O . SER B 1 74 ? -22.016 -4.863 -16.547 1 57.38 74 SER B O 1
ATOM 2504 N N . PRO B 1 75 ? -23.875 -6.023 -16.844 1 58.41 75 PRO B N 1
ATOM 2505 C CA . PRO B 1 75 ? -24.281 -4.645 -17.141 1 58.41 75 PRO B CA 1
ATOM 2506 C C . PRO B 1 75 ? -24.047 -3.699 -15.961 1 58.41 75 PRO B C 1
ATOM 2508 O O . PRO B 1 75 ? -23.906 -2.488 -16.156 1 58.41 75 PRO B O 1
ATOM 2511 N N . ILE B 1 76 ? -24 -4.348 -14.82 1 60.47 76 ILE B N 1
ATOM 2512 C CA . ILE B 1 76 ? -23.906 -3.543 -13.602 1 60.47 76 ILE B CA 1
ATOM 2513 C C . ILE B 1 76 ? -22.562 -2.828 -13.555 1 60.47 76 ILE B C 1
ATOM 2515 O O . ILE B 1 76 ? -22.469 -1.692 -13.086 1 60.47 76 ILE B O 1
ATOM 2519 N N . LEU B 1 77 ? -21.625 -3.402 -14.188 1 63 77 LEU B N 1
ATOM 2520 C CA . LEU B 1 77 ? -20.312 -2.783 -14.156 1 63 77 LEU B CA 1
ATOM 2521 C C . LEU B 1 77 ? -20.312 -1.468 -14.93 1 63 77 LEU B C 1
ATOM 2523 O O . LEU B 1 77 ? -19.641 -0.51 -14.531 1 63 77 LEU B O 1
ATOM 2527 N N . GLY B 1 78 ? -21.188 -1.555 -15.93 1 64.56 78 GLY B N 1
ATOM 2528 C CA . GLY B 1 78 ? -21.266 -0.308 -16.672 1 64.56 78 GLY B CA 1
ATOM 2529 C C . GLY B 1 78 ? -21.906 0.815 -15.875 1 64.56 78 GLY B C 1
ATOM 2530 O O . GLY B 1 78 ? -21.453 1.958 -15.93 1 64.56 78 GLY B O 1
ATOM 2531 N N . PHE B 1 79 ? -22.906 0.43 -15.156 1 72.56 79 PHE B N 1
ATOM 2532 C CA . PHE B 1 79 ? -23.578 1.418 -14.32 1 72.56 79 PHE B CA 1
ATOM 2533 C C . PHE B 1 79 ? -22.656 1.912 -13.211 1 72.56 79 PHE B C 1
ATOM 2535 O O . PHE B 1 79 ? -22.656 3.102 -12.891 1 72.56 79 PHE B O 1
ATOM 2542 N N . TRP B 1 80 ? -21.891 1.089 -12.773 1 75.38 80 TRP B N 1
ATOM 2543 C CA . TRP B 1 80 ? -20.906 1.434 -11.742 1 75.38 80 TRP B CA 1
ATOM 2544 C C . TRP B 1 80 ? -19.906 2.453 -12.258 1 75.38 80 TRP B C 1
ATOM 2546 O O . TRP B 1 80 ? -19.562 3.414 -11.562 1 75.38 80 TRP B O 1
ATOM 2556 N N . LEU B 1 81 ? -19.547 2.258 -13.469 1 77.19 81 LEU B N 1
ATOM 2557 C CA . LEU B 1 81 ? -18.578 3.16 -14.062 1 77.19 81 LEU B CA 1
ATOM 2558 C C . LEU B 1 81 ? -19.172 4.543 -14.289 1 77.19 81 LEU B C 1
ATOM 2560 O O . LEU B 1 81 ? -18.5 5.559 -14.094 1 77.19 81 LEU B O 1
ATOM 2564 N N . LEU B 1 82 ? -20.406 4.555 -14.539 1 82.06 82 LEU B N 1
ATOM 2565 C CA . LEU B 1 82 ? -21.062 5.832 -14.789 1 82.06 82 LEU B CA 1
ATOM 2566 C C . LEU B 1 82 ? -21.188 6.645 -13.508 1 82.06 82 LEU B C 1
ATOM 2568 O O . LEU B 1 82 ? -20.938 7.852 -13.508 1 82.06 82 LEU B O 1
ATOM 2572 N N . VAL B 1 83 ? -21.547 6.031 -12.461 1 85.88 83 VAL B N 1
ATOM 2573 C CA . VAL B 1 83 ? -21.656 6.742 -11.188 1 85.88 83 VAL B CA 1
ATOM 2574 C C . VAL B 1 83 ? -20.281 7.156 -10.695 1 85.88 83 VAL B C 1
ATOM 2576 O O . VAL B 1 83 ? -20.125 8.211 -10.07 1 85.88 83 VAL B O 1
ATOM 2579 N N . ASN B 1 84 ? -19.359 6.363 -11.047 1 87.5 84 ASN B N 1
ATOM 2580 C CA . ASN B 1 84 ? -17.984 6.641 -10.648 1 87.5 84 ASN B CA 1
ATOM 2581 C C . ASN B 1 84 ? -17.469 7.926 -11.289 1 87.5 84 ASN B C 1
ATOM 2583 O O . ASN B 1 84 ? -16.594 8.594 -10.734 1 87.5 84 ASN B O 1
ATOM 2587 N N . LEU B 1 85 ? -18.062 8.312 -12.367 1 91.12 85 LEU B N 1
ATOM 2588 C CA . LEU B 1 85 ? -17.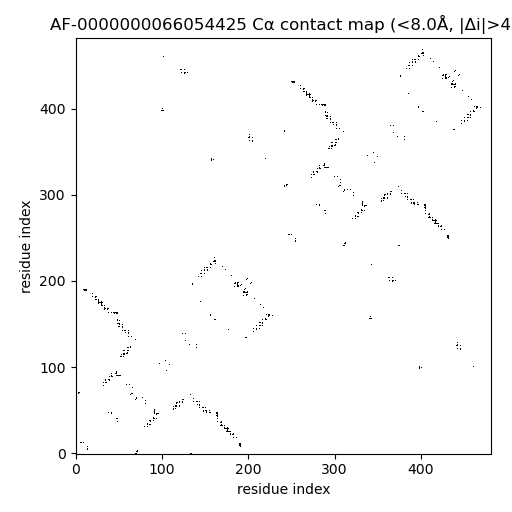688 9.586 -12.992 1 91.12 85 LEU B CA 1
ATOM 2589 C C . LEU B 1 85 ? -18.078 10.758 -12.094 1 91.12 85 LEU B C 1
ATOM 2591 O O . LEU B 1 85 ? -17.359 11.758 -12.039 1 91.12 85 LEU B O 1
ATOM 2595 N N . GLY B 1 86 ? -19.219 10.594 -11.453 1 94.25 86 GLY B N 1
ATOM 2596 C CA . GLY B 1 86 ? -19.609 11.609 -10.492 1 94.25 86 GLY B CA 1
ATOM 2597 C C . GLY B 1 86 ? -18.641 11.719 -9.312 1 94.25 86 GLY B C 1
ATOM 2598 O O . GLY B 1 86 ? -18.359 12.82 -8.844 1 94.25 86 GLY B O 1
ATOM 2599 N N . VAL B 1 87 ? -18.172 10.609 -8.906 1 95.44 87 VAL B N 1
ATOM 2600 C CA . VAL B 1 87 ? -17.219 10.586 -7.805 1 95.44 87 VAL B CA 1
ATOM 2601 C C . VAL B 1 87 ? -15.914 11.242 -8.234 1 95.44 87 VAL B C 1
ATOM 2603 O O . VAL B 1 87 ? -15.328 12.023 -7.484 1 95.44 87 VAL B O 1
ATOM 2606 N N . ILE B 1 88 ? -15.531 10.938 -9.477 1 95.69 88 ILE B N 1
ATOM 2607 C CA . ILE B 1 88 ? -14.312 11.516 -10.023 1 95.69 88 ILE B CA 1
ATOM 2608 C C . ILE B 1 88 ? -14.445 13.039 -10.086 1 95.69 88 ILE B C 1
ATOM 2610 O O . ILE B 1 88 ? -13.547 13.766 -9.648 1 95.69 88 ILE B O 1
ATOM 2614 N N . TYR B 1 89 ? -15.492 13.461 -10.539 1 95.19 89 TYR B N 1
ATOM 2615 C CA . TYR B 1 89 ? -15.742 14.898 -10.641 1 95.19 89 TYR B CA 1
ATOM 2616 C C . TYR B 1 89 ? -15.719 15.555 -9.266 1 95.19 89 TYR B C 1
ATOM 2618 O O . TYR B 1 89 ? -15.102 16.609 -9.086 1 95.19 89 TYR B O 1
ATOM 2626 N N . SER B 1 90 ? -16.375 14.953 -8.328 1 96 90 SER B N 1
ATOM 2627 C CA . SER B 1 90 ? -16.438 15.484 -6.973 1 96 90 SER B CA 1
ATOM 2628 C C . SER B 1 90 ? -15.047 15.547 -6.34 1 96 90 SER B C 1
ATOM 2630 O O . SER B 1 90 ? -14.695 16.531 -5.699 1 96 90 SER B O 1
ATOM 2632 N N . ALA B 1 91 ? -14.297 14.5 -6.551 1 94.94 91 ALA B N 1
ATOM 2633 C CA . ALA B 1 91 ? -12.969 14.422 -5.961 1 94.94 91 ALA B CA 1
ATOM 2634 C C . ALA B 1 91 ? -12.039 15.477 -6.559 1 94.94 91 ALA B C 1
ATOM 2636 O O . ALA B 1 91 ? -11.234 16.078 -5.844 1 94.94 91 ALA B O 1
ATOM 2637 N N . LEU B 1 92 ? -12.172 15.734 -7.828 1 93.38 92 LEU B N 1
ATOM 2638 C CA . LEU B 1 92 ? -11.32 16.719 -8.5 1 93.38 92 LEU B CA 1
ATOM 2639 C C . LEU B 1 92 ? -11.766 18.141 -8.18 1 93.38 92 LEU B C 1
ATOM 2641 O O . LEU B 1 92 ? -10.93 19.016 -7.945 1 93.38 92 LEU B O 1
ATOM 2645 N N . ARG B 1 93 ? -13 18.312 -8.078 1 92.38 93 ARG B N 1
ATOM 2646 C CA . ARG B 1 93 ? -13.562 19.641 -7.852 1 92.38 93 ARG B CA 1
ATOM 2647 C C . ARG B 1 93 ? -13.25 20.125 -6.441 1 92.38 93 ARG B C 1
ATOM 2649 O O . ARG B 1 93 ? -12.938 21.297 -6.242 1 92.38 93 ARG B O 1
ATOM 2656 N N . PHE B 1 94 ? -13.266 19.266 -5.457 1 92.12 94 PHE B N 1
ATOM 2657 C CA . PHE B 1 94 ? -13.156 19.703 -4.07 1 92.12 94 PHE B CA 1
ATOM 2658 C C . PHE B 1 94 ? -11.82 19.266 -3.475 1 92.12 94 PHE B C 1
ATOM 2660 O O . PHE B 1 94 ? -11.688 19.172 -2.252 1 92.12 94 PHE B O 1
ATOM 2667 N N . ALA B 1 95 ? -10.914 18.938 -4.41 1 86.44 95 ALA B N 1
ATOM 2668 C CA . ALA B 1 95 ? -9.57 18.625 -3.939 1 86.44 95 ALA B CA 1
ATOM 2669 C C . ALA B 1 95 ? -8.938 19.828 -3.236 1 86.44 95 ALA B C 1
ATOM 2671 O O . ALA B 1 95 ? -9.102 20.969 -3.674 1 86.44 95 ALA B O 1
ATOM 2672 N N . PRO B 1 96 ? -8.422 19.531 -2 1 74.12 96 PRO B N 1
ATOM 2673 C CA . PRO B 1 96 ? -7.82 20.672 -1.306 1 74.12 96 PRO B CA 1
ATOM 2674 C C . PRO B 1 96 ? -6.688 21.328 -2.098 1 74.12 96 PRO B C 1
ATOM 2676 O O . PRO B 1 96 ? -5.969 20.641 -2.826 1 74.12 96 PRO B O 1
ATOM 2679 N N . SER B 1 97 ? -6.785 22.734 -2.111 1 59.5 97 SER B N 1
ATOM 2680 C CA . SER B 1 97 ? -5.75 23.516 -2.787 1 59.5 97 SER B CA 1
ATOM 2681 C C . SER B 1 97 ? -4.383 23.297 -2.146 1 59.5 97 SER B C 1
ATOM 2683 O O . SER B 1 97 ? -3.363 23.281 -2.836 1 59.5 97 SER B O 1
ATOM 2685 N N . LYS B 1 98 ? -4.414 23.328 -0.809 1 54.19 98 LYS B N 1
ATOM 2686 C CA . LYS B 1 98 ? -3.197 23.375 -0.004 1 54.19 98 LYS B CA 1
ATOM 2687 C C . LYS B 1 98 ? -2.584 21.984 0.141 1 54.19 98 LYS B C 1
ATOM 2689 O O . LYS B 1 98 ? -1.483 21.828 0.677 1 54.19 98 LYS B O 1
ATOM 2694 N N . ALA B 1 99 ? -3.506 21.047 0.129 1 48.16 99 ALA B N 1
ATOM 2695 C CA . ALA B 1 99 ? -2.969 19.797 0.652 1 48.16 99 ALA B CA 1
ATOM 2696 C C . ALA B 1 99 ? -1.573 19.531 0.1 1 48.16 99 ALA B C 1
ATOM 2698 O O . ALA B 1 99 ? -0.773 18.828 0.731 1 48.16 99 ALA B O 1
ATOM 2699 N N . SER B 1 100 ? -1.326 19.562 -1.332 1 49.41 100 SER B N 1
ATOM 2700 C CA . SER B 1 100 ? -0.096 18.938 -1.812 1 49.41 100 SER B CA 1
ATOM 2701 C C . SER B 1 100 ? 1.068 19.922 -1.787 1 49.41 100 SER B C 1
ATOM 2703 O O . SER B 1 100 ? 1.037 20.953 -2.475 1 49.41 100 SER B O 1
ATOM 2705 N N . HIS B 1 101 ? 1.646 20.172 -0.626 1 50.69 101 HIS B N 1
ATOM 2706 C CA . HIS B 1 101 ? 2.961 20.781 -0.791 1 50.69 101 HIS B CA 1
ATOM 2707 C C . HIS B 1 101 ? 3.652 20.266 -2.049 1 50.69 101 HIS B C 1
ATOM 2709 O O . HIS B 1 101 ? 4.734 20.75 -2.408 1 50.69 101 HIS B O 1
ATOM 2715 N N . LEU B 1 102 ? 3.064 19.297 -2.615 1 56.69 102 LEU B N 1
ATOM 2716 C CA . LEU B 1 102 ? 3.668 18.969 -3.904 1 56.69 102 LEU B CA 1
ATOM 2717 C C . LEU B 1 102 ? 3.438 20.109 -4.902 1 56.69 102 LEU B C 1
ATOM 2719 O O . LEU B 1 102 ? 4.016 20.109 -5.992 1 56.69 102 LEU B O 1
ATOM 2723 N N . ALA B 1 103 ? 3.287 21.234 -4.363 1 61.59 103 ALA B N 1
ATOM 2724 C CA . ALA B 1 103 ? 3.098 22.453 -5.133 1 61.59 103 ALA B CA 1
ATOM 2725 C C . ALA B 1 103 ? 2.438 22.156 -6.477 1 61.59 103 ALA B C 1
ATOM 2727 O O . ALA B 1 103 ? 2.875 22.656 -7.516 1 61.59 103 ALA B O 1
ATOM 2728 N N . VAL B 1 104 ? 1.573 21.125 -6.391 1 69.81 104 VAL B N 1
ATOM 2729 C CA . VAL B 1 104 ? 0.906 20.891 -7.668 1 69.81 104 VAL B CA 1
ATOM 2730 C C . VAL B 1 104 ? -0.304 21.812 -7.789 1 69.81 104 VAL B C 1
ATOM 2732 O O . VAL B 1 104 ? -1.17 21.828 -6.91 1 69.81 104 VAL B O 1
ATOM 2735 N N . GLU B 1 105 ? -0.265 22.594 -8.805 1 76.88 105 GLU B N 1
ATOM 2736 C CA . GLU B 1 105 ? -1.389 23.484 -9.07 1 76.88 105 GLU B CA 1
ATOM 2737 C C . GLU B 1 105 ? -2.645 22.703 -9.438 1 76.88 105 GLU B C 1
ATOM 2739 O O . GLU B 1 105 ? -2.566 21.688 -10.141 1 76.88 105 GLU B O 1
ATOM 2744 N N . LYS B 1 106 ? -3.713 23.156 -8.977 1 81.56 106 LYS B N 1
ATOM 2745 C CA . LYS B 1 106 ? -5.012 22.5 -9.141 1 81.56 106 LYS B CA 1
ATOM 2746 C C . LYS B 1 106 ? -5.293 22.203 -10.609 1 81.56 106 LYS B C 1
ATOM 2748 O O . LYS B 1 106 ? -5.898 21.172 -10.938 1 81.56 106 LYS B O 1
ATOM 2753 N N . HIS B 1 107 ? -4.793 23 -11.461 1 84 107 HIS B N 1
ATOM 2754 C CA . HIS B 1 107 ? -5.145 22.844 -12.867 1 84 107 HIS B CA 1
ATOM 2755 C C . HIS B 1 107 ? -4.418 21.656 -13.484 1 84 107 HIS B C 1
ATOM 2757 O O . HIS B 1 107 ? -4.809 21.172 -14.547 1 84 107 HIS B O 1
ATOM 2763 N N . TYR B 1 108 ? -3.492 21.078 -12.766 1 88.06 108 TYR B N 1
ATOM 2764 C CA . TYR B 1 108 ? -2.756 19.938 -13.273 1 88.06 108 TYR B CA 1
ATOM 2765 C C . TYR B 1 108 ? -3.35 18.625 -12.75 1 88.06 108 TYR B C 1
ATOM 2767 O O . TYR B 1 108 ? -2.99 17.547 -13.211 1 88.06 108 TYR B O 1
ATOM 2775 N N . LEU B 1 109 ? -4.27 18.719 -11.852 1 89.88 109 LEU B N 1
ATOM 2776 C CA . LEU B 1 109 ? -4.77 17.531 -11.164 1 89.88 109 LEU B CA 1
ATOM 2777 C C . LEU B 1 109 ? -5.461 16.578 -12.133 1 89.88 109 LEU B C 1
ATOM 2779 O O . LEU B 1 109 ? -5.238 15.367 -12.094 1 89.88 109 LEU B O 1
ATOM 2783 N N . PRO B 1 110 ? -6.262 17.094 -13.125 1 92.25 110 PRO B N 1
ATOM 2784 C CA . PRO B 1 110 ? -6.906 16.156 -14.055 1 92.25 110 PRO B CA 1
ATOM 2785 C C . PRO B 1 110 ? -5.902 15.406 -14.922 1 92.25 110 PRO B C 1
ATOM 2787 O O . PRO B 1 110 ? -6.074 14.211 -15.172 1 92.25 110 PRO B O 1
ATOM 2790 N N . VAL B 1 111 ? -4.918 16.109 -15.367 1 93.81 111 VAL B N 1
ATOM 2791 C CA . VAL B 1 111 ? -3.898 15.469 -16.188 1 93.81 111 VAL B CA 1
ATOM 2792 C C . VAL B 1 111 ? -3.146 14.43 -15.375 1 93.81 111 VAL B C 1
ATOM 2794 O O . VAL B 1 111 ? -2.891 13.32 -15.852 1 93.81 111 VAL B O 1
ATOM 2797 N N . LEU B 1 112 ? -2.811 14.766 -14.18 1 92.94 112 LEU B N 1
ATOM 2798 C CA . LEU B 1 112 ? -2.121 13.828 -13.297 1 92.94 112 LEU B CA 1
ATOM 2799 C C . LEU B 1 112 ? -3.002 12.625 -12.992 1 92.94 112 LEU B C 1
ATOM 2801 O O . LEU B 1 112 ? -2.506 11.5 -12.883 1 92.94 112 LEU B O 1
ATOM 2805 N N . PHE B 1 113 ? -4.266 12.945 -12.867 1 95.5 113 PHE B N 1
ATOM 2806 C CA . PHE B 1 113 ? -5.215 11.867 -12.617 1 95.5 113 PHE B CA 1
ATOM 2807 C C . PHE B 1 113 ? -5.238 10.875 -13.773 1 95.5 113 PHE B C 1
ATOM 2809 O O . PHE B 1 113 ? -5.164 9.664 -13.562 1 95.5 113 PHE B O 1
ATOM 2816 N N . VAL B 1 114 ? -5.246 11.305 -14.984 1 96.75 114 VAL B N 1
ATOM 2817 C CA . VAL B 1 114 ? -5.301 10.453 -16.172 1 96.75 114 VAL B CA 1
ATOM 2818 C C . VAL B 1 114 ? -3.998 9.664 -16.297 1 96.75 114 VAL B C 1
ATOM 2820 O O . VAL B 1 114 ? -4.016 8.477 -16.641 1 96.75 114 VAL B O 1
ATOM 2823 N N . LEU B 1 115 ? -2.898 10.305 -16.031 1 97.25 115 LEU B N 1
ATOM 2824 C CA . LEU B 1 115 ? -1.608 9.625 -16.078 1 97.25 115 LEU B CA 1
ATOM 2825 C C . LEU B 1 115 ? -1.548 8.516 -15.031 1 97.25 115 LEU B C 1
ATOM 2827 O O . LEU B 1 115 ? -1.035 7.426 -15.305 1 97.25 115 LEU B O 1
ATOM 2831 N N . ALA B 1 116 ? -2.117 8.82 -13.859 1 97.38 116 ALA B N 1
ATOM 2832 C CA . ALA B 1 116 ? -2.15 7.82 -12.805 1 97.38 116 ALA B CA 1
ATOM 2833 C C . ALA B 1 116 ? -3.025 6.633 -13.195 1 97.38 116 ALA B C 1
ATOM 2835 O O . ALA B 1 116 ? -2.674 5.48 -12.938 1 97.38 116 ALA B O 1
ATOM 2836 N N . VAL B 1 117 ? -4.125 6.883 -13.797 1 97.69 117 VAL B N 1
ATOM 2837 C CA . VAL B 1 117 ? -5.012 5.824 -14.273 1 97.69 117 VAL B CA 1
ATOM 2838 C C . VAL B 1 117 ? -4.266 4.93 -15.258 1 97.69 117 VAL B C 1
ATOM 2840 O O . VAL B 1 117 ? -4.348 3.701 -15.18 1 97.69 117 VAL B O 1
ATOM 2843 N N . GLY B 1 118 ? -3.578 5.559 -16.203 1 98.31 118 GLY B N 1
ATOM 2844 C CA . GLY B 1 118 ? -2.791 4.789 -17.156 1 98.31 118 GLY B CA 1
ATOM 2845 C C . GLY B 1 118 ? -1.732 3.926 -16.484 1 98.31 118 GLY B C 1
ATOM 2846 O O . GLY B 1 118 ? -1.543 2.77 -16.875 1 98.31 118 GLY B O 1
ATOM 2847 N N . PHE B 1 119 ? -1.079 4.504 -15.586 1 98.56 119 PHE B N 1
ATOM 2848 C CA . PHE B 1 119 ? -0.042 3.779 -14.859 1 98.56 119 PHE B CA 1
ATOM 2849 C C . PHE B 1 119 ? -0.632 2.582 -14.133 1 98.56 119 PHE B C 1
ATOM 2851 O O . PHE B 1 119 ? -0.065 1.487 -14.164 1 98.56 119 PHE B O 1
ATOM 2858 N N . TRP B 1 120 ? -1.764 2.777 -13.438 1 98.5 120 TRP B N 1
ATOM 2859 C CA . TRP B 1 120 ? -2.428 1.688 -12.734 1 98.5 120 TRP B CA 1
ATOM 2860 C C . TRP B 1 120 ? -2.941 0.637 -13.711 1 98.5 120 TRP B C 1
ATOM 2862 O O . TRP B 1 120 ? -2.945 -0.557 -13.398 1 98.5 120 TRP B O 1
ATOM 2872 N N . ALA B 1 121 ? -3.447 1.107 -14.812 1 97.94 121 ALA B N 1
ATOM 2873 C CA . ALA B 1 121 ? -3.912 0.158 -15.82 1 97.94 121 ALA B CA 1
ATOM 2874 C C . ALA B 1 121 ? -2.789 -0.786 -16.234 1 97.94 121 ALA B C 1
ATOM 2876 O O . ALA B 1 121 ? -3.006 -1.99 -16.391 1 97.94 121 ALA B O 1
ATOM 2877 N N . TRP B 1 122 ? -1.638 -0.18 -16.438 1 98.44 122 TRP B N 1
ATOM 2878 C CA . TRP B 1 122 ? -0.461 -1 -16.719 1 98.44 122 TRP B CA 1
ATOM 2879 C C . TRP B 1 122 ? -0.245 -2.025 -15.602 1 98.44 122 TRP B C 1
ATOM 2881 O O . TRP B 1 122 ? 0.03 -3.195 -15.875 1 98.44 122 TRP B O 1
ATOM 2891 N N . GLY B 1 123 ? -0.397 -1.649 -14.414 1 98.38 123 GLY B N 1
ATOM 2892 C CA . GLY B 1 123 ? -0.241 -2.547 -13.281 1 98.38 123 GLY B CA 1
ATOM 2893 C C . GLY B 1 123 ? -1.262 -3.67 -13.258 1 98.38 123 GLY B C 1
ATOM 2894 O O . GLY B 1 123 ? -0.914 -4.828 -13.023 1 98.38 123 GLY B O 1
ATOM 2895 N N . HIS B 1 124 ? -2.518 -3.326 -13.5 1 98.06 124 HIS B N 1
ATOM 2896 C CA . HIS B 1 124 ? -3.564 -4.34 -13.523 1 98.06 124 HIS B CA 1
ATOM 2897 C C . HIS B 1 124 ? -3.348 -5.328 -14.664 1 98.06 124 HIS B C 1
ATOM 2899 O O . HIS B 1 124 ? -3.586 -6.527 -14.508 1 98.06 124 HIS B O 1
ATOM 2905 N N . LEU B 1 125 ? -2.914 -4.812 -15.812 1 97.5 125 LEU B N 1
ATOM 2906 C CA . LEU B 1 125 ? -2.631 -5.688 -16.938 1 97.5 125 LEU B CA 1
ATOM 2907 C C . LEU B 1 125 ? -1.463 -6.617 -16.625 1 97.5 125 LEU B C 1
ATOM 2909 O O . LEU B 1 125 ? -1.489 -7.797 -17 1 97.5 125 LEU B O 1
ATOM 2913 N N . ALA B 1 126 ? -0.471 -6.094 -15.977 1 97.75 126 ALA B N 1
ATOM 2914 C CA . ALA B 1 126 ? 0.663 -6.91 -15.555 1 97.75 126 ALA B CA 1
ATOM 2915 C C . ALA B 1 126 ? 0.221 -8 -14.578 1 97.75 126 ALA B C 1
ATOM 2917 O O . ALA B 1 126 ? 0.722 -9.125 -14.625 1 97.75 126 ALA B O 1
ATOM 2918 N N . LEU B 1 127 ? -0.68 -7.695 -13.711 1 96.75 127 LEU B N 1
ATOM 2919 C CA . LEU B 1 127 ? -1.209 -8.656 -12.75 1 96.75 127 LEU B CA 1
ATOM 2920 C C . LEU B 1 127 ? -1.969 -9.773 -13.453 1 96.75 127 LEU B C 1
ATOM 2922 O O . LEU B 1 127 ? -1.873 -10.938 -13.07 1 96.75 127 LEU B O 1
ATOM 2926 N N . ILE B 1 128 ? -2.715 -9.383 -14.461 1 95.19 128 ILE B N 1
ATOM 2927 C CA . ILE B 1 128 ? -3.465 -10.352 -15.25 1 95.19 128 ILE B CA 1
ATOM 2928 C C . ILE B 1 128 ? -2.502 -11.336 -15.914 1 95.19 128 ILE B C 1
ATOM 2930 O O . ILE B 1 128 ? -2.754 -12.539 -15.945 1 95.19 128 ILE B O 1
ATOM 2934 N N . GLU B 1 129 ? -1.428 -10.844 -16.422 1 94.81 129 GLU B N 1
ATOM 2935 C CA . GLU B 1 129 ? -0.43 -11.695 -17.062 1 94.81 129 GLU B CA 1
ATOM 2936 C C . GLU B 1 129 ? 0.174 -12.688 -16.062 1 94.81 129 GLU B C 1
ATOM 2938 O O . GLU B 1 129 ? 0.509 -13.812 -16.438 1 94.81 129 GLU B O 1
ATOM 2943 N N . GLN B 1 130 ? 0.221 -12.273 -14.836 1 93.31 130 GLN B N 1
ATOM 2944 C CA . GLN B 1 130 ? 0.878 -13.094 -13.82 1 93.31 130 GLN B CA 1
ATOM 2945 C C . GLN B 1 130 ? -0.099 -14.078 -13.195 1 93.31 130 GLN B C 1
ATOM 2947 O O . GLN B 1 130 ? 0.288 -15.188 -12.828 1 93.31 130 GLN B O 1
ATOM 2952 N N . LEU B 1 131 ? -1.366 -13.766 -12.984 1 92.62 131 LEU B N 1
ATOM 2953 C CA . LEU B 1 131 ? -2.273 -14.562 -12.172 1 92.62 131 LEU B CA 1
ATOM 2954 C C . LEU B 1 131 ? -3.432 -15.094 -13.016 1 92.62 131 LEU B C 1
ATOM 2956 O O . LEU B 1 131 ? -4.219 -15.922 -12.539 1 92.62 131 LEU B O 1
ATOM 2960 N N . ASN B 1 132 ? -3.631 -14.664 -14.227 1 91.25 132 ASN B N 1
ATOM 2961 C CA . ASN B 1 132 ? -4.832 -14.883 -15.023 1 91.25 132 ASN B CA 1
ATOM 2962 C C . ASN B 1 132 ? -5.934 -13.891 -14.664 1 91.25 132 ASN B C 1
ATOM 2964 O O . ASN B 1 132 ? -5.898 -13.273 -13.594 1 91.25 132 ASN B O 1
ATOM 2968 N N . PRO B 1 133 ? -6.918 -13.719 -15.391 1 90.62 133 PRO B N 1
ATOM 2969 C CA . PRO B 1 133 ? -7.887 -12.625 -15.258 1 90.62 133 PRO B CA 1
ATOM 2970 C C . PRO B 1 133 ? -8.727 -12.742 -13.984 1 90.62 133 PRO B C 1
ATOM 2972 O O . PRO B 1 133 ? -8.914 -11.75 -13.273 1 90.62 133 PRO B O 1
ATOM 2975 N N . LEU B 1 134 ? -9.188 -13.93 -13.586 1 89.94 134 LEU B N 1
ATOM 2976 C CA . LEU B 1 134 ? -10.109 -14.07 -12.469 1 89.94 134 LEU B CA 1
ATOM 2977 C C . LEU B 1 134 ? -9.414 -13.742 -11.148 1 89.94 134 LEU B C 1
ATOM 2979 O O . LEU B 1 134 ? -9.859 -12.859 -10.414 1 89.94 134 LEU B O 1
ATOM 2983 N N . PRO B 1 135 ? -8.32 -14.398 -10.82 1 93.5 135 PRO B N 1
ATOM 2984 C CA . PRO B 1 135 ? -7.637 -14 -9.594 1 93.5 135 PRO B CA 1
ATOM 2985 C C . PRO B 1 135 ? -7.148 -12.555 -9.633 1 93.5 135 PRO B C 1
ATOM 2987 O O . PRO B 1 135 ? -7.176 -11.859 -8.609 1 93.5 135 PRO B O 1
ATOM 2990 N N . ALA B 1 136 ? -6.719 -12.125 -10.789 1 94.69 136 ALA B N 1
ATOM 2991 C CA . ALA B 1 136 ? -6.25 -10.75 -10.922 1 94.69 136 ALA B CA 1
ATOM 2992 C C . ALA B 1 136 ? -7.375 -9.758 -10.625 1 94.69 136 ALA B C 1
ATOM 2994 O O . ALA B 1 136 ? -7.129 -8.68 -10.07 1 94.69 136 ALA B O 1
ATOM 2995 N N . PHE B 1 137 ? -8.562 -10.062 -11.016 1 92.38 137 PHE B N 1
ATOM 2996 C CA . PHE B 1 137 ? -9.734 -9.242 -10.742 1 92.38 137 PHE B CA 1
ATOM 2997 C C . PHE B 1 137 ? -9.898 -9.023 -9.242 1 92.38 137 PHE B C 1
ATOM 2999 O O . PHE B 1 137 ? -10.07 -7.895 -8.781 1 92.38 137 PHE B O 1
ATOM 3006 N N . TYR B 1 138 ? -9.742 -10.039 -8.492 1 93.75 138 TYR B N 1
ATOM 3007 C CA . TYR B 1 138 ? -10.023 -9.969 -7.062 1 93.75 138 TYR B CA 1
ATOM 3008 C C . TYR B 1 138 ? -8.82 -9.43 -6.297 1 93.75 138 TYR B C 1
ATOM 3010 O O . TYR B 1 138 ? -8.969 -8.633 -5.371 1 93.75 138 TYR B O 1
ATOM 3018 N N . TYR B 1 139 ? -7.621 -9.867 -6.645 1 95.94 139 TYR B N 1
ATOM 3019 C CA . TYR B 1 139 ? -6.441 -9.312 -5.992 1 95.94 139 TYR B CA 1
ATOM 3020 C C . TYR B 1 139 ? -6.289 -7.832 -6.312 1 95.94 139 TYR B C 1
ATOM 3022 O O . TYR B 1 139 ? -5.898 -7.039 -5.449 1 95.94 139 TYR B O 1
ATOM 3030 N N . GLY B 1 140 ? -6.555 -7.512 -7.582 1 96.12 140 GLY B N 1
ATOM 3031 C CA . GLY B 1 140 ? -6.559 -6.105 -7.941 1 96.12 140 GLY B CA 1
ATOM 3032 C C . GLY B 1 140 ? -7.598 -5.297 -7.184 1 96.12 140 GLY B C 1
ATOM 3033 O O . GLY B 1 140 ? -7.32 -4.184 -6.738 1 96.12 140 GLY B O 1
ATOM 3034 N N . GLY B 1 141 ? -8.734 -5.867 -7.074 1 95 141 GLY B N 1
ATOM 3035 C CA . GLY B 1 141 ? -9.773 -5.223 -6.281 1 95 141 GLY B CA 1
ATOM 3036 C C . GLY B 1 141 ? -9.375 -5.027 -4.832 1 95 141 GLY B C 1
ATOM 3037 O O . GLY B 1 141 ? -9.664 -3.982 -4.238 1 95 141 GLY B O 1
ATOM 3038 N N . MET B 1 142 ? -8.758 -6.02 -4.289 1 96.94 142 MET B N 1
ATOM 3039 C CA . MET B 1 142 ? -8.297 -5.926 -2.906 1 96.94 142 MET B CA 1
ATOM 3040 C C . MET B 1 142 ? -7.238 -4.832 -2.76 1 96.94 142 MET B C 1
ATOM 3042 O O . MET B 1 142 ? -7.215 -4.117 -1.756 1 96.94 142 MET B O 1
ATOM 3046 N N . ALA B 1 143 ? -6.371 -4.766 -3.74 1 97 143 ALA B N 1
ATOM 3047 C CA . ALA B 1 143 ? -5.375 -3.701 -3.723 1 97 143 ALA B CA 1
ATOM 3048 C C . ALA B 1 143 ? -6.035 -2.326 -3.738 1 97 143 ALA B C 1
ATOM 3050 O O . ALA B 1 143 ? -5.637 -1.428 -2.996 1 97 143 ALA B O 1
ATOM 3051 N N . CYS B 1 144 ? -7.031 -2.164 -4.559 1 96.81 144 CYS B N 1
ATOM 3052 C CA . CYS B 1 144 ? -7.797 -0.923 -4.602 1 96.81 144 CYS B CA 1
ATOM 3053 C C . CYS B 1 144 ? -8.438 -0.634 -3.25 1 96.81 144 CYS B C 1
ATOM 3055 O O . CYS B 1 144 ? -8.375 0.491 -2.754 1 96.81 144 CYS B O 1
ATOM 3057 N N . GLN B 1 145 ? -9 -1.665 -2.688 1 97 145 GLN B N 1
ATOM 3058 C CA . GLN B 1 145 ? -9.703 -1.534 -1.415 1 97 145 GLN B CA 1
ATOM 3059 C C . GLN B 1 145 ? -8.758 -1.104 -0.302 1 97 145 GLN B C 1
ATOM 3061 O O . GLN B 1 145 ? -9.062 -0.19 0.466 1 97 145 GLN B O 1
ATOM 3066 N N . LEU B 1 146 ? -7.637 -1.749 -0.253 1 97.5 146 LEU B N 1
ATOM 3067 C CA . LEU B 1 146 ? -6.691 -1.449 0.816 1 97.5 146 LEU B CA 1
ATOM 3068 C C . LEU B 1 146 ? -6.105 -0.051 0.647 1 97.5 146 LEU B C 1
ATOM 3070 O O . LEU B 1 146 ? -5.887 0.657 1.633 1 97.5 146 LEU B O 1
ATOM 3074 N N . MET B 1 147 ? -5.836 0.302 -0.581 1 96.81 147 MET B N 1
ATOM 3075 C CA . MET B 1 147 ? -5.352 1.656 -0.834 1 96.81 147 MET B CA 1
ATOM 3076 C C . MET B 1 147 ? -6.391 2.693 -0.419 1 96.81 147 MET B C 1
ATOM 3078 O O . MET B 1 147 ? -6.051 3.709 0.189 1 96.81 147 MET B O 1
ATOM 3082 N N . THR B 1 148 ? -7.613 2.443 -0.745 1 96.75 148 THR B N 1
ATOM 3083 C CA . THR B 1 148 ? -8.695 3.35 -0.369 1 96.75 148 THR B CA 1
ATOM 3084 C C . THR B 1 148 ? -8.82 3.439 1.148 1 96.75 148 THR B C 1
ATOM 3086 O O . THR B 1 148 ? -8.914 4.535 1.705 1 96.75 148 THR B O 1
ATOM 3089 N N . SER B 1 149 ? -8.773 2.299 1.787 1 97.38 149 SER B N 1
ATOM 3090 C CA . SER B 1 149 ? -8.906 2.254 3.24 1 97.38 149 SER B CA 1
ATOM 3091 C C . SER B 1 149 ? -7.77 3.012 3.92 1 97.38 149 SER B C 1
ATOM 3093 O O . SER B 1 149 ? -8 3.795 4.84 1 97.38 149 SER B O 1
ATOM 3095 N N . ALA B 1 150 ? -6.578 2.779 3.445 1 94.69 150 ALA B N 1
ATOM 3096 C CA . ALA B 1 150 ? -5.41 3.416 4.047 1 94.69 150 ALA B CA 1
ATOM 3097 C C . ALA B 1 150 ? -5.418 4.922 3.799 1 94.69 150 ALA B C 1
ATOM 3099 O O . ALA B 1 150 ? -5.145 5.707 4.707 1 94.69 150 ALA B O 1
ATOM 3100 N N . ALA B 1 151 ? -5.734 5.332 2.59 1 93.44 151 ALA B N 1
ATOM 3101 C CA . ALA B 1 151 ? -5.738 6.75 2.246 1 93.44 151 ALA B CA 1
ATOM 3102 C C . ALA B 1 151 ? -6.871 7.484 2.961 1 93.44 151 ALA B C 1
ATOM 3104 O O . ALA B 1 151 ? -6.711 8.633 3.371 1 93.44 151 ALA B O 1
ATOM 3105 N N . ALA B 1 152 ? -7.996 6.82 3.055 1 94.75 152 ALA B N 1
ATOM 3106 C CA . ALA B 1 152 ? -9.117 7.422 3.771 1 94.75 152 ALA B CA 1
ATOM 3107 C C . ALA B 1 152 ? -8.773 7.652 5.238 1 94.75 152 ALA B C 1
ATOM 3109 O O . ALA B 1 152 ? -9.07 8.711 5.793 1 94.75 152 ALA B O 1
ATOM 3110 N N . LEU B 1 153 ? -8.164 6.699 5.801 1 93.12 153 LEU B N 1
ATOM 3111 C CA . LEU B 1 153 ? -7.785 6.805 7.203 1 93.12 153 LEU B CA 1
ATOM 3112 C C . LEU B 1 153 ? -6.746 7.906 7.406 1 93.12 153 LEU B C 1
ATOM 3114 O O . LEU B 1 153 ? -6.875 8.727 8.32 1 93.12 153 LEU B O 1
ATOM 3118 N N . SER B 1 154 ? -5.758 7.938 6.547 1 89.06 154 SER B N 1
ATOM 3119 C CA . SER B 1 154 ? -4.727 8.969 6.633 1 89.06 154 SER B CA 1
ATOM 3120 C C . SER B 1 154 ? -5.316 10.359 6.43 1 89.06 154 SER B C 1
ATOM 3122 O O . SER B 1 154 ? -4.945 11.305 7.133 1 89.06 154 SER B O 1
ATOM 3124 N N . GLY B 1 155 ? -6.203 10.438 5.492 1 87.81 155 GLY B N 1
ATOM 3125 C CA . GLY B 1 155 ? -6.855 11.719 5.254 1 87.81 155 GLY B CA 1
ATOM 3126 C C . GLY B 1 155 ? -7.68 12.195 6.43 1 87.81 155 GLY B C 1
ATOM 3127 O O . GLY B 1 155 ? -7.664 13.383 6.766 1 87.81 155 GLY B O 1
ATOM 3128 N N . LEU B 1 156 ? -8.359 11.281 7.039 1 90.75 156 LEU B N 1
ATOM 3129 C CA . LEU B 1 156 ? -9.188 11.617 8.188 1 90.75 156 LEU B CA 1
ATOM 3130 C C . LEU B 1 156 ? -8.336 12.133 9.344 1 90.75 156 LEU B C 1
ATOM 3132 O O . LEU B 1 156 ? -8.68 13.125 9.984 1 90.75 156 LEU B O 1
ATOM 3136 N N . VAL B 1 157 ? -7.227 11.539 9.539 1 85.62 157 VAL B N 1
ATOM 3137 C CA . VAL B 1 157 ? -6.336 11.883 10.641 1 85.62 157 VAL B CA 1
ATOM 3138 C C . VAL B 1 157 ? -5.641 13.211 10.352 1 85.62 157 VAL B C 1
ATOM 3140 O O . VAL B 1 157 ? -5.512 14.062 11.234 1 85.62 157 VAL B O 1
ATOM 3143 N N . ASP B 1 158 ? -5.289 13.438 9.172 1 83.88 158 ASP B N 1
ATOM 3144 C CA . ASP B 1 158 ? -4.57 14.641 8.781 1 83.88 158 ASP B CA 1
ATOM 3145 C C . ASP B 1 158 ? -5.488 15.867 8.828 1 83.88 158 ASP B C 1
ATOM 3147 O O . ASP B 1 158 ? -5.07 16.938 9.25 1 83.88 158 ASP B O 1
ATOM 3151 N N . GLN B 1 159 ? -6.633 15.672 8.359 1 85.06 159 GLN B N 1
ATOM 3152 C CA . GLN B 1 159 ? -7.574 16.781 8.312 1 85.06 159 GLN B CA 1
ATOM 3153 C C . GLN B 1 159 ? -8.102 17.109 9.711 1 85.06 159 GLN B C 1
ATOM 3155 O O . GLN B 1 159 ? -8.422 18.266 10 1 85.06 159 GLN B O 1
ATOM 3160 N N . GLY B 1 160 ? -8.32 16.156 10.492 1 88.19 160 GLY B N 1
ATOM 3161 C CA . GLY B 1 160 ? -8.836 16.359 11.836 1 88.19 160 GLY B CA 1
ATOM 3162 C C . GLY B 1 160 ? -10.297 16.781 11.859 1 88.19 160 GLY B C 1
ATOM 3163 O O . GLY B 1 160 ? -10.734 17.469 12.781 1 88.19 160 GLY B O 1
ATOM 3164 N N . SER B 1 161 ? -10.938 16.531 10.781 1 91.94 161 SER B N 1
ATOM 3165 C CA . SER B 1 161 ? -12.352 16.859 10.648 1 91.94 161 SER B CA 1
ATOM 3166 C C . SER B 1 161 ? -13.086 15.805 9.828 1 91.94 161 SER B C 1
ATOM 3168 O O . SER B 1 161 ? -12.477 15.086 9.031 1 91.94 161 SER B O 1
ATOM 3170 N N . THR B 1 162 ? -14.32 15.664 10.078 1 94.88 162 THR B N 1
ATOM 3171 C CA . THR B 1 162 ? -15.133 14.688 9.367 1 94.88 162 THR B CA 1
ATOM 3172 C C . THR B 1 162 ? -15.773 15.312 8.133 1 94.88 162 THR B C 1
ATOM 3174 O O . THR B 1 162 ? -16.609 14.688 7.477 1 94.88 162 THR B O 1
ATOM 3177 N N . GLN B 1 163 ? -15.422 16.516 7.852 1 94.5 163 GLN B N 1
ATOM 3178 C CA . GLN B 1 163 ? -15.961 17.203 6.684 1 94.5 163 GLN B CA 1
ATOM 3179 C C . GLN B 1 163 ? -15.703 16.406 5.406 1 94.5 163 GLN B C 1
ATOM 3181 O O . GLN B 1 163 ? -14.602 15.906 5.191 1 94.5 163 GLN B O 1
ATOM 3186 N N . GLY B 1 164 ? -16.781 16.188 4.562 1 95.62 164 GLY B N 1
ATOM 3187 C CA . GLY B 1 164 ? -16.688 15.461 3.305 1 95.62 164 GLY B CA 1
ATOM 3188 C C . GLY B 1 164 ? -16.906 13.969 3.457 1 95.62 164 GLY B C 1
ATOM 3189 O O . GLY B 1 164 ? -16.938 13.234 2.465 1 95.62 164 GLY B O 1
ATOM 3190 N N . ALA B 1 165 ? -17 13.57 4.68 1 96.62 165 ALA B N 1
ATOM 3191 C CA . ALA B 1 165 ? -17.219 12.156 4.984 1 96.62 165 ALA B CA 1
ATOM 3192 C C . ALA B 1 165 ? -18.5 11.953 5.785 1 96.62 165 ALA B C 1
ATOM 3194 O O . ALA B 1 165 ? -19.078 12.922 6.281 1 96.62 165 ALA B O 1
ATOM 3195 N N . SER B 1 166 ? -19.031 10.766 5.836 1 97.38 166 SER B N 1
ATOM 3196 C CA . SER B 1 166 ? -20.234 10.453 6.605 1 97.38 166 SER B CA 1
ATOM 3197 C C . SER B 1 166 ? -20.25 8.984 7.023 1 97.38 166 SER B C 1
ATOM 3199 O O . SER B 1 166 ? -19.531 8.164 6.457 1 97.38 166 SER B O 1
ATOM 3201 N N . TYR B 1 167 ? -21.094 8.68 7.973 1 97.38 167 TYR B N 1
ATOM 3202 C CA . TYR B 1 167 ? -21.281 7.297 8.406 1 97.38 167 TYR B CA 1
ATOM 3203 C C . TYR B 1 167 ? -21.844 6.441 7.277 1 97.38 167 TYR B C 1
ATOM 3205 O O . TYR B 1 167 ? -21.5 5.266 7.152 1 97.38 167 TYR B O 1
ATOM 3213 N N . THR B 1 168 ? -22.656 7.051 6.508 1 98.12 168 THR B N 1
ATOM 3214 C CA . THR B 1 168 ? -23.25 6.32 5.395 1 98.12 168 THR B CA 1
ATOM 3215 C C . THR B 1 168 ? -22.188 5.883 4.398 1 98.12 168 THR B C 1
ATOM 3217 O O . THR B 1 168 ? -22.219 4.758 3.898 1 98.12 168 THR B O 1
ATOM 3220 N N . ILE B 1 169 ? -21.281 6.727 4.102 1 98.12 169 ILE B N 1
ATOM 3221 C CA . ILE B 1 169 ? -20.188 6.426 3.186 1 98.12 169 ILE B CA 1
ATOM 3222 C C . ILE B 1 169 ? -19.359 5.266 3.734 1 98.12 169 ILE B C 1
ATOM 3224 O O . ILE B 1 169 ? -19.141 4.27 3.041 1 98.12 169 ILE B O 1
ATOM 3228 N N . TRP B 1 170 ? -18.969 5.375 4.965 1 98.06 170 TRP B N 1
ATOM 3229 C CA . TRP B 1 170 ? -18.125 4.367 5.594 1 98.06 170 TRP B CA 1
ATOM 3230 C C . TRP B 1 170 ? -18.859 3.031 5.695 1 98.06 170 TRP B C 1
ATOM 3232 O O . TRP B 1 170 ? -18.328 1.997 5.273 1 98.06 170 TRP B O 1
ATOM 3242 N N . LEU B 1 171 ? -20.078 2.99 6.207 1 98.25 171 LEU B N 1
ATOM 3243 C CA . LEU B 1 171 ? -20.828 1.761 6.445 1 98.25 171 LEU B CA 1
ATOM 3244 C C . LEU B 1 171 ? -21.156 1.062 5.133 1 98.25 171 LEU B C 1
ATOM 3246 O O . LEU B 1 171 ? -21.109 -0.166 5.047 1 98.25 171 LEU B O 1
ATOM 3250 N N . SER B 1 172 ? -21.516 1.789 4.156 1 97.69 172 SER B N 1
ATOM 3251 C CA . SER B 1 172 ? -21.891 1.188 2.881 1 97.69 172 SER B CA 1
ATOM 3252 C C . SER B 1 172 ? -20.688 0.533 2.209 1 97.69 172 SER B C 1
ATOM 3254 O O . SER B 1 172 ? -20.797 -0.56 1.649 1 97.69 172 SER B O 1
ATOM 3256 N N . ARG B 1 173 ? -19.578 1.213 2.246 1 95.94 173 ARG B N 1
ATOM 3257 C CA . ARG B 1 173 ? -18.406 0.618 1.626 1 95.94 173 ARG B CA 1
ATOM 3258 C C . ARG B 1 173 ? -17.938 -0.618 2.393 1 95.94 173 ARG B C 1
ATOM 3260 O O . ARG B 1 173 ? -17.531 -1.614 1.79 1 95.94 173 ARG B O 1
ATOM 3267 N N . VAL B 1 174 ? -18.031 -0.583 3.723 1 98.19 174 VAL B N 1
ATOM 3268 C CA . VAL B 1 174 ? -17.641 -1.725 4.547 1 98.19 174 VAL B CA 1
ATOM 3269 C C . VAL B 1 174 ? -18.578 -2.896 4.277 1 98.19 174 VAL B C 1
ATOM 3271 O O . VAL B 1 174 ? -18.141 -4.039 4.133 1 98.19 174 VAL B O 1
ATOM 3274 N N . ILE B 1 175 ? -19.828 -2.629 4.238 1 98 175 ILE B N 1
ATOM 3275 C CA . ILE B 1 175 ? -20.828 -3.67 3.979 1 98 175 ILE B CA 1
ATOM 3276 C C . ILE B 1 175 ? -20.594 -4.266 2.592 1 98 175 ILE B C 1
ATOM 3278 O O . ILE B 1 175 ? -20.594 -5.488 2.428 1 98 175 ILE B O 1
ATOM 3282 N N . GLY B 1 176 ? -20.391 -3.424 1.619 1 95.94 176 GLY B N 1
ATOM 3283 C CA . GLY B 1 176 ? -20.141 -3.895 0.268 1 95.94 176 GLY B CA 1
ATOM 3284 C C . GLY B 1 176 ? -18.906 -4.785 0.169 1 95.94 176 GLY B C 1
ATOM 3285 O O . GLY B 1 176 ? -18.984 -5.895 -0.363 1 95.94 176 GLY B O 1
ATOM 3286 N N . THR B 1 177 ? -17.812 -4.328 0.702 1 97.38 177 THR B N 1
ATOM 3287 C CA . THR B 1 177 ? -16.562 -5.07 0.615 1 97.38 177 THR B CA 1
ATOM 3288 C C . THR B 1 177 ? -16.625 -6.348 1.448 1 97.38 177 THR B C 1
ATOM 3290 O O . THR B 1 177 ? -16.109 -7.387 1.038 1 97.38 177 THR B O 1
ATOM 3293 N N . SER B 1 178 ? -17.25 -6.273 2.631 1 98.25 178 SER B N 1
ATOM 3294 C CA . SER B 1 178 ? -17.406 -7.477 3.443 1 98.25 178 SER B CA 1
ATOM 3295 C C . SER B 1 178 ? -18.219 -8.531 2.715 1 98.25 178 SER B C 1
ATOM 3297 O O . SER B 1 178 ? -17.938 -9.727 2.809 1 98.25 178 SER B O 1
ATOM 3299 N N . SER B 1 179 ? -19.219 -8.086 2.066 1 96.81 179 SER B N 1
ATOM 3300 C CA . SER B 1 179 ? -20.047 -9.008 1.291 1 96.81 179 SER B CA 1
ATOM 3301 C C . SER B 1 179 ? -19.25 -9.625 0.147 1 96.81 179 SER B C 1
ATOM 3303 O O . SER B 1 179 ? -19.438 -10.805 -0.17 1 96.81 179 SER B O 1
ATOM 3305 N N . ALA B 1 180 ? -18.438 -8.836 -0.533 1 94.69 180 ALA B N 1
ATOM 3306 C CA . ALA B 1 180 ? -17.578 -9.344 -1.597 1 94.69 180 ALA B CA 1
ATOM 3307 C C . ALA B 1 180 ? -16.656 -10.438 -1.074 1 94.69 180 ALA B C 1
ATOM 3309 O O . ALA B 1 180 ? -16.484 -11.477 -1.717 1 94.69 180 ALA B O 1
ATOM 3310 N N . LEU B 1 181 ? -16.078 -10.211 0.09 1 97.19 181 LEU B N 1
ATOM 3311 C CA . LEU B 1 181 ? -15.164 -11.172 0.688 1 97.19 181 LEU B CA 1
ATOM 3312 C C . LEU B 1 181 ? -15.891 -12.438 1.105 1 97.19 181 LEU B C 1
ATOM 3314 O O . LEU B 1 181 ? -15.414 -13.547 0.856 1 97.19 181 LEU B O 1
ATOM 3318 N N . ALA B 1 182 ? -17.031 -12.242 1.705 1 97.06 182 ALA B N 1
ATOM 3319 C CA . ALA B 1 182 ? -17.844 -13.391 2.078 1 97.06 182 ALA B CA 1
ATOM 3320 C C . ALA B 1 182 ? -18.203 -14.227 0.851 1 97.06 182 ALA B C 1
ATOM 3322 O O . ALA B 1 182 ? -18.188 -15.461 0.902 1 97.06 182 ALA B O 1
ATOM 3323 N N . GLY B 1 183 ? -18.562 -13.555 -0.218 1 94.62 183 GLY B N 1
ATOM 3324 C CA . GLY B 1 183 ? -18.875 -14.258 -1.455 1 94.62 183 GLY B CA 1
ATOM 3325 C C . GLY B 1 183 ? -17.703 -15.023 -2.02 1 94.62 183 GLY B C 1
ATOM 3326 O O . GLY B 1 183 ? -17.859 -16.141 -2.521 1 94.62 183 GLY B O 1
ATOM 3327 N N . LEU B 1 184 ? -16.594 -14.391 -1.942 1 94.44 184 LEU B N 1
ATOM 3328 C CA . LEU B 1 184 ? -15.367 -15.023 -2.443 1 94.44 184 LEU B CA 1
ATOM 3329 C C . LEU B 1 184 ? -15.07 -16.312 -1.683 1 94.44 184 LEU B C 1
ATOM 3331 O O . LEU B 1 184 ? -14.836 -17.359 -2.293 1 94.44 184 LEU B O 1
ATOM 3335 N N . PHE B 1 185 ? -15.117 -16.266 -0.375 1 96.38 185 PHE B N 1
ATOM 3336 C CA . PHE B 1 185 ? -14.836 -17.438 0.442 1 96.38 185 PHE B CA 1
ATOM 3337 C C . PHE B 1 185 ? -15.953 -18.469 0.301 1 96.38 185 PHE B C 1
ATOM 3339 O O . PHE B 1 185 ? -15.695 -19.672 0.35 1 96.38 185 PHE B O 1
ATOM 3346 N N . PHE B 1 186 ? -17.172 -17.984 0.122 1 95.38 186 PHE B N 1
ATOM 3347 C CA . PHE B 1 186 ? -18.312 -18.844 -0.108 1 95.38 186 PHE B CA 1
ATOM 3348 C C . PHE B 1 186 ? -18.125 -19.672 -1.38 1 95.38 186 PHE B C 1
ATOM 3350 O O . PHE B 1 186 ? -18.312 -20.891 -1.374 1 95.38 186 PHE B O 1
ATOM 3357 N N . ARG B 1 187 ? -17.75 -19.047 -2.391 1 92.94 187 ARG B N 1
ATOM 3358 C CA . ARG B 1 187 ? -17.547 -19.719 -3.668 1 92.94 187 ARG B CA 1
ATOM 3359 C C . ARG B 1 187 ? -16.344 -20.672 -3.605 1 92.94 187 ARG B C 1
ATOM 3361 O O . ARG B 1 187 ? -16.359 -21.734 -4.219 1 92.94 187 ARG B O 1
ATOM 3368 N N . ALA B 1 188 ? -15.359 -20.281 -2.91 1 94.25 188 ALA B N 1
ATOM 3369 C CA . ALA B 1 188 ? -14.203 -21.156 -2.754 1 94.25 188 ALA B CA 1
ATOM 3370 C C . ALA B 1 188 ? -14.586 -22.438 -2.025 1 94.25 188 ALA B C 1
ATOM 3372 O O . ALA B 1 188 ? -14.047 -23.516 -2.322 1 94.25 188 ALA B O 1
ATOM 3373 N N . HIS B 1 189 ? -15.5 -22.359 -1.099 1 94.62 189 HIS B N 1
ATOM 3374 C CA . HIS B 1 189 ? -15.922 -23.516 -0.312 1 94.62 189 HIS B CA 1
ATOM 3375 C C . HIS B 1 189 ? -16.828 -24.422 -1.118 1 94.62 189 HIS B C 1
ATOM 3377 O O . HIS B 1 189 ? -16.641 -25.641 -1.139 1 94.62 189 HIS B O 1
ATOM 3383 N N . TYR B 1 190 ? -17.75 -23.906 -1.874 1 94.25 190 TYR B N 1
ATOM 3384 C CA . TYR B 1 190 ? -18.797 -24.703 -2.51 1 94.25 190 TYR B CA 1
ATOM 3385 C C . TYR B 1 190 ? -18.438 -25.016 -3.961 1 94.25 190 TYR B C 1
ATOM 3387 O O . TYR B 1 190 ? -19.047 -25.891 -4.582 1 94.25 190 TYR B O 1
ATOM 3395 N N . TRP B 1 191 ? -17.484 -24.297 -4.457 1 92.75 191 TRP B N 1
ATOM 3396 C CA . TRP B 1 191 ? -17.047 -24.5 -5.836 1 92.75 191 TRP B CA 1
ATOM 3397 C C . TRP B 1 191 ? -15.531 -24.438 -5.945 1 92.75 191 TRP B C 1
ATOM 3399 O O . TRP B 1 191 ? -14.984 -23.625 -6.703 1 92.75 191 TRP B O 1
ATOM 3409 N N . PRO B 1 192 ? -14.867 -25.391 -5.301 1 92.62 192 PRO B N 1
ATOM 3410 C CA . PRO B 1 192 ? -13.406 -25.312 -5.23 1 92.62 192 PRO B CA 1
ATOM 3411 C C . PRO B 1 192 ? -12.742 -25.547 -6.586 1 92.62 192 PRO B C 1
ATOM 3413 O O . PRO B 1 192 ? -11.641 -25.047 -6.828 1 92.62 192 PRO B O 1
ATOM 3416 N N . SER B 1 193 ? -13.312 -26.203 -7.551 1 90.88 193 SER B N 1
ATOM 3417 C CA . SER B 1 193 ? -12.68 -26.5 -8.836 1 90.88 193 SER B CA 1
ATOM 3418 C C . SER B 1 193 ? -12.305 -25.219 -9.57 1 90.88 193 SER B C 1
ATOM 3420 O O . SER B 1 193 ? -11.312 -25.172 -10.297 1 90.88 193 SER B O 1
ATOM 3422 N N . LEU B 1 194 ? -13.094 -24.172 -9.273 1 89.12 194 LEU B N 1
ATOM 3423 C CA . LEU B 1 194 ? -12.82 -22.922 -9.953 1 89.12 194 LEU B CA 1
ATOM 3424 C C . LEU B 1 194 ? -12.266 -21.875 -8.984 1 89.12 194 LEU B C 1
ATOM 3426 O O . LEU B 1 194 ? -11.453 -21.031 -9.367 1 89.12 194 LEU B O 1
ATOM 3430 N N . TRP B 1 195 ? -12.648 -22.047 -7.711 1 92.75 195 TRP B N 1
ATOM 3431 C CA . TRP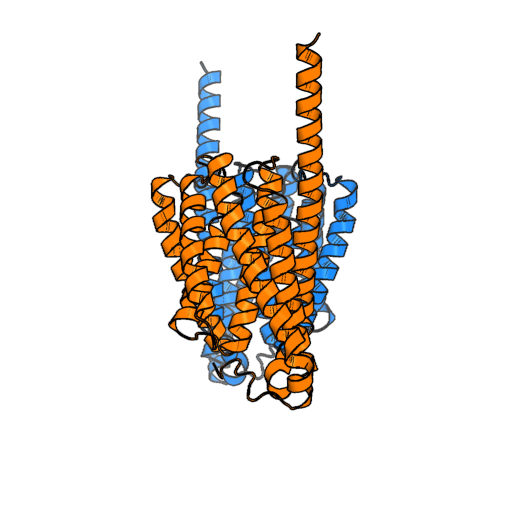 B 1 195 ? -12.453 -20.922 -6.812 1 92.75 195 TRP B CA 1
ATOM 3432 C C . TRP B 1 195 ? -11.469 -21.266 -5.703 1 92.75 195 TRP B C 1
ATOM 3434 O O . TRP B 1 195 ? -11.195 -20.453 -4.824 1 92.75 195 TRP B O 1
ATOM 3444 N N . ALA B 1 196 ? -10.844 -22.375 -5.719 1 92.44 196 ALA B N 1
ATOM 3445 C CA . ALA B 1 196 ? -9.977 -22.812 -4.637 1 92.44 196 ALA B CA 1
ATOM 3446 C C . ALA B 1 196 ? -8.82 -21.844 -4.422 1 92.44 196 ALA B C 1
ATOM 3448 O O . ALA B 1 196 ? -8.32 -21.703 -3.301 1 92.44 196 ALA B O 1
ATOM 3449 N N . TRP B 1 197 ? -8.469 -21.141 -5.488 1 92.25 197 TRP B N 1
ATOM 3450 C CA . TRP B 1 197 ? -7.344 -20.203 -5.422 1 92.25 197 TRP B CA 1
ATOM 3451 C C . TRP B 1 197 ? -7.625 -19.078 -4.434 1 92.25 197 TRP B C 1
ATOM 3453 O O . TRP B 1 197 ? -6.695 -18.438 -3.949 1 92.25 197 TRP B O 1
ATOM 3463 N N . ALA B 1 198 ? -8.844 -18.859 -4.172 1 94.12 198 ALA B N 1
ATOM 3464 C CA . ALA B 1 198 ? -9.227 -17.719 -3.348 1 94.12 198 ALA B CA 1
ATOM 3465 C C . ALA B 1 198 ? -9.062 -18.031 -1.863 1 94.12 198 ALA B C 1
ATOM 3467 O O . ALA B 1 198 ? -8.945 -17.109 -1.039 1 94.12 198 ALA B O 1
ATOM 3468 N N . ASP B 1 199 ? -9.133 -19.25 -1.554 1 94.75 199 ASP B N 1
ATOM 3469 C CA . ASP B 1 199 ? -9.047 -19.656 -0.155 1 94.75 199 ASP B CA 1
ATOM 3470 C C . ASP B 1 199 ? -7.594 -19.906 0.251 1 94.75 199 ASP B C 1
ATOM 3472 O O . ASP B 1 199 ? -7.168 -21.062 0.36 1 94.75 199 ASP B O 1
ATOM 3476 N N . ASN B 1 200 ? -6.855 -18.922 0.541 1 95.81 200 ASN B N 1
ATOM 3477 C CA . ASN B 1 200 ? -5.461 -19.016 0.953 1 95.81 200 ASN B CA 1
ATOM 3478 C C . ASN B 1 200 ? -5.117 -17.969 2.01 1 95.81 200 ASN B C 1
ATOM 3480 O O . ASN B 1 200 ? -5.926 -17.078 2.295 1 95.81 200 ASN B O 1
ATOM 3484 N N . GLU B 1 201 ? -3.98 -18.094 2.621 1 96.75 201 GLU B N 1
ATOM 3485 C CA . GLU B 1 201 ? -3.594 -17.25 3.748 1 96.75 201 GLU B CA 1
ATOM 3486 C C . GLU B 1 201 ? -3.369 -15.812 3.305 1 96.75 201 GLU B C 1
ATOM 3488 O O . GLU B 1 201 ? -3.598 -14.875 4.078 1 96.75 201 GLU B O 1
ATOM 3493 N N . LEU B 1 202 ? -2.947 -15.625 2.082 1 97.38 202 LEU B N 1
ATOM 3494 C CA . LEU B 1 202 ? -2.742 -14.266 1.597 1 97.38 202 LEU B CA 1
ATOM 3495 C C . LEU B 1 202 ? -4.066 -13.516 1.516 1 97.38 202 LEU B C 1
ATOM 3497 O O . LEU B 1 202 ? -4.152 -12.359 1.936 1 97.38 202 LEU B O 1
ATOM 3501 N N . MET B 1 203 ? -5.066 -14.141 0.961 1 97.81 203 MET B N 1
ATOM 3502 C CA . MET B 1 203 ? -6.383 -13.516 0.884 1 97.81 203 MET B CA 1
ATOM 3503 C C . MET B 1 203 ? -6.934 -13.242 2.277 1 97.81 203 MET B C 1
ATOM 3505 O O . MET B 1 203 ? -7.559 -12.203 2.506 1 97.81 203 MET B O 1
ATOM 3509 N N . ARG B 1 204 ? -6.703 -14.133 3.223 1 97.81 204 ARG B N 1
ATOM 3510 C CA . ARG B 1 204 ? -7.121 -13.914 4.602 1 97.81 204 ARG B CA 1
ATOM 3511 C C . ARG B 1 204 ? -6.383 -12.727 5.219 1 97.81 204 ARG B C 1
ATOM 3513 O O . ARG B 1 204 ? -6.965 -11.953 5.977 1 97.81 204 ARG B O 1
ATOM 3520 N N . TRP B 1 205 ? -5.125 -12.648 4.926 1 98.44 205 TRP B N 1
ATOM 3521 C CA . TRP B 1 205 ? -4.336 -11.516 5.402 1 98.44 205 TRP B CA 1
ATOM 3522 C C . TRP B 1 205 ? -4.875 -10.203 4.84 1 98.44 205 TRP B C 1
ATOM 3524 O O . TRP B 1 205 ? -5.012 -9.219 5.57 1 98.44 205 TRP B O 1
ATOM 3534 N N . LEU B 1 206 ? -5.156 -10.18 3.555 1 98.25 206 LEU B N 1
ATOM 3535 C CA . LEU B 1 206 ? -5.699 -8.992 2.91 1 98.25 206 LEU B CA 1
ATOM 3536 C C . LEU B 1 206 ? -7.047 -8.609 3.516 1 98.25 206 LEU B C 1
ATOM 3538 O O . LEU B 1 206 ? -7.324 -7.434 3.74 1 98.25 206 LEU B O 1
ATOM 3542 N N . ALA B 1 207 ? -7.871 -9.617 3.756 1 98.25 207 ALA B N 1
ATOM 3543 C CA . ALA B 1 207 ? -9.164 -9.391 4.395 1 98.25 207 ALA B CA 1
ATOM 3544 C C . ALA B 1 207 ? -8.992 -8.805 5.793 1 98.25 207 ALA B C 1
ATOM 3546 O O . ALA B 1 207 ? -9.711 -7.879 6.184 1 98.25 207 ALA B O 1
ATOM 3547 N N . ALA B 1 208 ? -8.055 -9.359 6.492 1 98.5 208 ALA B N 1
ATOM 3548 C CA . ALA B 1 208 ? -7.777 -8.859 7.836 1 98.5 208 ALA B CA 1
ATOM 3549 C C . ALA B 1 208 ? -7.281 -7.418 7.797 1 98.5 208 ALA B C 1
ATOM 3551 O O . ALA B 1 208 ? -7.66 -6.598 8.641 1 98.5 208 ALA B O 1
ATOM 3552 N N . ALA B 1 209 ? -6.422 -7.129 6.863 1 98.38 209 ALA B N 1
ATOM 3553 C CA . ALA B 1 209 ? -5.93 -5.762 6.699 1 98.38 209 ALA B CA 1
ATOM 3554 C C . ALA B 1 209 ? -7.082 -4.793 6.445 1 98.38 209 ALA B C 1
ATOM 3556 O O . ALA B 1 209 ? -7.129 -3.707 7.031 1 98.38 209 ALA B O 1
ATOM 3557 N N . PHE B 1 210 ? -7.984 -5.191 5.574 1 98.38 210 PHE B N 1
ATOM 3558 C CA . PHE B 1 210 ? -9.18 -4.398 5.316 1 98.38 210 PHE B CA 1
ATOM 3559 C C . PHE B 1 210 ? -9.969 -4.184 6.602 1 98.38 210 PHE B C 1
ATOM 3561 O O . PHE B 1 210 ? -10.336 -3.053 6.926 1 98.38 210 PHE B O 1
ATOM 3568 N N . GLY B 1 211 ? -10.211 -5.242 7.336 1 98.25 211 GLY B N 1
ATOM 3569 C CA . GLY B 1 211 ? -10.945 -5.145 8.586 1 98.25 211 GLY B CA 1
ATOM 3570 C C . GLY B 1 211 ? -10.297 -4.207 9.586 1 98.25 211 GLY B C 1
ATOM 3571 O O . GLY B 1 211 ? -10.984 -3.416 10.242 1 98.25 211 GLY B O 1
ATOM 3572 N N . ILE B 1 212 ? -9.031 -4.254 9.664 1 97.88 212 ILE B N 1
ATOM 3573 C CA . ILE B 1 212 ? -8.289 -3.436 10.625 1 97.88 212 ILE B CA 1
ATOM 3574 C C . ILE B 1 212 ? -8.352 -1.97 10.203 1 97.88 212 ILE B C 1
ATOM 3576 O O . ILE B 1 212 ? -8.703 -1.101 11 1 97.88 212 ILE B O 1
ATOM 3580 N N . LEU B 1 213 ? -8.078 -1.653 8.953 1 97.31 213 LEU B N 1
ATOM 3581 C CA . LEU B 1 213 ? -8.023 -0.276 8.477 1 97.31 213 LEU B CA 1
ATOM 3582 C C . LEU B 1 213 ? -9.398 0.382 8.562 1 97.31 213 LEU B C 1
ATOM 3584 O O . LEU B 1 213 ? -9.523 1.497 9.07 1 97.31 213 LEU B O 1
ATOM 3588 N N . ASP B 1 214 ? -10.352 -0.348 8.109 1 98.06 214 ASP B N 1
ATOM 3589 C CA . ASP B 1 214 ? -11.688 0.242 8.102 1 98.06 214 ASP B CA 1
ATOM 3590 C C . ASP B 1 214 ? -12.297 0.251 9.5 1 98.06 214 ASP B C 1
ATOM 3592 O O . ASP B 1 214 ? -13.148 1.088 9.812 1 98.06 214 ASP B O 1
ATOM 3596 N N . GLY B 1 215 ? -11.883 -0.71 10.328 1 97.62 215 GLY B N 1
ATOM 3597 C CA . GLY B 1 215 ? -12.273 -0.636 11.727 1 97.62 215 GLY B CA 1
ATOM 3598 C C . GLY B 1 215 ? -11.695 0.57 12.445 1 97.62 215 GLY B C 1
ATOM 3599 O O . GLY B 1 215 ? -12.422 1.294 13.133 1 97.62 215 GLY B O 1
ATOM 3600 N N . VAL B 1 216 ? -10.43 0.791 12.281 1 95.31 216 VAL B N 1
ATOM 3601 C CA . VAL B 1 216 ? -9.773 1.943 12.891 1 95.31 216 VAL B CA 1
ATOM 3602 C C . VAL B 1 216 ? -10.375 3.232 12.336 1 95.31 216 VAL B C 1
ATOM 3604 O O . VAL B 1 216 ? -10.57 4.203 13.078 1 95.31 216 VAL B O 1
ATOM 3607 N N . TYR B 1 217 ? -10.648 3.238 11.062 1 96.38 217 TYR B N 1
ATOM 3608 C CA . TYR B 1 217 ? -11.305 4.398 10.469 1 96.38 217 TYR B CA 1
ATOM 3609 C C . TYR B 1 217 ? -12.617 4.711 11.188 1 96.38 217 TYR B C 1
ATOM 3611 O O . TYR B 1 217 ? -12.891 5.867 11.516 1 96.38 217 TYR B O 1
ATOM 3619 N N . GLY B 1 218 ? -13.43 3.658 11.383 1 96.69 218 GLY B N 1
ATOM 3620 C CA . GLY B 1 218 ? -14.695 3.854 12.062 1 96.69 218 GLY B CA 1
ATOM 3621 C C . GLY B 1 218 ? -14.547 4.426 13.461 1 96.69 218 GLY B C 1
ATOM 3622 O O . GLY B 1 218 ? -15.281 5.336 13.844 1 96.69 218 GLY B O 1
ATOM 3623 N N . VAL B 1 219 ? -13.602 3.975 14.172 1 94.94 219 VAL B N 1
ATOM 3624 C CA . VAL B 1 219 ? -13.359 4.438 15.531 1 94.94 219 VAL B CA 1
ATOM 3625 C C . VAL B 1 219 ? -12.891 5.895 15.5 1 94.94 219 VAL B C 1
ATOM 3627 O O . VAL B 1 219 ? -13.383 6.723 16.281 1 94.94 219 VAL B O 1
ATOM 3630 N N . GLN B 1 220 ? -11.969 6.195 14.602 1 93.25 220 GLN B N 1
ATOM 3631 C CA . GLN B 1 220 ? -11.461 7.559 14.5 1 93.25 220 GLN B CA 1
ATOM 3632 C C . GLN B 1 220 ? -12.547 8.523 14.055 1 93.25 220 GLN B C 1
ATOM 3634 O O . GLN B 1 220 ? -12.609 9.664 14.516 1 93.25 220 GLN B O 1
ATOM 3639 N N . PHE B 1 221 ? -13.312 8.047 13.172 1 96 221 PHE B N 1
ATOM 3640 C CA . PHE B 1 221 ? -14.414 8.867 12.695 1 96 221 PHE B CA 1
ATOM 3641 C C . PHE B 1 221 ? -15.375 9.195 13.836 1 96 221 PHE B C 1
ATOM 3643 O O . PHE B 1 221 ? -15.797 10.344 13.992 1 96 221 PHE B O 1
ATOM 3650 N N . TRP B 1 222 ? -15.695 8.219 14.594 1 95.5 222 TRP B N 1
ATOM 3651 C CA . TRP B 1 222 ? -16.594 8.383 15.742 1 95.5 222 TRP B CA 1
ATOM 3652 C C . TRP B 1 222 ? -16 9.359 16.75 1 95.5 222 TRP B C 1
ATOM 3654 O O . TRP B 1 222 ? -16.719 10.227 17.266 1 95.5 222 TRP B O 1
ATOM 3664 N N . ARG B 1 223 ? -14.797 9.305 17.031 1 92.5 223 ARG B N 1
ATOM 3665 C CA . ARG B 1 223 ? -14.133 10.18 17.984 1 92.5 223 ARG B CA 1
ATOM 3666 C C . ARG B 1 223 ? -14.133 11.625 17.5 1 92.5 223 ARG B C 1
ATOM 3668 O O . ARG B 1 223 ? -14.406 12.547 18.266 1 92.5 223 ARG B O 1
ATOM 3675 N N . LEU B 1 224 ? -13.812 11.789 16.266 1 92.88 224 LEU B N 1
ATOM 3676 C CA . LEU B 1 224 ? -13.773 13.125 15.68 1 92.88 224 LEU B CA 1
ATOM 3677 C C . LEU B 1 224 ? -15.164 13.75 15.656 1 92.88 224 LEU B C 1
ATOM 3679 O O . LEU B 1 224 ? -15.32 14.93 15.961 1 92.88 224 LEU B O 1
ATOM 3683 N N . ARG B 1 225 ? -16.062 12.945 15.305 1 94.06 225 ARG B N 1
ATOM 3684 C CA . ARG B 1 225 ? -17.438 13.43 15.25 1 94.06 225 ARG B CA 1
ATOM 3685 C C . ARG B 1 225 ? -17.938 13.828 16.641 1 94.06 225 ARG B C 1
ATOM 3687 O O . ARG B 1 225 ? -18.641 14.828 16.781 1 94.06 225 ARG B O 1
ATOM 3694 N N . ARG B 1 226 ? -17.594 13.117 17.578 1 93.75 226 ARG B N 1
ATOM 3695 C CA . ARG B 1 226 ? -17.953 13.422 18.953 1 93.75 226 ARG B CA 1
ATOM 3696 C C . ARG B 1 226 ? -17.328 14.727 19.422 1 93.75 226 ARG B C 1
ATOM 3698 O O . ARG B 1 226 ? -17.969 15.547 20.078 1 93.75 226 ARG B O 1
ATOM 3705 N N . SER B 1 227 ? -16.094 14.867 19.094 1 91 227 SER B N 1
ATOM 3706 C CA . SER B 1 227 ? -15.398 16.094 19.438 1 91 227 SER B CA 1
ATOM 3707 C C . SER B 1 227 ? -16.016 17.312 18.75 1 91 227 SER B C 1
ATOM 3709 O O . SER B 1 227 ? -16.125 18.375 19.344 1 91 227 SER B O 1
ATOM 3711 N N . GLU B 1 228 ? -16.344 17.094 17.547 1 92.81 228 GLU B N 1
ATOM 3712 C CA . GLU B 1 228 ? -16.953 18.172 16.781 1 92.81 228 GLU B CA 1
ATOM 3713 C C . GLU B 1 228 ? -18.328 18.547 17.359 1 92.81 228 GLU B C 1
ATOM 3715 O O . GLU B 1 228 ? -18.688 19.719 17.375 1 92.81 228 GLU B O 1
ATOM 3720 N N . ASN B 1 229 ? -19.016 17.578 17.766 1 91.5 229 ASN B N 1
ATOM 3721 C CA . ASN B 1 229 ? -20.312 17.812 18.375 1 91.5 229 ASN B CA 1
ATOM 3722 C C . ASN B 1 229 ? -20.172 18.547 19.719 1 91.5 229 ASN B C 1
ATOM 3724 O O . ASN B 1 229 ? -20.984 19.406 20.047 1 91.5 229 ASN B O 1
ATOM 3728 N N . GLN B 1 230 ? -19.234 18.203 20.469 1 90.81 230 GLN B N 1
ATOM 3729 C CA . GLN B 1 230 ? -18.984 18.875 21.75 1 90.81 230 GLN B CA 1
ATOM 3730 C C . GLN B 1 230 ? -18.594 20.344 21.547 1 90.81 230 GLN B C 1
ATOM 3732 O O . GLN B 1 230 ? -19.016 21.219 22.297 1 90.81 230 GLN B O 1
ATOM 3737 N N . LEU B 1 231 ? -17.812 20.531 20.562 1 89.44 231 LEU B N 1
ATOM 3738 C CA . LEU B 1 231 ? -17.406 21.891 20.25 1 89.44 231 LEU B CA 1
ATOM 3739 C C . LEU B 1 231 ? -18.609 22.734 19.828 1 89.44 231 LEU B C 1
ATOM 3741 O O . LEU B 1 231 ? -18.703 23.922 20.156 1 89.44 231 LEU B O 1
ATOM 3745 N N . THR B 1 232 ? -19.531 22.156 19.109 1 88 232 THR B N 1
ATOM 3746 C CA . THR B 1 232 ? -20.734 22.859 18.672 1 88 232 THR B CA 1
ATOM 3747 C C . THR B 1 232 ? -21.641 23.172 19.859 1 88 232 THR B C 1
ATOM 3749 O O . THR B 1 232 ? -22.219 24.25 19.938 1 88 232 THR B O 1
ATOM 3752 N N . ILE B 1 233 ? -21.688 22.281 20.781 1 89.38 233 ILE B N 1
ATOM 3753 C CA . ILE B 1 233 ? -22.5 22.484 21.984 1 89.38 233 ILE B CA 1
ATOM 3754 C C . ILE B 1 233 ? -21.875 23.578 22.859 1 89.38 233 ILE B C 1
ATOM 3756 O O . ILE B 1 233 ? -22.594 24.438 23.375 1 89.38 233 ILE B O 1
ATOM 3760 N N . ASP B 1 234 ? -20.625 23.531 22.984 1 90 234 ASP B N 1
ATOM 3761 C CA . ASP B 1 234 ? -19.922 24.531 23.781 1 90 234 ASP B CA 1
ATOM 3762 C C . ASP B 1 234 ? -20.062 25.922 23.188 1 90 234 ASP B C 1
ATOM 3764 O O . ASP B 1 234 ? -20.219 26.906 23.906 1 90 234 ASP B O 1
ATOM 3768 N N . HIS B 1 235 ? -19.969 26.016 21.938 1 89.25 235 HIS B N 1
ATOM 3769 C CA . HIS B 1 235 ? -20.125 27.297 21.266 1 89.25 235 HIS B CA 1
ATOM 3770 C C . HIS B 1 235 ? -21.531 27.844 21.406 1 89.25 235 HIS B C 1
ATOM 3772 O O . HIS B 1 235 ? -21.734 29.047 21.516 1 89.25 235 HIS B O 1
ATOM 3778 N N . ALA B 1 236 ? -22.422 26.969 21.484 1 89 236 ALA B N 1
ATOM 3779 C CA . ALA B 1 236 ? -23.812 27.359 21.672 1 89 236 ALA B CA 1
ATOM 3780 C C . ALA B 1 236 ? -24.062 27.859 23.094 1 89 236 ALA B C 1
ATOM 3782 O O . ALA B 1 236 ? -24.797 28.828 23.297 1 89 236 ALA B O 1
ATOM 3783 N N . HIS B 1 237 ? -23.531 27.266 23.938 1 88.62 237 HIS B N 1
ATOM 3784 C CA . HIS B 1 237 ? -23.672 27.641 25.344 1 88.62 237 HIS B CA 1
ATOM 3785 C C . HIS B 1 237 ? -23.016 29 25.625 1 88.62 237 HIS B C 1
ATOM 3787 O O . HIS B 1 237 ? -23.531 29.781 26.406 1 88.62 237 HIS B O 1
ATOM 3793 N N . ARG B 1 238 ? -21.922 29.281 25.062 1 86.75 238 ARG B N 1
ATOM 3794 C CA . ARG B 1 238 ? -21.219 30.547 25.266 1 86.75 238 ARG B CA 1
ATOM 3795 C C . ARG B 1 238 ? -22 31.719 24.656 1 86.75 238 ARG B C 1
ATOM 3797 O O . ARG B 1 238 ? -21.938 32.844 25.156 1 86.75 238 ARG B O 1
ATOM 3804 N N . LYS B 1 239 ? -22.688 31.516 23.688 1 84.12 239 LYS B N 1
ATOM 3805 C CA . LYS B 1 239 ? -23.484 32.562 23.047 1 84.12 239 LYS B CA 1
ATOM 3806 C C . LYS B 1 239 ? -24.734 32.875 23.875 1 84.12 239 LYS B C 1
ATOM 3808 O O . LYS B 1 239 ? -25.281 34 23.766 1 84.12 239 LYS B O 1
ATOM 3813 N N . THR B 1 240 ? -25.203 31.984 24.609 1 80.81 240 THR B N 1
ATOM 3814 C CA . THR B 1 240 ? -26.391 32.219 25.422 1 80.81 240 THR B CA 1
ATOM 3815 C C . THR B 1 240 ? -26.016 32.875 26.734 1 80.81 240 THR B C 1
ATOM 3817 O O . THR B 1 240 ? -26.891 33.406 27.453 1 80.81 240 THR B O 1
ATOM 3820 N N . GLU B 1 241 ? -24.828 32.906 27 1 70.94 241 GLU B N 1
ATOM 3821 C CA . GLU 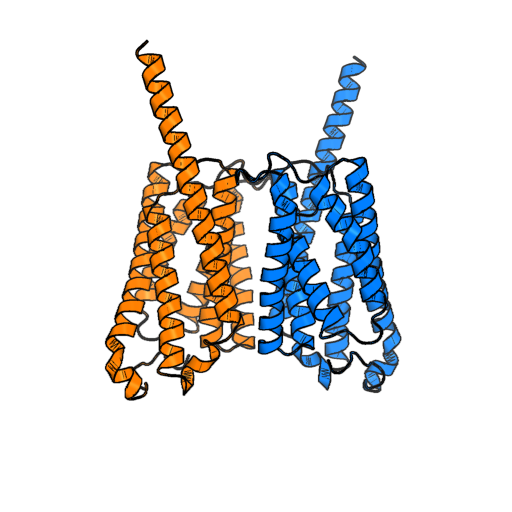B 1 241 ? -24.391 33.656 28.172 1 70.94 241 GLU B CA 1
ATOM 3822 C C . GLU B 1 241 ? -23.969 35.062 27.797 1 70.94 241 GLU B C 1
ATOM 3824 O O . GLU B 1 241 ? -24.328 36.031 28.484 1 70.94 241 GLU B O 1
#

Solvent-accessible surface area (backbone atoms only — not comparable to full-atom values): 24619 Å² total; per-residue (Å²): 88,90,45,78,50,67,84,76,47,46,70,75,29,60,75,50,39,66,58,50,50,52,24,51,50,43,20,52,50,15,44,51,50,18,45,52,44,42,38,52,37,15,68,74,55,62,20,43,54,60,55,66,67,35,48,22,38,42,50,17,50,48,52,48,33,60,72,76,43,48,62,56,86,41,67,58,56,56,54,50,52,55,55,45,49,49,40,50,49,39,32,64,71,32,47,67,78,70,70,49,65,68,71,57,55,74,86,48,48,65,60,52,44,53,52,44,18,52,54,35,32,52,44,53,52,23,37,24,75,72,58,38,56,64,57,25,53,53,55,50,47,47,50,30,49,43,42,38,35,50,50,38,38,52,49,40,46,72,63,70,50,61,73,17,55,52,68,65,33,53,52,22,39,50,50,8,52,52,25,45,51,50,36,48,52,48,40,17,70,51,36,40,94,80,28,42,82,59,64,43,60,43,52,51,45,53,51,49,51,45,52,50,39,49,48,52,35,51,53,51,50,51,52,47,50,51,52,51,49,50,53,54,51,52,55,51,53,57,68,75,96,86,88,46,78,50,67,84,77,47,46,72,75,29,61,74,48,39,66,59,48,51,51,24,50,51,43,20,52,50,15,44,51,51,18,44,52,44,42,38,52,35,14,68,73,57,62,18,42,54,59,55,65,68,34,48,24,38,42,51,17,51,48,52,48,33,60,72,75,41,47,60,58,88,41,68,60,56,55,55,50,53,57,53,45,48,50,38,49,50,39,31,63,71,32,49,69,76,71,72,48,63,69,71,56,55,75,86,48,48,65,60,51,44,53,51,43,19,52,55,36,32,52,44,52,53,22,36,25,75,72,58,38,58,66,58,24,52,52,54,49,48,47,51,32,49,44,43,38,35,52,50,38,38,52,48,41,45,70,65,70,49,59,75,17,56,52,68,62,33,54,52,23,39,50,51,7,51,50,26,46,50,50,35,48,51,48,40,18,70,51,34,40,94,80,27,41,82,58,65,44,61,44,51,50,44,52,50,48,49,43,51,49,39,49,47,51,35,52,53,51,50,51,52,46,48,50,52,51,49,51,52,53,50,51,55,51,53,59,72,74,102

InterPro domains:
  IPR039020 Terpene cyclase PaxB-like [PF25129] (5-226)
  IPR039020 Terpene cyclase PaxB-like [PTHR42038] (1-232)